Protein AF-0000000066797360 (afdb_homodimer)

Foldseek 3Di:
DEEEEEQCLDPVQVVVCVVCVVYHYYYYHALVPDDLVCQQVHAEYEEDYLPQEPVSNVSRLNHAEYLYAADFPVSYPLVSCQVSNHWYFYLFLLLLVLLLVVVVVVVCCVQQVVVVVVVCVVVVHDDPPRDGDQQAAAEEEEEDCGNNNQSNLQVSVVSNYAYEYEDCVQDDDPSHPGYYHVVCLLVCQCRHQEYEYADEDDPCQQQCDDLVSLLSHDLAHEYEYLHEQRNRDPVSVLVCQVVSSHQAYEYAYHPDPPDDPPHPQVVGPRYHYHPSCSSPDPCSSVSSVVLVVQQVVCCVPPVGGDPRIDNSVVSD/DEEEEEQCLDPVQVVVCVVCVVYHYYYYHALVPDDLVCQQVHAEYEEDYLPQEPVSVVSRLNHAEYLYAADFPVSYPLVSCQVSNHWYFYLFLLLLVLLLVVVVVVVCCVQQVVVVVVVCVVVVHDDPPRDGDQQAAAEEEEEDDGSNNQSNLQVSVVSNYAYEYEDCVQDDDPSHPGYYHPVCLLVCQCRHQEYEYADEDDPCQQQCDDLVSLLSHDLAHEYEYLHEQRNRDPVSVLVCQVVSSHQAYEYAYHPDPPDDPPHPQVVGPRYHYHPSCSSPDPCSSVSSVVLVVQQVVCCVPPVGGDPRIDNSVVSD

Solvent-accessible surface area (backbone atoms only — not comparable to full-atom values): 32704 Å² total; per-residue (Å²): 98,28,36,38,35,35,58,54,63,61,76,52,48,59,53,49,44,64,75,41,63,83,43,47,72,45,74,32,63,44,73,87,67,57,48,69,73,53,32,52,54,24,28,31,43,36,33,65,57,94,71,51,34,61,75,52,51,68,51,25,78,52,44,43,34,38,42,33,64,38,60,75,57,81,77,40,47,32,66,60,36,46,75,66,64,34,44,36,28,40,28,69,55,53,50,20,61,43,32,23,54,45,52,52,30,52,51,36,37,59,38,52,40,47,62,57,34,50,51,29,32,74,67,39,48,66,59,55,76,55,61,36,58,73,57,56,69,39,27,36,33,28,40,28,64,51,57,42,43,42,49,29,32,50,48,42,44,69,50,47,37,41,37,34,29,23,26,88,81,28,68,79,54,88,57,39,78,43,46,35,35,58,87,45,49,78,79,48,37,55,70,24,46,30,40,36,38,57,37,69,83,43,88,79,33,48,46,57,53,48,73,68,55,50,65,44,31,34,59,77,17,38,40,34,39,70,39,45,23,46,32,35,49,59,69,56,55,54,49,38,52,75,69,50,45,36,51,32,35,42,33,29,46,50,65,61,78,76,62,56,61,82,43,69,69,54,73,44,88,47,48,46,54,45,43,57,23,54,66,40,48,88,58,44,66,56,51,44,46,48,54,48,51,58,23,46,57,37,32,76,72,66,72,39,76,81,61,52,67,39,42,42,87,70,66,83,98,28,35,38,35,35,58,54,63,62,75,52,48,58,52,49,44,64,74,42,64,82,45,48,74,45,73,32,63,45,72,87,69,57,48,69,74,54,32,52,53,22,27,31,42,36,34,67,59,94,71,52,35,62,76,51,51,68,50,25,77,52,43,42,35,38,41,33,64,36,60,76,56,80,78,40,47,32,65,60,35,46,76,66,65,34,44,36,29,40,29,69,55,51,51,20,60,45,33,23,53,44,52,52,29,52,51,35,37,59,39,52,41,48,64,58,32,50,52,28,31,74,68,38,48,68,60,54,76,55,61,36,58,72,58,57,70,40,25,37,33,28,40,28,63,52,56,41,41,41,50,29,33,50,48,41,45,68,48,48,34,43,36,35,30,23,27,87,81,27,67,78,55,89,56,40,79,44,47,36,34,58,87,46,48,77,77,46,36,56,69,23,46,30,41,38,37,58,38,70,82,42,87,79,32,49,46,58,54,48,72,66,56,50,66,44,30,34,60,77,17,37,39,35,37,70,40,44,22,46,31,34,50,58,70,57,54,52,49,40,52,76,69,50,44,37,51,34,35,40,33,30,44,49,68,60,79,76,63,56,62,82,42,69,69,55,74,43,88,48,48,47,54,46,43,57,24,53,67,40,48,87,58,44,64,57,52,44,46,48,54,48,50,58,23,46,54,37,33,76,72,67,69,38,74,81,63,53,66,39,42,39,86,71,66,84

Organism: Staphylococcus aureus (strain NCTC 8325 / PS 47) (NCBI:txid93061)

Sequence (632 aa):
MKVVGLNRMREVETELQQRFSDLDFKFYKKASEIPESDLADLDILVGYDGGINEAFLRRCPNLKWIAWFATGVNTLPLDYIADHGILLTNGKGVQAKQLSEYILAFILDDYKKMKLSYDNQRQHIYDSKITGKRLSGQTVLFLGTGAIATRTAKLAKAFNMNLIGLSKSGQNKDEFDEIYTIESLESTLPNADIIINALPETQETIHLLKKKHFELMKDEALFINIGRGSIVKEALLIEVLKSKVIRHAYLDVFENEPLKPNHELYELDNVTITAHITGNDYEAKYDLLDIFKNNLVNFLNKNGLIENEVDAKKGYMKVVGLNRMREVETELQQRFSDLDFKFYKKASEIPESDLADLDILVGYDGGINEAFLRRCPNLKWIAWFATGVNTLPLDYIADHGILLTNGKGVQAKQLSEYILAFILDDYKKMKLSYDNQRQHIYDSKITGKRLSGQTVLFLGTGAIATRTAKLAKAFNMNLIGLSKSGQNKDEFDEIYTIESLESTLPNADIIINALPETQETIHLLKKKHFELMKDEALFINIGRGSIVKEALLIEVLKSKVIRHAYLDVFENEPLKPNHELYELDNVTITAHITGNDYEAKYDLLDIFKNNLVNFLNKNGLIENEVDAKKGY

Radius of gyration: 29.05 Å; Cα contacts (8 Å, |Δi|>4): 1238; chains: 2; bounding box: 58×93×65 Å

Secondary structure (DSSP, 8-state):
-EEEE-S--THHHHHHHHHTTTSEEEE-SSGGGS-HHHHHTEEEEEE--TT-SHHHHHT-TT--EEEESSS--TTS-HHHHHHTT-EEE--TTHHHHHHHHHHHHHHHHHHTTHHHHHHHHHTT---TT--PPP-TT-EEEEE--SHHHHHHHHHHHTTT-EEEEEESS----TT-SEEEEGGGHHHHGGG-SEEEE-----TTTTT---HHHHHHS-TTPEEEE-S-GGGS-HHHHHHHHHTTSSSEEEES--SSSSPPTT-GGGG-TTEEE--S-TT--TTHHHHHHHHHHHHHHHHHHHS---SSB--TTTT-/-EEEE-S--THHHHHHHHHTTTSEEEE-SSGGGS-HHHHHTEEEEEE--TT-SHHHHHT-TT--EEEESSS--TTS-HHHHHHTT-EEE--TTHHHHHHHHHHHHHHHHHHTTHHHHHHHHHTT---TT------TT-EEEEE--SHHHHHHHHHHHHTT-EEEEEESS----TT-SEEEEGGGHHHHGGG-SEEEE-----TTTTT---HHHHHHS-TTPEEEE-S-GGGS-HHHHHHHHHTTSSSEEEES--SSSSPPTT-GGGG-TTEEE--S-TT--TTHHHHHHHHHHHHHHHHHHHS---S-B--TTTT-

Structure (mmCIF, N/CA/C/O backbone):
data_AF-0000000066797360-model_v1
#
loop_
_entity.id
_entity.type
_entity.pdbx_description
1 polymer 'Hydroxyacid dehydrogenase'
#
loop_
_atom_site.group_PDB
_atom_site.id
_atom_site.type_symbol
_atom_site.label_atom_id
_atom_site.label_alt_id
_atom_site.label_comp_id
_atom_site.label_asym_id
_atom_site.label_entity_id
_atom_site.label_seq_id
_atom_site.pdbx_PDB_ins_code
_atom_site.Cartn_x
_atom_site.Cartn_y
_atom_site.Cartn_z
_atom_site.occupancy
_atom_site.B_iso_or_equiv
_atom_site.auth_seq_id
_atom_site.auth_comp_id
_atom_site.auth_asym_id
_atom_site.auth_atom_id
_atom_site.pdbx_PDB_model_num
ATOM 1 N N . MET A 1 1 ? -16.328 -33 -27.422 1 94.38 1 MET A N 1
ATOM 2 C CA . MET A 1 1 ? -14.945 -32.719 -27.047 1 94.38 1 MET A CA 1
ATOM 3 C C . MET A 1 1 ? -14.703 -33.031 -25.578 1 94.38 1 MET A C 1
ATOM 5 O O . MET A 1 1 ? -15.539 -32.75 -24.734 1 94.38 1 MET A O 1
ATOM 9 N N . LYS A 1 2 ? -13.625 -33.781 -25.391 1 97.31 2 LYS A N 1
ATOM 10 C CA . LYS A 1 2 ? -13.344 -34.188 -24.016 1 97.31 2 LYS A CA 1
ATOM 11 C C . LYS A 1 2 ? -12.305 -33.281 -23.375 1 97.31 2 LYS A C 1
ATOM 13 O O . LYS A 1 2 ? -11.219 -33.094 -23.922 1 97.31 2 LYS A O 1
ATOM 18 N N . VAL A 1 3 ? -12.711 -32.75 -22.234 1 97.44 3 VAL A N 1
ATOM 19 C CA . VAL A 1 3 ? -11.828 -31.891 -21.438 1 97.44 3 VAL A CA 1
ATOM 20 C C . VAL A 1 3 ? -11.5 -32.594 -20.125 1 97.44 3 VAL A C 1
ATOM 22 O O . VAL A 1 3 ? -12.398 -32.969 -19.375 1 97.44 3 VAL A O 1
ATOM 25 N N . VAL A 1 4 ? -10.227 -32.781 -19.875 1 96.88 4 VAL A N 1
ATOM 26 C CA . VAL A 1 4 ? -9.828 -33.406 -18.625 1 96.88 4 VAL A CA 1
ATOM 27 C C . VAL A 1 4 ? -9.125 -32.406 -17.734 1 96.88 4 VAL A C 1
ATOM 29 O O . VAL A 1 4 ? -8.18 -31.734 -18.156 1 96.88 4 VAL A O 1
ATOM 32 N N . GLY A 1 5 ? -9.641 -32.219 -16.531 1 95.38 5 GLY A N 1
ATOM 33 C CA . GLY A 1 5 ? -9.023 -31.391 -15.516 1 95.38 5 GLY A CA 1
ATOM 34 C C . GLY A 1 5 ? -8.25 -32.188 -14.477 1 95.38 5 GLY A C 1
ATOM 35 O O . GLY A 1 5 ? -8.703 -33.25 -14.047 1 95.38 5 GLY A O 1
ATOM 36 N N . LEU A 1 6 ? -7.137 -31.609 -14.086 1 92.5 6 LEU A N 1
ATOM 37 C CA . LEU A 1 6 ? -6.32 -32.25 -13.055 1 92.5 6 LEU A CA 1
ATOM 38 C C . LEU A 1 6 ? -6.441 -31.484 -11.734 1 92.5 6 LEU A C 1
ATOM 40 O O . LEU A 1 6 ? -7.008 -30.391 -11.688 1 92.5 6 LEU A O 1
ATOM 44 N N . ASN A 1 7 ? -5.961 -31.984 -10.523 1 82.5 7 ASN A N 1
ATOM 45 C CA . ASN A 1 7 ? -5.863 -31.438 -9.18 1 82.5 7 ASN A CA 1
ATOM 46 C C . ASN A 1 7 ? -7.238 -31.234 -8.555 1 82.5 7 ASN A C 1
ATOM 48 O O . ASN A 1 7 ? -7.41 -30.375 -7.676 1 82.5 7 ASN A O 1
ATOM 52 N N . ARG A 1 8 ? -8.266 -31.922 -8.914 1 68.19 8 ARG A N 1
ATOM 53 C CA . ARG A 1 8 ? -9.625 -31.891 -8.383 1 68.19 8 ARG A CA 1
ATOM 54 C C . ARG A 1 8 ? -10.078 -30.469 -8.117 1 68.19 8 ARG A C 1
ATOM 56 O O . ARG A 1 8 ? -9.984 -29.984 -6.984 1 68.19 8 ARG A O 1
ATOM 63 N N . MET A 1 9 ? -10.711 -29.781 -8.984 1 70.31 9 MET A N 1
ATOM 64 C CA . MET A 1 9 ? -11.047 -28.359 -8.938 1 70.31 9 MET A CA 1
ATOM 65 C C . MET A 1 9 ? -12.312 -28.125 -8.117 1 70.31 9 MET A C 1
ATOM 67 O O . MET A 1 9 ? -12.812 -27 -8.047 1 70.31 9 MET A O 1
ATOM 71 N N . ARG A 1 10 ? -12.883 -29.312 -7.508 1 74.88 10 ARG A N 1
ATOM 72 C CA . ARG A 1 10 ? -13.969 -29.266 -6.531 1 74.88 10 ARG A CA 1
ATOM 73 C C . ARG A 1 10 ? -15.148 -28.469 -7.078 1 74.88 10 ARG A C 1
ATOM 75 O O . ARG A 1 10 ? -15.688 -28.797 -8.141 1 74.88 10 ARG A O 1
ATOM 82 N N . GLU A 1 11 ? -15.344 -27.312 -6.484 1 76.12 11 GLU A N 1
ATOM 83 C CA . GLU A 1 11 ? -16.562 -26.547 -6.754 1 76.12 11 GLU A CA 1
ATOM 84 C C . GLU A 1 11 ? -16.547 -25.969 -8.172 1 76.12 11 GLU A C 1
ATOM 86 O O . GLU A 1 11 ? -17.609 -25.797 -8.773 1 76.12 11 GLU A O 1
ATOM 91 N N . VAL A 1 12 ? -15.445 -25.859 -8.672 1 85.5 12 VAL A N 1
ATOM 92 C CA . VAL A 1 12 ? -15.344 -25.234 -9.984 1 85.5 12 VAL A CA 1
ATOM 93 C C . VAL A 1 12 ? -15.734 -26.234 -11.07 1 85.5 12 VAL A C 1
ATOM 95 O O . VAL A 1 12 ? -16.109 -25.828 -12.18 1 85.5 12 VAL A O 1
ATOM 98 N N . GLU A 1 13 ? -15.688 -27.531 -10.727 1 89.88 13 GLU A N 1
ATOM 99 C CA . GLU A 1 13 ? -15.992 -28.578 -11.695 1 89.88 13 GLU A CA 1
ATOM 100 C C . GLU A 1 13 ? -17.453 -28.5 -12.156 1 89.88 13 GLU A C 1
ATOM 102 O O . GLU A 1 13 ? -17.719 -28.516 -13.359 1 89.88 13 GLU A O 1
ATOM 107 N N . THR A 1 14 ? -18.266 -28.312 -11.18 1 90.06 14 THR A N 1
ATOM 108 C CA . THR A 1 14 ? -19.688 -28.219 -11.484 1 90.06 14 THR A CA 1
ATOM 109 C C . THR A 1 14 ? -19.984 -26.984 -12.328 1 90.06 14 THR A C 1
ATOM 111 O O . THR A 1 14 ? -20.781 -27.047 -13.273 1 90.06 14 THR A O 1
ATOM 114 N N . GLU A 1 15 ? -19.359 -25.969 -11.992 1 89.44 15 GLU A N 1
ATOM 115 C CA . GLU A 1 15 ? -19.547 -24.734 -12.742 1 89.44 15 GLU A CA 1
ATOM 116 C C . GLU A 1 15 ? -19.125 -24.891 -14.195 1 89.44 15 GLU A C 1
ATOM 118 O O . GLU A 1 15 ? -19.812 -24.422 -15.102 1 89.44 15 GLU A O 1
ATOM 123 N N . LEU A 1 16 ? -18.047 -25.5 -14.43 1 92 16 LEU A N 1
ATOM 124 C CA . LEU A 1 16 ? -17.531 -25.719 -15.781 1 92 16 LEU A CA 1
ATOM 125 C C . LEU A 1 16 ? -18.484 -26.594 -16.594 1 92 16 LEU A C 1
ATOM 127 O O . LEU A 1 16 ? -18.797 -26.281 -17.734 1 92 16 LEU A O 1
ATOM 131 N N . GLN A 1 17 ? -18.953 -27.641 -15.945 1 92.94 17 GLN A N 1
ATOM 132 C CA . GLN A 1 17 ? -19.844 -28.578 -16.609 1 92.94 17 GLN A CA 1
ATOM 133 C C . GLN A 1 17 ? -21.172 -27.922 -16.969 1 92.94 17 GLN A C 1
ATOM 135 O O . GLN A 1 17 ? -21.75 -28.203 -18.016 1 92.94 17 GLN A O 1
ATOM 140 N N . GLN A 1 18 ? -21.594 -27.047 -16.109 1 92.88 18 GLN A N 1
ATOM 141 C CA . GLN A 1 18 ? -22.859 -26.359 -16.328 1 92.88 18 GLN A CA 1
ATOM 142 C C . GLN A 1 18 ? -22.719 -25.297 -17.422 1 92.88 18 GLN A C 1
ATOM 144 O O . GLN A 1 18 ? -23.594 -25.172 -18.297 1 92.88 18 GLN A O 1
ATOM 149 N N . ARG A 1 19 ? -21.688 -24.609 -17.391 1 92.06 19 ARG A N 1
ATOM 150 C CA . ARG A 1 19 ? -21.484 -23.516 -18.328 1 92.06 19 ARG A CA 1
ATOM 151 C C . ARG A 1 19 ? -21.219 -24.047 -19.734 1 92.06 19 ARG A C 1
ATOM 153 O O . ARG A 1 19 ? -21.609 -23.422 -20.719 1 92.06 19 ARG A O 1
ATOM 160 N N . PHE A 1 20 ? -20.469 -25.172 -19.734 1 94.44 20 PHE A N 1
ATOM 161 C CA . PHE A 1 20 ? -20.141 -25.781 -21.016 1 94.44 20 PHE A CA 1
ATOM 162 C C . PHE A 1 20 ? -20.75 -27.172 -21.125 1 94.44 20 PHE A C 1
ATOM 164 O O . PHE A 1 20 ? -20.016 -28.156 -21.25 1 94.44 20 PHE A O 1
ATOM 171 N N . SER A 1 21 ? -22 -27.266 -21.219 1 93 21 SER A N 1
ATOM 172 C CA . SER A 1 21 ? -22.75 -28.5 -21.109 1 93 21 SER A CA 1
ATOM 173 C C . SER A 1 21 ? -22.516 -29.406 -22.328 1 93 21 SER A C 1
ATOM 175 O O . SER A 1 21 ? -22.734 -30.609 -22.266 1 93 21 SER A O 1
ATOM 177 N N . ASP A 1 22 ? -22.031 -28.812 -23.328 1 94.44 22 ASP A N 1
ATOM 178 C CA . ASP A 1 22 ? -21.844 -29.578 -24.547 1 94.44 22 ASP A CA 1
ATOM 179 C C . ASP A 1 22 ? -20.516 -30.328 -24.531 1 94.44 22 ASP A C 1
ATOM 181 O O . ASP A 1 22 ? -20.266 -31.188 -25.375 1 94.44 22 ASP A O 1
ATOM 185 N N . LEU A 1 23 ? -19.75 -30.062 -23.578 1 96.31 23 LEU A N 1
ATOM 186 C CA . LEU A 1 23 ? -18.438 -30.688 -23.5 1 96.31 23 LEU A CA 1
ATOM 187 C C . LEU A 1 23 ? -18.453 -31.844 -22.5 1 96.31 23 LEU A C 1
ATOM 189 O O . LEU A 1 23 ? -19.25 -31.844 -21.562 1 96.31 23 LEU A O 1
ATOM 193 N N . ASP A 1 24 ? -17.594 -32.812 -22.703 1 96.81 24 ASP A N 1
ATOM 194 C CA . ASP A 1 24 ? -17.422 -33.938 -21.781 1 96.81 24 ASP A CA 1
ATOM 195 C C . ASP A 1 24 ? -16.266 -33.688 -20.828 1 96.81 24 ASP A C 1
ATOM 197 O O . ASP A 1 24 ? -15.117 -34 -21.141 1 96.81 24 ASP A O 1
ATOM 201 N N . PHE A 1 25 ? -16.609 -33.25 -19.672 1 96 25 PHE A N 1
ATOM 202 C CA . PHE A 1 25 ? -15.594 -32.938 -18.656 1 96 25 PHE A CA 1
ATOM 203 C C . PHE A 1 25 ? -15.328 -34.125 -17.766 1 96 25 PHE A C 1
ATOM 205 O O . PHE A 1 25 ? -16.266 -34.781 -17.297 1 96 25 PHE A O 1
ATOM 212 N N . LYS A 1 26 ? -14.086 -34.406 -17.547 1 95.44 26 LYS A N 1
ATOM 213 C CA . LYS A 1 26 ? -13.641 -35.375 -16.531 1 95.44 26 LYS A CA 1
ATOM 214 C C . LYS A 1 26 ? -12.578 -34.781 -15.625 1 95.44 26 LYS A C 1
ATOM 216 O O . LYS A 1 26 ? -11.766 -33.969 -16.078 1 95.44 26 LYS A O 1
ATOM 221 N N . PHE A 1 27 ? -12.633 -35.188 -14.398 1 95.12 27 PHE A N 1
ATOM 222 C CA . PHE A 1 27 ? -11.688 -34.625 -13.438 1 95.12 27 PHE A CA 1
ATOM 223 C C . PHE A 1 27 ? -10.961 -35.719 -12.68 1 95.12 27 PHE A C 1
ATOM 225 O O . PHE A 1 27 ? -11.578 -36.688 -12.234 1 95.12 27 PHE A O 1
ATOM 232 N N . TYR A 1 28 ? -9.664 -35.594 -12.648 1 94.56 28 TYR A N 1
ATOM 233 C CA . TYR A 1 28 ? -8.812 -36.531 -11.922 1 94.56 28 TYR A CA 1
ATOM 234 C C . TYR A 1 28 ? -7.82 -35.781 -11.031 1 94.56 28 TYR A C 1
ATOM 236 O O . TYR A 1 28 ? -7.516 -34.594 -11.273 1 94.56 28 TYR A O 1
ATOM 244 N N . LYS A 1 29 ? -7.309 -36.375 -10 1 91.69 29 LYS A N 1
ATOM 245 C CA . LYS A 1 29 ? -6.336 -35.75 -9.109 1 91.69 29 LYS A CA 1
ATOM 246 C C . LYS A 1 29 ? -4.977 -35.625 -9.789 1 91.69 29 LYS A C 1
ATOM 248 O O . LYS A 1 29 ? -4.328 -34.562 -9.695 1 91.69 29 LYS A O 1
ATOM 253 N N . LYS A 1 30 ? -4.566 -36.719 -10.438 1 94.44 30 LYS A N 1
ATOM 254 C CA . LYS A 1 30 ? -3.262 -36.781 -11.086 1 94.44 30 LYS A CA 1
ATOM 255 C C . LYS A 1 30 ? -3.371 -37.344 -12.492 1 94.44 30 LYS A C 1
ATOM 257 O O . LYS A 1 30 ? -4.344 -38.031 -12.812 1 94.44 30 LYS A O 1
ATOM 262 N N . ALA A 1 31 ? -2.332 -37.031 -13.234 1 95.12 31 ALA A N 1
ATOM 263 C CA . ALA A 1 31 ? -2.293 -37.5 -14.617 1 95.12 31 ALA A CA 1
ATOM 264 C C . ALA A 1 31 ? -2.285 -39 -14.695 1 95.12 31 ALA A C 1
ATOM 266 O O . ALA A 1 31 ? -2.898 -39.594 -15.586 1 95.12 31 ALA A O 1
ATOM 267 N N . SER A 1 32 ? -1.664 -39.656 -13.727 1 94.69 32 SER A N 1
ATOM 268 C CA . SER A 1 32 ? -1.495 -41.094 -13.734 1 94.69 32 SER A CA 1
ATOM 269 C C . SER A 1 32 ? -2.826 -41.812 -13.508 1 94.69 32 SER A C 1
ATOM 271 O O . SER A 1 32 ? -2.943 -43 -13.758 1 94.69 32 SER A O 1
ATOM 273 N N . GLU A 1 33 ? -3.783 -41.062 -13.078 1 95.5 33 GLU A N 1
ATOM 274 C CA . GLU A 1 33 ? -5.07 -41.656 -12.75 1 95.5 33 GLU A CA 1
ATOM 275 C C . GLU A 1 33 ? -6.008 -41.656 -13.953 1 95.5 33 GLU A C 1
ATOM 277 O O . GLU A 1 33 ? -7.078 -42.281 -13.914 1 95.5 33 GLU A O 1
ATOM 282 N N . ILE A 1 34 ? -5.676 -41 -14.945 1 96.44 34 ILE A N 1
ATOM 283 C CA . ILE A 1 34 ? -6.543 -40.875 -16.109 1 96.44 34 ILE A CA 1
ATOM 284 C C . ILE A 1 34 ? -6.609 -42.219 -16.828 1 96.44 34 ILE A C 1
ATOM 286 O O . ILE A 1 34 ? -5.582 -42.781 -17.25 1 96.44 34 ILE A O 1
ATOM 290 N N . PRO A 1 35 ? -7.746 -42.781 -17 1 97.06 35 PRO A N 1
ATOM 291 C CA . PRO A 1 35 ? -7.863 -44.062 -17.719 1 97.06 35 PRO A CA 1
ATOM 292 C C . PRO A 1 35 ? -7.492 -43.938 -19.188 1 97.06 35 PRO A C 1
ATOM 294 O O . PRO A 1 35 ? -7.645 -42.875 -19.781 1 97.06 35 PRO A O 1
ATOM 297 N N . GLU A 1 36 ? -7.117 -45.062 -19.703 1 96.75 36 GLU A N 1
ATOM 298 C CA . GLU A 1 36 ? -6.676 -45.125 -21.094 1 96.75 36 GLU A CA 1
ATOM 299 C C . GLU A 1 36 ? -7.785 -44.656 -22.031 1 96.75 36 GLU A C 1
ATOM 301 O O . GLU A 1 36 ? -7.512 -44.031 -23.047 1 96.75 36 GLU A O 1
ATOM 306 N N . SER A 1 37 ? -8.984 -45 -21.734 1 96.56 37 SER A N 1
ATOM 307 C CA . SER A 1 37 ? -10.125 -44.625 -22.562 1 96.56 37 SER A CA 1
ATOM 308 C C . SER A 1 37 ? -10.242 -43.094 -22.641 1 96.56 37 SER A C 1
ATOM 310 O O . SER A 1 37 ? -10.523 -42.562 -23.703 1 96.56 37 SER A O 1
ATOM 312 N N . ASP A 1 38 ? -9.984 -42.438 -21.547 1 97.38 38 ASP A N 1
ATOM 313 C CA . ASP A 1 38 ? -10.078 -41 -21.531 1 97.38 38 ASP A CA 1
ATOM 314 C C . ASP A 1 38 ? -8.859 -40.344 -22.203 1 97.38 38 ASP A C 1
ATOM 316 O O . ASP A 1 38 ? -8.977 -39.312 -22.828 1 97.38 38 ASP A O 1
ATOM 320 N N . LEU A 1 39 ? -7.734 -40.969 -22.031 1 97.75 39 LEU A N 1
ATOM 321 C CA . LEU A 1 39 ? -6.531 -40.469 -22.688 1 97.75 39 LEU A CA 1
ATOM 322 C C . LEU A 1 39 ? -6.688 -40.5 -24.203 1 97.75 39 LEU A C 1
ATOM 324 O O . LEU A 1 39 ? -6.285 -39.531 -24.891 1 97.75 39 LEU A O 1
ATOM 328 N N . ALA A 1 40 ? -7.277 -41.531 -24.672 1 96.38 40 ALA A N 1
ATOM 329 C CA . ALA A 1 40 ? -7.418 -41.75 -26.109 1 96.38 40 ALA A CA 1
ATOM 330 C C . ALA A 1 40 ? -8.312 -40.688 -26.734 1 96.38 40 ALA A C 1
ATOM 332 O O . ALA A 1 40 ? -8.125 -40.312 -27.891 1 96.38 40 ALA A O 1
ATOM 333 N N . ASP A 1 41 ? -9.242 -40.188 -25.953 1 96.75 41 ASP A N 1
ATOM 334 C CA . ASP A 1 41 ? -10.211 -39.219 -26.484 1 96.75 41 ASP A CA 1
ATOM 335 C C . ASP A 1 41 ? -9.953 -37.812 -25.938 1 96.75 41 ASP A C 1
ATOM 337 O O . ASP A 1 41 ? -10.781 -36.938 -26.109 1 96.75 41 ASP A O 1
ATOM 341 N N . LEU A 1 42 ? -8.883 -37.594 -25.344 1 97.94 42 LEU A N 1
ATOM 342 C CA . LEU A 1 42 ? -8.594 -36.344 -24.656 1 97.94 42 LEU A CA 1
ATOM 343 C C . LEU A 1 42 ? -8.289 -35.219 -25.656 1 97.94 42 LEU A C 1
ATOM 345 O O . LEU A 1 42 ? -7.348 -35.344 -26.453 1 97.94 42 LEU A O 1
ATOM 349 N N . ASP A 1 43 ? -9.062 -34.125 -25.625 1 97.81 43 ASP A N 1
ATOM 350 C CA . ASP A 1 43 ? -8.859 -33.031 -26.547 1 97.81 43 ASP A CA 1
ATOM 351 C C . ASP A 1 43 ? -8.141 -31.859 -25.844 1 97.81 43 ASP A C 1
ATOM 353 O O . ASP A 1 43 ? -7.309 -31.188 -26.453 1 97.81 43 ASP A O 1
ATOM 357 N N . ILE A 1 44 ? -8.547 -31.594 -24.609 1 98 44 ILE A N 1
ATOM 358 C CA . ILE A 1 44 ? -8 -30.484 -23.844 1 98 44 ILE A CA 1
ATOM 359 C C . ILE A 1 44 ? -7.602 -30.953 -22.453 1 98 44 ILE A C 1
ATOM 361 O O . ILE A 1 44 ? -8.383 -31.609 -21.766 1 98 44 ILE A O 1
ATOM 365 N N . LEU A 1 45 ? -6.422 -30.688 -22.078 1 97.69 45 LEU A N 1
ATOM 366 C CA . LEU A 1 45 ? -5.918 -30.984 -20.734 1 97.69 45 LEU A CA 1
ATOM 367 C C . LEU A 1 45 ? -5.73 -29.688 -19.953 1 97.69 45 LEU A C 1
ATOM 369 O O . LEU A 1 45 ? -5.066 -28.766 -20.406 1 97.69 45 LEU A O 1
ATOM 373 N N . VAL A 1 46 ? -6.363 -29.609 -18.766 1 96.12 46 VAL A N 1
ATOM 374 C CA . VAL A 1 46 ? -6.27 -28.406 -17.938 1 96.12 46 VAL A CA 1
ATOM 375 C C . VAL A 1 46 ? -5.727 -28.766 -16.562 1 96.12 46 VAL A C 1
ATOM 377 O O . VAL A 1 46 ? -6.164 -29.75 -15.953 1 96.12 46 VAL A O 1
ATOM 380 N N . GLY A 1 47 ? -4.691 -28 -16.125 1 92.75 47 GLY A N 1
ATOM 381 C CA . GLY A 1 47 ? -4.152 -28.219 -14.789 1 92.75 47 GLY A CA 1
ATOM 382 C C . GLY A 1 47 ? -2.637 -28.188 -14.75 1 92.75 47 GLY A C 1
ATOM 383 O O . GLY A 1 47 ? -2.004 -27.453 -15.508 1 92.75 47 GLY A O 1
ATOM 384 N N . TYR A 1 48 ? -2.164 -28.875 -13.75 1 91.12 48 TYR A N 1
ATOM 385 C CA . TYR A 1 48 ? -0.729 -29.016 -13.523 1 91.12 48 TYR A CA 1
ATOM 386 C C . TYR A 1 48 ? -0.393 -30.375 -12.938 1 91.12 48 TYR A C 1
ATOM 388 O O . TYR A 1 48 ? -1.065 -30.859 -12.023 1 91.12 48 TYR A O 1
ATOM 396 N N . ASP A 1 49 ? 0.624 -31 -13.539 1 92.06 49 ASP A N 1
ATOM 397 C CA . ASP A 1 49 ? 1.112 -32.281 -13.047 1 92.06 49 ASP A CA 1
ATOM 398 C C . ASP A 1 49 ? 2.514 -32.562 -13.578 1 92.06 49 ASP A C 1
ATOM 400 O O . ASP A 1 49 ? 2.746 -32.531 -14.789 1 92.06 49 ASP A O 1
ATOM 404 N N . GLY A 1 50 ? 3.432 -32.875 -12.688 1 88.25 50 GLY A N 1
ATOM 405 C CA . GLY A 1 50 ? 4.809 -33.156 -13.047 1 88.25 50 GLY A CA 1
ATOM 406 C C . GLY A 1 50 ? 4.961 -34.375 -13.906 1 88.25 50 GLY A C 1
ATOM 407 O O . GLY A 1 50 ? 6.004 -34.594 -14.531 1 88.25 50 GLY A O 1
ATOM 408 N N . GLY A 1 51 ? 3.932 -35.125 -14.047 1 89.88 51 GLY A N 1
ATOM 409 C CA . GLY A 1 51 ? 3.957 -36.375 -14.805 1 89.88 51 GLY A CA 1
ATOM 410 C C . GLY A 1 51 ? 3.617 -36.188 -16.266 1 89.88 51 GLY A C 1
ATOM 411 O O . GLY A 1 51 ? 3.66 -37.156 -17.047 1 89.88 51 GLY A O 1
ATOM 412 N N . ILE A 1 52 ? 3.311 -35.031 -16.641 1 94.62 52 ILE A N 1
ATOM 413 C CA . ILE A 1 52 ? 3.004 -34.75 -18.031 1 94.62 52 ILE A CA 1
ATOM 414 C C . ILE A 1 52 ? 4.301 -34.656 -18.844 1 94.62 52 ILE A C 1
ATOM 416 O O . ILE A 1 52 ? 4.871 -33.562 -18.984 1 94.62 52 ILE A O 1
ATOM 420 N N . ASN A 1 53 ? 4.75 -35.719 -19.281 1 95.25 53 ASN A N 1
ATOM 421 C CA . ASN A 1 53 ? 5.945 -35.844 -20.109 1 95.25 53 ASN A CA 1
ATOM 422 C C . ASN A 1 53 ? 5.605 -36.406 -21.5 1 95.25 53 ASN A C 1
ATOM 424 O O . ASN A 1 53 ? 4.43 -36.531 -21.844 1 95.25 53 ASN A O 1
ATOM 428 N N . GLU A 1 54 ? 6.652 -36.625 -22.266 1 95.88 54 GLU A N 1
ATOM 429 C CA . GLU A 1 54 ? 6.426 -37.062 -23.641 1 95.88 54 GLU A CA 1
ATOM 430 C C . GLU A 1 54 ? 5.672 -38.406 -23.688 1 95.88 54 GLU A C 1
ATOM 432 O O . GLU A 1 54 ? 4.777 -38.594 -24.516 1 95.88 54 GLU A O 1
ATOM 437 N N . ALA A 1 55 ? 6.07 -39.281 -22.812 1 96.56 55 ALA A N 1
ATOM 438 C CA . ALA A 1 55 ? 5.41 -40.594 -22.75 1 96.56 55 ALA A CA 1
ATOM 439 C C . ALA A 1 55 ? 3.912 -40.438 -22.516 1 96.56 55 ALA A C 1
ATOM 441 O O . ALA A 1 55 ? 3.102 -41.156 -23.094 1 96.56 55 ALA A O 1
ATOM 442 N N . PHE A 1 56 ? 3.566 -39.594 -21.656 1 97.31 56 PHE A N 1
ATOM 443 C CA . PHE A 1 56 ? 2.166 -39.312 -21.375 1 97.31 56 PHE A CA 1
ATOM 444 C C . PHE A 1 56 ? 1.454 -38.75 -22.609 1 97.31 56 PHE A C 1
ATOM 446 O O . PHE A 1 56 ? 0.363 -39.219 -22.953 1 97.31 56 PHE A O 1
ATOM 453 N N . LEU A 1 57 ? 2.039 -37.781 -23.266 1 97.56 57 LEU A N 1
ATOM 454 C CA . LEU A 1 57 ? 1.41 -37.094 -24.391 1 97.56 57 LEU A CA 1
ATOM 455 C C . LEU A 1 57 ? 1.202 -38.031 -25.562 1 97.56 57 LEU A C 1
ATOM 457 O O . LEU A 1 57 ? 0.247 -37.906 -26.328 1 97.56 57 LEU A O 1
ATOM 461 N N . ARG A 1 58 ? 2.104 -39.031 -25.688 1 96.94 58 ARG A N 1
ATOM 462 C CA . ARG A 1 58 ? 1.98 -40.031 -26.75 1 96.94 58 ARG A CA 1
ATOM 463 C C . ARG A 1 58 ? 0.703 -40.844 -26.594 1 96.94 58 ARG A C 1
ATOM 465 O O . ARG A 1 58 ? 0.168 -41.344 -27.578 1 96.94 58 ARG A O 1
ATOM 472 N N . ARG A 1 59 ? 0.258 -40.875 -25.406 1 97.06 59 ARG A N 1
ATOM 473 C CA . ARG A 1 59 ? -0.96 -41.625 -25.125 1 97.06 59 ARG A CA 1
ATOM 474 C C . ARG A 1 59 ? -2.201 -40.75 -25.359 1 97.06 59 ARG A C 1
ATOM 476 O O . ARG A 1 59 ? -3.326 -41.219 -25.188 1 97.06 59 ARG A O 1
ATOM 483 N N . CYS A 1 60 ? -2.049 -39.562 -25.75 1 97.75 60 CYS A N 1
ATOM 484 C CA . CYS A 1 60 ? -3.139 -38.625 -26.016 1 97.75 60 CYS A CA 1
ATOM 485 C C . CYS A 1 60 ? -3.131 -38.188 -27.469 1 97.75 60 CYS A C 1
ATOM 487 O O . CYS A 1 60 ? -2.92 -37 -27.766 1 97.75 60 CYS A O 1
ATOM 489 N N . PRO A 1 61 ? -3.51 -39.031 -28.359 1 96.56 61 PRO A N 1
ATOM 490 C CA . PRO A 1 61 ? -3.346 -38.719 -29.781 1 96.56 61 PRO A CA 1
ATOM 491 C C . PRO A 1 61 ? -4.254 -37.594 -30.266 1 96.56 61 PRO A C 1
ATOM 493 O O . PRO A 1 61 ? -3.971 -36.969 -31.281 1 96.56 61 PRO A O 1
ATOM 496 N N . ASN A 1 62 ? -5.281 -37.25 -29.609 1 97.25 62 ASN A N 1
ATOM 497 C CA . ASN A 1 62 ? -6.23 -36.219 -30.062 1 97.25 62 ASN A CA 1
ATOM 498 C C . ASN A 1 62 ? -6.016 -34.906 -29.344 1 97.25 62 ASN A C 1
ATOM 500 O O . ASN A 1 62 ? -6.762 -33.938 -29.562 1 97.25 62 ASN A O 1
ATOM 504 N N . LEU A 1 63 ? -5.082 -34.812 -28.469 1 98.06 63 LEU A N 1
ATOM 505 C CA . LEU A 1 63 ? -4.871 -33.625 -27.641 1 98.06 63 LEU A CA 1
ATOM 506 C C . LEU A 1 63 ? -4.59 -32.375 -28.5 1 98.06 63 LEU A C 1
ATOM 508 O O . LEU A 1 63 ? -3.701 -32.406 -29.344 1 98.06 63 LEU A O 1
ATOM 512 N N . LYS A 1 64 ? -5.332 -31.359 -28.25 1 97.25 64 LYS A N 1
ATOM 513 C CA . LYS A 1 64 ? -5.23 -30.156 -29.062 1 97.25 64 LYS A CA 1
ATOM 514 C C . LYS A 1 64 ? -4.688 -28.984 -28.234 1 97.25 64 LYS A C 1
ATOM 516 O O . LYS A 1 64 ? -4.082 -28.062 -28.781 1 97.25 64 LYS A O 1
ATOM 521 N N . TRP A 1 65 ? -4.957 -28.984 -26.953 1 97.69 65 TRP A N 1
ATOM 522 C CA . TRP A 1 65 ? -4.652 -27.812 -26.125 1 97.69 65 TRP A CA 1
ATOM 523 C C . TRP A 1 65 ? -4.336 -28.234 -24.688 1 97.69 65 TRP A C 1
ATOM 525 O O . TRP A 1 65 ? -5.051 -29.047 -24.094 1 97.69 65 TRP A O 1
ATOM 535 N N . ILE A 1 66 ? -3.246 -27.781 -24.219 1 97.19 66 ILE A N 1
ATOM 536 C CA . ILE A 1 66 ? -2.883 -27.891 -22.812 1 97.19 66 ILE A CA 1
ATOM 537 C C . ILE A 1 66 ? -3.004 -26.531 -22.141 1 97.19 66 ILE A C 1
ATOM 539 O O . ILE A 1 66 ? -2.258 -25.594 -22.453 1 97.19 66 ILE A O 1
ATOM 543 N N . ALA A 1 67 ? -3.928 -26.375 -21.234 1 96.38 67 ALA A N 1
ATOM 544 C CA . ALA A 1 67 ? -4.039 -25.219 -20.375 1 96.38 67 ALA A CA 1
ATOM 545 C C . ALA A 1 67 ? -3.27 -25.438 -19.062 1 96.38 67 ALA A C 1
ATOM 547 O O . ALA A 1 67 ? -3.812 -25.969 -18.094 1 96.38 67 ALA A O 1
ATOM 548 N N . TRP A 1 68 ? -2.08 -24.906 -19.031 1 93.44 68 TRP A N 1
ATOM 549 C CA . TRP A 1 68 ? -1.108 -25.203 -17.984 1 93.44 68 TRP A CA 1
ATOM 550 C C . TRP A 1 68 ? -1.258 -24.25 -16.812 1 93.44 68 TRP A C 1
ATOM 552 O O . TRP A 1 68 ? -1.14 -23.031 -16.984 1 93.44 68 TRP A O 1
ATOM 562 N N . PHE A 1 69 ? -1.523 -24.781 -15.609 1 90.62 69 PHE A N 1
ATOM 563 C CA . PHE A 1 69 ? -1.786 -23.969 -14.438 1 90.62 69 PHE A CA 1
ATOM 564 C C . PHE A 1 69 ? -0.491 -23.641 -13.695 1 90.62 69 PHE A C 1
ATOM 566 O O . PHE A 1 69 ? -0.398 -23.828 -12.484 1 90.62 69 PHE A O 1
ATOM 573 N N . ALA A 1 70 ? 0.495 -23.172 -14.414 1 84.19 70 ALA A N 1
ATOM 574 C CA . ALA A 1 70 ? 1.759 -22.641 -13.914 1 84.19 70 ALA A CA 1
ATOM 575 C C . ALA A 1 70 ? 2.344 -21.609 -14.891 1 84.19 70 ALA A C 1
ATOM 577 O O . ALA A 1 70 ? 1.968 -21.578 -16.062 1 84.19 70 ALA A O 1
ATOM 578 N N . THR A 1 71 ? 3.186 -20.875 -14.359 1 79.81 71 THR A N 1
ATOM 579 C CA . THR A 1 71 ? 3.83 -19.891 -15.227 1 79.81 71 THR A CA 1
ATOM 580 C C . THR A 1 71 ? 4.922 -20.547 -16.078 1 79.81 71 THR A C 1
ATOM 582 O O . THR A 1 71 ? 4.961 -20.375 -17.297 1 79.81 71 THR A O 1
ATOM 585 N N . GLY A 1 72 ? 5.777 -21.25 -15.414 1 76.56 72 GLY A N 1
ATOM 586 C CA . GLY A 1 72 ? 6.867 -21.938 -16.094 1 76.56 72 GLY A CA 1
ATOM 587 C C . GLY A 1 72 ? 6.422 -23.172 -16.844 1 76.56 72 GLY A C 1
ATOM 588 O O . GLY A 1 72 ? 5.617 -23.953 -16.328 1 76.56 72 GLY A O 1
ATOM 589 N N . VAL A 1 73 ? 6.934 -23.375 -18.078 1 86 73 VAL A N 1
ATOM 590 C CA . VAL A 1 73 ? 6.531 -24.531 -18.891 1 86 73 VAL A CA 1
ATOM 591 C C . VAL A 1 73 ? 7.738 -25.422 -19.141 1 86 73 VAL A C 1
ATOM 593 O O . VAL A 1 73 ? 7.691 -26.312 -20 1 86 73 VAL A O 1
ATOM 596 N N . ASN A 1 74 ? 8.742 -25.203 -18.344 1 76.5 74 ASN A N 1
ATOM 597 C CA . ASN A 1 74 ? 10.023 -25.859 -18.594 1 76.5 74 ASN A CA 1
ATOM 598 C C . ASN A 1 74 ? 9.945 -27.359 -18.359 1 76.5 74 ASN A C 1
ATOM 600 O O . ASN A 1 74 ? 10.758 -28.125 -18.891 1 76.5 74 ASN A O 1
ATOM 604 N N . THR A 1 75 ? 9.055 -27.812 -17.641 1 83.06 75 THR A N 1
ATOM 605 C CA . THR A 1 75 ? 8.953 -29.234 -17.312 1 83.06 75 THR A CA 1
ATOM 606 C C . THR A 1 75 ? 8.188 -29.984 -18.406 1 83.06 75 THR A C 1
ATOM 608 O O . THR A 1 75 ? 8.148 -31.203 -18.391 1 83.06 75 THR A O 1
ATOM 611 N N . LEU A 1 76 ? 7.605 -29.266 -19.25 1 91.94 76 LEU A N 1
ATOM 612 C CA . LEU A 1 76 ? 6.82 -29.891 -20.328 1 91.94 76 LEU A CA 1
ATOM 613 C C . LEU A 1 76 ? 7.703 -30.234 -21.516 1 91.94 76 LEU A C 1
ATOM 615 O O . LEU A 1 76 ? 8.719 -29.578 -21.75 1 91.94 76 LEU A O 1
ATOM 619 N N . PRO A 1 77 ? 7.371 -31.25 -22.156 1 93.81 77 PRO A N 1
ATOM 620 C CA . PRO A 1 77 ? 8.086 -31.578 -23.391 1 93.81 77 PRO A CA 1
ATOM 621 C C . PRO A 1 77 ? 7.723 -30.641 -24.547 1 93.81 77 PRO A C 1
ATOM 623 O O . PRO A 1 77 ? 6.992 -31.031 -25.469 1 93.81 77 PRO A O 1
ATOM 626 N N . LEU A 1 78 ? 8.273 -29.531 -24.609 1 93.88 78 LEU A N 1
ATOM 627 C CA . LEU A 1 78 ? 7.883 -28.438 -25.469 1 93.88 78 LEU A CA 1
ATOM 628 C C . LEU A 1 78 ? 8.109 -28.797 -26.938 1 93.88 78 LEU A C 1
ATOM 630 O O . LEU A 1 78 ? 7.309 -28.422 -27.797 1 93.88 78 LEU A O 1
ATOM 634 N N . ASP A 1 79 ? 9.203 -29.469 -27.234 1 93.12 79 ASP A N 1
ATOM 635 C CA . ASP A 1 79 ? 9.453 -29.891 -28.609 1 93.12 79 ASP A CA 1
ATOM 636 C C . ASP A 1 79 ? 8.328 -30.781 -29.141 1 93.12 79 ASP A C 1
ATOM 638 O O . ASP A 1 79 ? 7.855 -30.578 -30.266 1 93.12 79 ASP A O 1
ATOM 642 N N . TYR A 1 80 ? 7.973 -31.703 -28.344 1 95.69 80 TYR A N 1
ATOM 643 C CA . TYR A 1 80 ? 6.883 -32.594 -28.734 1 95.69 80 TYR A CA 1
ATOM 644 C C . TYR A 1 80 ? 5.594 -31.797 -28.953 1 95.69 80 TYR A C 1
ATOM 646 O O . TYR A 1 80 ? 4.879 -32.031 -29.922 1 95.69 80 TYR A O 1
ATOM 654 N N . ILE A 1 81 ? 5.254 -30.922 -28.031 1 96.62 81 ILE A N 1
ATOM 655 C CA . ILE A 1 81 ? 4.055 -30.094 -28.094 1 96.62 81 ILE A CA 1
ATOM 656 C C . ILE A 1 81 ? 4.047 -29.297 -29.391 1 96.62 81 ILE A C 1
ATOM 658 O O . ILE A 1 81 ? 3.041 -29.281 -30.109 1 96.62 81 ILE A O 1
ATOM 662 N N . ALA A 1 82 ? 5.148 -28.719 -29.734 1 94.81 82 ALA A N 1
ATOM 663 C CA . ALA A 1 82 ? 5.285 -27.938 -30.953 1 94.81 82 ALA A CA 1
ATOM 664 C C . ALA A 1 82 ? 5.141 -28.812 -32.188 1 94.81 82 ALA A C 1
ATOM 666 O O . ALA A 1 82 ? 4.41 -28.469 -33.125 1 94.81 82 ALA A O 1
ATOM 667 N N . ASP A 1 83 ? 5.84 -29.922 -32.156 1 95.38 83 ASP A N 1
ATOM 668 C CA . ASP A 1 83 ? 5.895 -30.812 -33.312 1 95.38 83 ASP A CA 1
ATOM 669 C C . ASP A 1 83 ? 4.516 -31.406 -33.625 1 95.38 83 ASP A C 1
ATOM 671 O O . ASP A 1 83 ? 4.238 -31.797 -34.75 1 95.38 83 ASP A O 1
ATOM 675 N N . HIS A 1 84 ? 3.701 -31.469 -32.719 1 96.19 84 HIS A N 1
ATOM 676 C CA . HIS A 1 84 ? 2.402 -32.094 -32.906 1 96.19 84 HIS A CA 1
ATOM 677 C C . HIS A 1 84 ? 1.284 -31.078 -32.969 1 96.19 84 HIS A C 1
ATOM 679 O O . HIS A 1 84 ? 0.104 -31.422 -32.906 1 96.19 84 HIS A O 1
ATOM 685 N N . GLY A 1 85 ? 1.654 -29.781 -32.875 1 94.69 85 GLY A N 1
ATOM 686 C CA . GLY A 1 85 ? 0.691 -28.703 -33.062 1 94.69 85 GLY A CA 1
ATOM 687 C C . GLY A 1 85 ? -0.236 -28.531 -31.859 1 94.69 85 GLY A C 1
ATOM 688 O O . GLY A 1 85 ? -1.377 -28.094 -32 1 94.69 85 GLY A O 1
ATOM 689 N N . ILE A 1 86 ? 0.122 -28.984 -30.719 1 96.44 86 ILE A N 1
ATOM 690 C CA . ILE A 1 86 ? -0.666 -28.812 -29.5 1 96.44 86 ILE A CA 1
ATOM 691 C C . ILE A 1 86 ? -0.537 -27.375 -29 1 96.44 86 ILE A C 1
ATOM 693 O O . ILE A 1 86 ? 0.574 -26.875 -28.812 1 96.44 86 ILE A O 1
ATOM 697 N N . LEU A 1 87 ? -1.656 -26.719 -28.797 1 96.44 87 LEU A N 1
ATOM 698 C CA . LEU A 1 87 ? -1.647 -25.359 -28.25 1 96.44 87 LEU A CA 1
ATOM 699 C C . LEU A 1 87 ? -1.326 -25.391 -26.75 1 96.44 87 LEU A C 1
ATOM 701 O O . LEU A 1 87 ? -1.631 -26.375 -26.062 1 96.44 87 LEU A O 1
ATOM 705 N N . LEU A 1 88 ? -0.701 -24.359 -26.312 1 96.06 88 LEU A N 1
ATOM 706 C CA . LEU A 1 88 ? -0.266 -24.297 -24.922 1 96.06 88 LEU A CA 1
ATOM 707 C C . LEU A 1 88 ? -0.526 -22.922 -24.328 1 96.06 88 LEU A C 1
ATOM 709 O O . LEU A 1 88 ? -0.175 -21.906 -24.938 1 96.06 88 LEU A O 1
ATOM 713 N N . THR A 1 89 ? -1.253 -22.859 -23.234 1 95.69 89 THR A N 1
ATOM 714 C CA . THR A 1 89 ? -1.389 -21.641 -22.438 1 95.69 89 THR A CA 1
ATOM 715 C C . THR A 1 89 ? -0.848 -21.859 -21.031 1 95.69 89 THR A C 1
ATOM 717 O O . THR A 1 89 ? -0.752 -22.984 -20.562 1 95.69 89 THR A O 1
ATOM 720 N N . ASN A 1 90 ? -0.385 -20.781 -20.422 1 92.62 90 ASN A N 1
ATOM 721 C CA . ASN A 1 90 ? 0.113 -20.891 -19.062 1 92.62 90 ASN A CA 1
ATOM 722 C C . ASN A 1 90 ? -0.509 -19.828 -18.141 1 92.62 90 ASN A C 1
ATOM 724 O O . ASN A 1 90 ? -1.515 -19.219 -18.5 1 92.62 90 ASN A O 1
ATOM 728 N N . GLY A 1 91 ? -0.056 -19.812 -16.922 1 91.38 91 GLY A N 1
ATOM 729 C CA . GLY A 1 91 ? -0.651 -18.938 -15.914 1 91.38 91 GLY A CA 1
ATOM 730 C C . GLY A 1 91 ? 0.126 -17.656 -15.711 1 91.38 91 GLY A C 1
ATOM 731 O O . GLY A 1 91 ? 0.119 -17.094 -14.617 1 91.38 91 GLY A O 1
ATOM 732 N N . LYS A 1 92 ? 0.763 -17.188 -16.75 1 85.94 92 LYS A N 1
ATOM 733 C CA . LYS A 1 92 ? 1.544 -15.953 -16.656 1 85.94 92 LYS A CA 1
ATOM 734 C C . LYS A 1 92 ? 0.696 -14.805 -16.109 1 85.94 92 LYS A C 1
ATOM 736 O O . LYS A 1 92 ? -0.44 -14.609 -16.547 1 85.94 92 LYS A O 1
ATOM 741 N N . GLY A 1 93 ? 1.217 -14.125 -15.125 1 89.62 93 GLY A N 1
ATOM 742 C CA . GLY A 1 93 ? 0.556 -12.938 -14.609 1 89.62 93 GLY A CA 1
ATOM 743 C C . GLY A 1 93 ? -0.291 -13.203 -13.383 1 89.62 93 GLY A C 1
ATOM 744 O O . GLY A 1 93 ? -0.651 -12.273 -12.648 1 89.62 93 GLY A O 1
ATOM 745 N N . VAL A 1 94 ? -0.648 -14.445 -13.18 1 91.38 94 VAL A N 1
ATOM 746 C CA . VAL A 1 94 ? -1.564 -14.781 -12.094 1 91.38 94 VAL A CA 1
ATOM 747 C C . VAL A 1 94 ? -0.892 -14.516 -10.75 1 91.38 94 VAL A C 1
ATOM 749 O O . VAL A 1 94 ? -1.462 -13.844 -9.883 1 91.38 94 VAL A O 1
ATOM 752 N N . GLN A 1 95 ? 0.326 -14.898 -10.625 1 90.69 95 GLN A N 1
ATOM 753 C CA . GLN A 1 95 ? 1.041 -14.734 -9.359 1 90.69 95 GLN A CA 1
ATOM 754 C C . GLN A 1 95 ? 1.382 -13.266 -9.109 1 90.69 95 GLN A C 1
ATOM 756 O O . GLN A 1 95 ? 1.503 -12.844 -7.957 1 90.69 95 GLN A O 1
ATOM 761 N N . ALA A 1 96 ? 1.525 -12.516 -10.195 1 94.38 96 ALA A N 1
ATOM 762 C CA . ALA A 1 96 ? 1.907 -11.109 -10.102 1 94.38 96 ALA A CA 1
ATOM 763 C C . ALA A 1 96 ? 0.872 -10.312 -9.32 1 94.38 96 ALA A C 1
ATOM 765 O O . ALA A 1 96 ? 1.199 -9.297 -8.711 1 94.38 96 ALA A O 1
ATOM 766 N N . LYS A 1 97 ? -0.37 -10.836 -9.352 1 95.38 97 LYS A N 1
ATOM 767 C CA . LYS A 1 97 ? -1.446 -10.109 -8.688 1 95.38 97 LYS A CA 1
ATOM 768 C C . LYS A 1 97 ? -1.2 -10.023 -7.18 1 95.38 97 LYS A C 1
ATOM 770 O O . LYS A 1 97 ? -1.191 -8.93 -6.609 1 95.38 97 LYS A O 1
ATOM 775 N N . GLN A 1 98 ? -0.882 -11.125 -6.578 1 96.12 98 GLN A N 1
ATOM 776 C CA . GLN A 1 98 ? -0.615 -11.141 -5.145 1 96.12 98 GLN A CA 1
ATOM 777 C C . GLN A 1 98 ? 0.775 -10.586 -4.84 1 96.12 98 GLN A C 1
ATOM 779 O O . GLN A 1 98 ? 0.951 -9.828 -3.885 1 96.12 98 GLN A O 1
ATOM 784 N N . LEU A 1 99 ? 1.723 -10.906 -5.594 1 97.25 99 LEU A N 1
ATOM 785 C CA . LEU A 1 99 ? 3.113 -10.547 -5.34 1 97.25 99 LEU A CA 1
ATOM 786 C C . LEU A 1 99 ? 3.293 -9.031 -5.348 1 97.25 99 LEU A C 1
ATOM 788 O O . LEU A 1 99 ? 4.035 -8.484 -4.527 1 97.25 99 LEU A O 1
ATOM 792 N N . SER A 1 100 ? 2.641 -8.383 -6.25 1 98.19 100 SER A N 1
ATOM 793 C CA . SER A 1 100 ? 2.773 -6.934 -6.34 1 98.19 100 SER A CA 1
ATOM 794 C C . SER A 1 100 ? 2.227 -6.25 -5.094 1 98.19 100 SER A C 1
ATOM 796 O O . SER A 1 100 ? 2.789 -5.258 -4.629 1 98.19 100 SER A O 1
ATOM 798 N N . GLU A 1 101 ? 1.148 -6.773 -4.547 1 98.44 101 GLU A N 1
ATOM 799 C CA . GLU A 1 101 ? 0.607 -6.219 -3.311 1 98.44 101 GLU A CA 1
ATOM 800 C C . GLU A 1 101 ? 1.566 -6.43 -2.143 1 98.44 101 GLU A C 1
ATOM 802 O O . GLU A 1 101 ? 1.728 -5.547 -1.297 1 98.44 101 GLU A O 1
ATOM 807 N N . TYR A 1 102 ? 2.209 -7.617 -2.133 1 98.69 102 TYR A N 1
ATOM 808 C CA . TYR A 1 102 ? 3.188 -7.887 -1.084 1 98.69 102 TYR A CA 1
ATOM 809 C C . TYR A 1 102 ? 4.355 -6.91 -1.165 1 98.69 102 TYR A C 1
ATOM 811 O O . TYR A 1 102 ? 4.844 -6.43 -0.139 1 98.69 102 TYR A O 1
ATOM 819 N N . ILE A 1 103 ? 4.797 -6.621 -2.346 1 98.81 103 ILE A N 1
ATOM 820 C CA . ILE A 1 103 ? 5.922 -5.711 -2.506 1 98.81 103 ILE A CA 1
ATOM 821 C C . ILE A 1 103 ? 5.566 -4.344 -1.928 1 98.81 103 ILE A C 1
ATOM 823 O O . ILE A 1 103 ? 6.352 -3.758 -1.178 1 98.81 103 ILE A O 1
ATOM 827 N N . LEU A 1 104 ? 4.375 -3.844 -2.215 1 98.88 104 LEU A N 1
ATOM 828 C CA . LEU A 1 104 ? 3.947 -2.572 -1.646 1 98.88 104 LEU A CA 1
ATOM 829 C C . LEU A 1 104 ? 3.779 -2.682 -0.134 1 98.88 104 LEU A C 1
ATOM 831 O O . LEU A 1 104 ? 4.051 -1.725 0.596 1 98.88 104 LEU A O 1
ATOM 835 N N . ALA A 1 105 ? 3.307 -3.852 0.324 1 98.81 105 ALA A N 1
ATOM 836 C CA . ALA A 1 105 ? 3.211 -4.074 1.765 1 98.81 105 ALA A CA 1
ATOM 837 C C . ALA A 1 105 ? 4.578 -3.945 2.434 1 98.81 105 ALA A C 1
ATOM 839 O O . ALA A 1 105 ? 4.707 -3.305 3.479 1 98.81 105 ALA A O 1
ATOM 840 N N . PHE A 1 106 ? 5.586 -4.516 1.772 1 98.94 106 PHE A N 1
ATOM 841 C CA . PHE A 1 106 ? 6.941 -4.449 2.307 1 98.94 106 PHE A CA 1
ATOM 842 C C . PHE A 1 106 ? 7.426 -3.008 2.371 1 98.94 106 PHE A C 1
ATOM 844 O O . PHE A 1 106 ? 7.93 -2.562 3.406 1 98.94 106 PHE A O 1
ATOM 851 N N . ILE A 1 107 ? 7.23 -2.285 1.311 1 98.94 107 ILE A N 1
ATOM 852 C CA . ILE A 1 107 ? 7.699 -0.906 1.222 1 98.94 107 ILE A CA 1
ATOM 853 C C . ILE A 1 107 ? 7.016 -0.057 2.289 1 98.94 107 ILE A C 1
ATOM 855 O O . ILE A 1 107 ? 7.68 0.651 3.049 1 98.94 107 ILE A O 1
ATOM 859 N N . LEU A 1 108 ? 5.73 -0.164 2.395 1 98.88 108 LEU A N 1
ATOM 860 C CA . LEU A 1 108 ? 4.965 0.652 3.332 1 98.88 108 LEU A CA 1
ATOM 861 C C . LEU A 1 108 ? 5.246 0.233 4.773 1 98.88 108 LEU A C 1
ATOM 863 O O . LEU A 1 108 ? 5.285 1.075 5.672 1 98.88 108 LEU A O 1
ATOM 867 N N . ASP A 1 109 ? 5.398 -1.093 4.98 1 98.81 109 ASP A N 1
ATOM 868 C CA . ASP A 1 109 ? 5.754 -1.59 6.305 1 98.81 109 ASP A CA 1
ATOM 869 C C . ASP A 1 109 ? 7.043 -0.947 6.805 1 98.81 109 ASP A C 1
ATOM 871 O O . ASP A 1 109 ? 7.129 -0.531 7.965 1 98.81 109 ASP A O 1
ATOM 875 N N . ASP A 1 110 ? 7.969 -0.821 5.93 1 98.69 110 ASP A N 1
ATOM 876 C CA . ASP A 1 110 ? 9.266 -0.243 6.25 1 98.69 110 ASP A CA 1
ATOM 877 C C . ASP A 1 110 ? 9.172 1.271 6.418 1 98.69 110 ASP A C 1
ATOM 879 O O . ASP A 1 110 ? 9.547 1.812 7.457 1 98.69 110 ASP A O 1
ATOM 883 N N . TYR A 1 111 ? 8.625 1.95 5.457 1 98.56 111 TYR A N 1
ATOM 884 C CA . TYR A 1 111 ? 8.625 3.406 5.383 1 98.56 111 TYR A CA 1
ATOM 885 C C . TYR A 1 111 ? 7.73 4.008 6.461 1 98.56 111 TYR A C 1
ATOM 887 O O . TYR A 1 111 ? 7.93 5.152 6.875 1 98.56 111 TYR A O 1
ATOM 895 N N . LYS A 1 112 ? 6.742 3.258 6.93 1 98.62 112 LYS A N 1
ATOM 896 C CA . LYS A 1 112 ? 5.84 3.76 7.961 1 98.62 112 LYS A CA 1
ATOM 897 C C . LYS A 1 112 ? 6.227 3.23 9.336 1 98.62 112 LYS A C 1
ATOM 899 O O . LYS A 1 112 ? 5.543 3.496 10.328 1 98.62 112 LYS A O 1
ATOM 904 N N . LYS A 1 113 ? 7.277 2.406 9.414 1 98.31 113 LYS A N 1
ATOM 905 C CA . LYS A 1 113 ? 7.848 1.912 10.664 1 98.31 113 LYS A CA 1
ATOM 906 C C . LYS A 1 113 ? 6.824 1.092 11.445 1 98.31 113 LYS A C 1
ATOM 908 O O . LYS A 1 113 ? 6.66 1.28 12.656 1 98.31 113 LYS A O 1
ATOM 913 N N . MET A 1 114 ? 6.105 0.223 10.734 1 98.44 114 MET A N 1
ATOM 914 C CA . MET A 1 114 ? 5.043 -0.582 11.328 1 98.44 114 MET A CA 1
ATOM 915 C C . MET A 1 114 ? 5.602 -1.517 12.398 1 98.44 114 MET A C 1
ATOM 917 O O . MET A 1 114 ? 4.984 -1.707 13.445 1 98.44 114 MET A O 1
ATOM 921 N N . LYS A 1 115 ? 6.773 -2.066 12.203 1 97.62 115 LYS A N 1
ATOM 922 C CA . LYS A 1 115 ? 7.402 -2.951 13.18 1 97.62 115 LYS A CA 1
ATOM 923 C C . LYS A 1 115 ? 7.703 -2.213 14.477 1 97.62 115 LYS A C 1
ATOM 925 O O . LYS A 1 115 ? 7.492 -2.748 15.57 1 97.62 115 LYS A O 1
ATOM 930 N N . LEU A 1 116 ? 8.219 -0.996 14.297 1 98.06 116 LEU A N 1
ATOM 931 C CA . LEU A 1 116 ? 8.516 -0.189 15.477 1 98.06 116 LEU A CA 1
ATOM 932 C C . LEU A 1 116 ? 7.254 0.081 16.281 1 98.06 116 LEU A C 1
ATOM 934 O O . LEU A 1 116 ? 7.262 -0.047 17.516 1 98.06 116 LEU A O 1
ATOM 938 N N . SER A 1 117 ? 6.195 0.438 15.633 1 98.38 117 SER A N 1
ATOM 939 C CA . SER A 1 117 ? 4.926 0.664 16.312 1 98.38 117 SER A CA 1
ATOM 940 C C . SER A 1 117 ? 4.445 -0.602 17.016 1 98.38 117 SER A C 1
ATOM 942 O O . SER A 1 117 ? 3.934 -0.541 18.141 1 98.38 117 SER A O 1
ATOM 944 N N . TYR A 1 118 ? 4.594 -1.751 16.328 1 97.88 118 TYR A N 1
ATOM 945 C CA . TYR A 1 118 ? 4.188 -3.031 16.906 1 97.88 118 TYR A CA 1
ATOM 946 C C . TYR A 1 118 ? 5.004 -3.354 18.156 1 97.88 118 TYR A C 1
ATOM 948 O O . TYR A 1 118 ? 4.445 -3.764 19.172 1 97.88 118 TYR A O 1
ATOM 956 N N . ASP A 1 119 ? 6.277 -3.162 18.078 1 97.94 119 ASP A N 1
ATOM 957 C CA . ASP A 1 119 ? 7.145 -3.373 19.234 1 97.94 119 ASP A CA 1
ATOM 958 C C . ASP A 1 119 ? 6.758 -2.447 20.391 1 97.94 119 ASP A C 1
ATOM 960 O O . ASP A 1 119 ? 6.691 -2.875 21.547 1 97.94 119 ASP A O 1
ATOM 964 N N . ASN A 1 120 ? 6.562 -1.187 20.078 1 98.44 120 ASN A N 1
ATOM 965 C CA . ASN A 1 120 ? 6.137 -0.223 21.094 1 98.44 120 ASN A CA 1
ATOM 966 C C . ASN A 1 120 ? 4.828 -0.643 21.75 1 98.44 120 ASN A C 1
ATOM 968 O O . ASN A 1 120 ? 4.691 -0.553 22.969 1 98.44 120 ASN A O 1
ATOM 972 N N . GLN A 1 121 ? 3.842 -1.095 20.922 1 98.06 121 GLN A N 1
ATOM 973 C CA . GLN A 1 121 ? 2.576 -1.58 21.469 1 98.06 121 GLN A CA 1
ATOM 974 C C . GLN A 1 121 ? 2.801 -2.709 22.469 1 98.06 121 GLN A C 1
ATOM 976 O O . GLN A 1 121 ? 2.232 -2.699 23.562 1 98.06 121 GLN A O 1
ATOM 981 N N . ARG A 1 122 ? 3.627 -3.66 22.172 1 97.38 122 ARG A N 1
ATOM 982 C CA . ARG A 1 122 ? 3.904 -4.812 23.016 1 97.38 122 ARG A CA 1
ATOM 983 C C . ARG A 1 122 ? 4.586 -4.383 24.312 1 97.38 122 ARG A C 1
ATOM 985 O O . ARG A 1 122 ? 4.449 -5.047 25.344 1 97.38 122 ARG A O 1
ATOM 992 N N . GLN A 1 123 ? 5.266 -3.297 24.234 1 98 123 GLN A N 1
ATOM 993 C CA . GLN A 1 123 ? 5.984 -2.783 25.391 1 98 123 GLN A CA 1
ATOM 994 C C . GLN A 1 123 ? 5.176 -1.696 26.094 1 98 123 GLN A C 1
ATOM 996 O O . GLN A 1 123 ? 5.656 -1.085 27.062 1 98 123 GLN A O 1
ATOM 1001 N N . HIS A 1 124 ? 3.979 -1.396 25.641 1 98.19 124 HIS A N 1
ATOM 1002 C CA . HIS A 1 124 ? 3.064 -0.406 26.203 1 98.19 124 HIS A CA 1
ATOM 1003 C C . HIS A 1 124 ? 3.676 0.991 26.172 1 98.19 124 HIS A C 1
ATOM 1005 O O . HIS A 1 124 ? 3.602 1.73 27.156 1 98.19 124 HIS A O 1
ATOM 1011 N N . ILE A 1 125 ? 4.332 1.305 25.047 1 98.12 125 ILE A N 1
ATOM 1012 C CA . ILE A 1 125 ? 4.969 2.602 24.844 1 98.12 125 ILE A CA 1
ATOM 1013 C C . ILE A 1 125 ? 4.168 3.42 23.844 1 98.12 125 ILE A C 1
ATOM 1015 O O . ILE A 1 125 ? 3.896 2.955 22.734 1 98.12 125 ILE A O 1
ATOM 1019 N N . TYR A 1 126 ? 3.756 4.555 24.234 1 98 126 TYR A N 1
ATOM 1020 C CA . TYR A 1 126 ? 3.084 5.508 23.359 1 98 126 TYR A CA 1
ATOM 1021 C C . TYR A 1 126 ? 4.07 6.535 22.812 1 98 126 TYR A C 1
ATOM 1023 O O . TYR A 1 126 ? 4.277 7.586 23.422 1 98 126 TYR A O 1
ATOM 1031 N N . ASP A 1 127 ? 4.676 6.336 21.656 1 97.38 127 ASP A N 1
ATOM 1032 C CA . ASP A 1 127 ? 5.695 7.195 21.062 1 97.38 127 ASP A CA 1
ATOM 1033 C C . ASP A 1 127 ? 5.125 8.016 19.906 1 97.38 127 ASP A C 1
ATOM 1035 O O . ASP A 1 127 ? 5.133 7.57 18.766 1 97.38 127 ASP A O 1
ATOM 1039 N N . SER A 1 128 ? 4.754 9.18 20.172 1 96.31 128 SER A N 1
ATOM 1040 C CA . SER A 1 128 ? 4.094 10.039 19.188 1 96.31 128 SER A CA 1
ATOM 1041 C C . SER A 1 128 ? 5.109 10.742 18.297 1 96.31 128 SER A C 1
ATOM 1043 O O . SER A 1 128 ? 4.738 11.555 17.453 1 96.31 128 SER A O 1
ATOM 1045 N N . LYS A 1 129 ? 6.375 10.438 18.406 1 95.25 129 LYS A N 1
ATOM 1046 C CA . LYS A 1 129 ? 7.414 11.125 17.641 1 95.25 129 LYS A CA 1
ATOM 1047 C C . LYS A 1 129 ? 7.77 10.359 16.375 1 95.25 129 LYS A C 1
ATOM 1049 O O . LYS A 1 129 ? 8.445 10.891 15.484 1 95.25 129 LYS A O 1
ATOM 1054 N N . ILE A 1 130 ? 7.348 9.109 16.344 1 97.19 130 ILE A N 1
ATOM 1055 C CA . ILE A 1 130 ? 7.637 8.305 15.156 1 97.19 130 ILE A CA 1
ATOM 1056 C C . ILE A 1 130 ? 7.121 9.016 13.906 1 97.19 130 ILE A C 1
ATOM 1058 O O . ILE A 1 130 ? 6 9.523 13.891 1 97.19 130 ILE A O 1
ATOM 1062 N N . THR A 1 131 ? 7.957 9.117 12.891 1 97 131 THR A N 1
ATOM 1063 C CA . THR A 1 131 ? 7.582 9.789 11.648 1 97 131 THR A CA 1
ATOM 1064 C C . THR A 1 131 ? 7.902 8.906 10.445 1 97 131 THR A C 1
ATOM 1066 O O . THR A 1 131 ? 9.07 8.602 10.188 1 97 131 THR A O 1
ATOM 1069 N N . GLY A 1 132 ? 6.91 8.523 9.742 1 96.69 132 GLY A N 1
ATOM 1070 C CA . GLY A 1 132 ? 7.098 7.773 8.516 1 96.69 132 GLY A CA 1
ATOM 1071 C C . GLY A 1 132 ? 7.566 8.633 7.355 1 96.69 132 GLY A C 1
ATOM 1072 O O . GLY A 1 132 ? 7.457 9.859 7.402 1 96.69 132 GLY A O 1
ATOM 1073 N N . LYS A 1 133 ? 8.062 8.031 6.375 1 96.75 133 LYS A N 1
ATOM 1074 C CA . LYS A 1 133 ? 8.5 8.695 5.152 1 96.75 133 LYS A CA 1
ATOM 1075 C C . LYS A 1 133 ? 7.5 8.484 4.02 1 96.75 133 LYS A C 1
ATOM 1077 O O . LYS A 1 133 ? 6.965 7.387 3.85 1 96.75 133 LYS A O 1
ATOM 1082 N N . ARG A 1 134 ? 7.285 9.453 3.217 1 96.88 134 ARG A N 1
ATOM 1083 C CA . ARG A 1 134 ? 6.375 9.344 2.082 1 96.88 134 ARG A CA 1
ATOM 1084 C C . ARG A 1 134 ? 7.027 8.594 0.927 1 96.88 134 ARG A C 1
ATOM 1086 O O . ARG A 1 134 ? 8.234 8.703 0.713 1 96.88 134 ARG A O 1
ATOM 1093 N N . LEU A 1 135 ? 6.227 7.934 0.128 1 98.06 135 LEU A N 1
ATOM 1094 C CA . LEU A 1 135 ? 6.707 7.191 -1.032 1 98.06 135 LEU A CA 1
ATOM 1095 C C . LEU A 1 135 ? 6.879 8.117 -2.234 1 98.06 135 LEU A C 1
ATOM 1097 O O . LEU A 1 135 ? 7.684 7.84 -3.125 1 98.06 135 LEU A O 1
ATOM 1101 N N . SER A 1 136 ? 6.094 9.156 -2.229 1 96.19 136 SER A N 1
ATOM 1102 C CA . SER A 1 136 ? 6.121 10.07 -3.365 1 96.19 136 SER A CA 1
ATOM 1103 C C . SER A 1 136 ? 7.539 10.57 -3.639 1 96.19 136 SER A C 1
ATOM 1105 O O . SER A 1 136 ? 8.242 10.992 -2.721 1 96.19 136 SER A O 1
ATOM 1107 N N . GLY A 1 137 ? 7.949 10.406 -4.871 1 96.5 137 GLY A N 1
ATOM 1108 C CA . GLY A 1 137 ? 9.242 10.914 -5.293 1 96.5 137 GLY A CA 1
ATOM 1109 C C . GLY A 1 137 ? 10.367 9.914 -5.098 1 96.5 137 GLY A C 1
ATOM 1110 O O . GLY A 1 137 ? 11.477 10.109 -5.605 1 96.5 137 GLY A O 1
ATOM 1111 N N . GLN A 1 138 ? 10.141 8.852 -4.312 1 98.25 138 GLN A N 1
ATOM 1112 C CA . GLN A 1 138 ? 11.148 7.812 -4.145 1 98.25 138 GLN A CA 1
ATOM 1113 C C . GLN A 1 138 ? 11.383 7.055 -5.449 1 98.25 138 GLN A C 1
ATOM 1115 O O . GLN A 1 138 ? 10.445 6.844 -6.223 1 98.25 138 GLN A O 1
ATOM 1120 N N . THR A 1 139 ? 12.578 6.613 -5.676 1 98.81 139 THR A N 1
ATOM 1121 C CA . THR A 1 139 ? 12.945 5.887 -6.887 1 98.81 139 THR A CA 1
ATOM 1122 C C . THR A 1 139 ? 13.062 4.391 -6.605 1 98.81 139 THR A C 1
ATOM 1124 O O . THR A 1 139 ? 13.789 3.98 -5.695 1 98.81 139 THR A O 1
ATOM 1127 N N . VAL A 1 140 ? 12.359 3.639 -7.398 1 98.88 140 VAL A N 1
ATOM 1128 C CA . VAL A 1 140 ? 12.414 2.182 -7.316 1 98.88 140 VAL A CA 1
ATOM 1129 C C . VAL A 1 140 ? 13.164 1.629 -8.531 1 98.88 140 VAL A C 1
ATOM 1131 O O . VAL A 1 140 ? 12.891 2.012 -9.664 1 98.88 140 VAL A O 1
ATOM 1134 N N . LEU A 1 141 ? 14.141 0.794 -8.25 1 98.88 141 LEU A N 1
ATOM 1135 C CA . LEU A 1 141 ? 14.836 0.051 -9.297 1 98.88 141 LEU A CA 1
ATOM 1136 C C . LEU A 1 141 ? 14.414 -1.416 -9.281 1 98.88 141 LEU A C 1
ATOM 1138 O O . LEU A 1 141 ? 14.648 -2.127 -8.305 1 98.88 141 LEU A O 1
ATOM 1142 N N . PHE A 1 142 ? 13.828 -1.846 -10.383 1 98.75 142 PHE A N 1
ATOM 1143 C CA . PHE A 1 142 ? 13.445 -3.242 -10.555 1 98.75 142 PHE A CA 1
ATOM 1144 C C . PHE A 1 142 ? 14.516 -4.012 -11.312 1 98.75 142 PHE A C 1
ATOM 1146 O O . PHE A 1 142 ? 14.875 -3.639 -12.438 1 98.75 142 PHE A O 1
ATOM 1153 N N . LEU A 1 143 ? 15.047 -5.043 -10.68 1 98.25 143 LEU A N 1
ATOM 1154 C CA . LEU A 1 143 ? 15.805 -6.031 -11.438 1 98.25 143 LEU A CA 1
ATOM 1155 C C . LEU A 1 143 ? 14.883 -7.055 -12.078 1 98.25 143 LEU A C 1
ATOM 1157 O O . LEU A 1 143 ? 14.398 -7.973 -11.414 1 98.25 143 LEU A O 1
ATOM 1161 N N . GLY A 1 144 ? 14.648 -6.918 -13.32 1 96.38 144 GLY A N 1
ATOM 1162 C CA . GLY A 1 144 ? 13.625 -7.645 -14.055 1 96.38 144 GLY A CA 1
ATOM 1163 C C . GLY A 1 144 ? 12.375 -6.816 -14.305 1 96.38 144 GLY A C 1
ATOM 1164 O O . GLY A 1 144 ? 11.938 -6.062 -13.438 1 96.38 144 GLY A O 1
ATOM 1165 N N . THR A 1 145 ? 11.859 -6.906 -15.531 1 96.38 145 THR A N 1
ATOM 1166 C CA . THR A 1 145 ? 10.672 -6.129 -15.875 1 96.38 145 THR A CA 1
ATOM 1167 C C . THR A 1 145 ? 9.539 -7.047 -16.328 1 96.38 145 THR A C 1
ATOM 1169 O O . THR A 1 145 ? 8.766 -6.688 -17.219 1 96.38 145 THR A O 1
ATOM 1172 N N . GLY A 1 146 ? 9.5 -8.25 -15.766 1 92.94 146 GLY A N 1
ATOM 1173 C CA . GLY A 1 146 ? 8.43 -9.195 -16.078 1 92.94 146 GLY A CA 1
ATOM 1174 C C . GLY A 1 146 ? 7.102 -8.805 -15.453 1 92.94 146 GLY A C 1
ATOM 1175 O O . GLY A 1 146 ? 6.895 -7.645 -15.094 1 92.94 146 GLY A O 1
ATOM 1176 N N . ALA A 1 147 ? 6.191 -9.75 -15.359 1 92.31 147 ALA A N 1
ATOM 1177 C CA . ALA A 1 147 ? 4.812 -9.516 -14.938 1 92.31 147 ALA A CA 1
ATOM 1178 C C . ALA A 1 147 ? 4.758 -8.961 -13.523 1 92.31 147 ALA A C 1
ATOM 1180 O O . ALA A 1 147 ? 3.988 -8.039 -13.242 1 92.31 147 ALA A O 1
ATOM 1181 N N . ILE A 1 148 ? 5.59 -9.484 -12.664 1 95 148 ILE A N 1
ATOM 1182 C CA . ILE A 1 148 ? 5.59 -9.07 -11.266 1 95 148 ILE A CA 1
ATOM 1183 C C . ILE A 1 148 ? 6.02 -7.609 -11.164 1 95 148 ILE A C 1
ATOM 1185 O O . ILE A 1 148 ? 5.336 -6.797 -10.531 1 95 148 ILE A O 1
ATOM 1189 N N . ALA A 1 149 ? 7.121 -7.273 -11.812 1 97.44 149 ALA A N 1
ATOM 1190 C CA . ALA A 1 149 ? 7.648 -5.914 -11.789 1 97.44 149 ALA A CA 1
ATOM 1191 C C . ALA A 1 149 ? 6.68 -4.934 -12.445 1 97.44 149 ALA A C 1
ATOM 1193 O O . ALA A 1 149 ? 6.43 -3.852 -11.906 1 97.44 149 ALA A O 1
ATOM 1194 N N . THR A 1 150 ? 6.156 -5.324 -13.539 1 97.19 150 THR A N 1
ATOM 1195 C CA . THR A 1 150 ? 5.254 -4.453 -14.289 1 97.19 150 THR A CA 1
ATOM 1196 C C . THR A 1 150 ? 4.004 -4.141 -13.469 1 97.19 150 THR A C 1
ATOM 1198 O O . THR A 1 150 ? 3.588 -2.984 -13.383 1 97.19 150 THR A O 1
ATOM 1201 N N . ARG A 1 151 ? 3.43 -5.141 -12.898 1 97.19 151 ARG A N 1
ATOM 1202 C CA . ARG A 1 151 ? 2.242 -4.914 -12.086 1 97.19 151 ARG A CA 1
ATOM 1203 C C . ARG A 1 151 ? 2.574 -4.07 -10.859 1 97.19 151 ARG A C 1
ATOM 1205 O O . ARG A 1 151 ? 1.797 -3.193 -10.469 1 97.19 151 ARG A O 1
ATOM 1212 N N . THR A 1 152 ? 3.705 -4.312 -10.234 1 98.56 152 THR A N 1
ATOM 1213 C CA . THR A 1 152 ? 4.125 -3.521 -9.086 1 98.56 152 THR A CA 1
ATOM 1214 C C . THR A 1 152 ? 4.332 -2.062 -9.484 1 98.56 152 THR A C 1
ATOM 1216 O O . THR A 1 152 ? 3.941 -1.151 -8.75 1 98.56 152 THR A O 1
ATOM 1219 N N . ALA A 1 153 ? 4.953 -1.911 -10.633 1 98.5 153 ALA A N 1
ATOM 1220 C CA . ALA A 1 153 ? 5.18 -0.56 -11.141 1 98.5 153 ALA A CA 1
ATOM 1221 C C . ALA A 1 153 ? 3.863 0.192 -11.305 1 98.5 153 ALA A C 1
ATOM 1223 O O . ALA A 1 153 ? 3.77 1.374 -10.969 1 98.5 153 ALA A O 1
ATOM 1224 N N . LYS A 1 154 ? 2.885 -0.465 -11.781 1 97.44 154 LYS A N 1
ATOM 1225 C CA . LYS A 1 154 ? 1.568 0.143 -11.945 1 97.44 154 LYS A CA 1
ATOM 1226 C C . LYS A 1 154 ? 1.015 0.619 -10.602 1 97.44 154 LYS A C 1
ATOM 1228 O O . LYS A 1 154 ? 0.529 1.746 -10.492 1 97.44 154 LYS A O 1
ATOM 1233 N N . LEU A 1 155 ? 1.081 -0.192 -9.633 1 98.25 155 LEU A N 1
ATOM 1234 C CA . LEU A 1 155 ? 0.621 0.184 -8.297 1 98.25 155 LEU A CA 1
ATOM 1235 C C . LEU A 1 155 ? 1.445 1.341 -7.742 1 98.25 155 LEU A C 1
ATOM 1237 O O . LEU A 1 155 ? 0.893 2.295 -7.191 1 98.25 155 LEU A O 1
ATOM 1241 N N . ALA A 1 156 ? 2.756 1.24 -7.906 1 98.56 156 ALA A N 1
ATOM 1242 C CA . ALA A 1 156 ? 3.682 2.229 -7.359 1 98.56 156 ALA A CA 1
ATOM 1243 C C . ALA A 1 156 ? 3.48 3.592 -8.016 1 98.56 156 ALA A C 1
ATOM 1245 O O . ALA A 1 156 ? 3.711 4.629 -7.391 1 98.56 156 ALA A O 1
ATOM 1246 N N . LYS A 1 157 ? 3.062 3.572 -9.227 1 97.62 157 LYS A N 1
ATOM 1247 C CA . LYS A 1 157 ? 2.797 4.812 -9.945 1 97.62 157 LYS A CA 1
ATOM 1248 C C . LYS A 1 157 ? 1.719 5.637 -9.25 1 97.62 157 LYS A C 1
ATOM 1250 O O . LYS A 1 157 ? 1.799 6.867 -9.211 1 97.62 157 LYS A O 1
ATOM 1255 N N . ALA A 1 158 ? 0.746 5.02 -8.711 1 96.88 158 ALA A N 1
ATOM 1256 C CA . ALA A 1 158 ? -0.323 5.695 -7.984 1 96.88 158 ALA A CA 1
ATOM 1257 C C . ALA A 1 158 ? 0.225 6.441 -6.773 1 96.88 158 ALA A C 1
ATOM 1259 O O . ALA A 1 158 ? -0.372 7.418 -6.312 1 96.88 158 ALA A O 1
ATOM 1260 N N . PHE A 1 159 ? 1.361 6.031 -6.27 1 98.06 159 PHE A N 1
ATOM 1261 C CA . PHE A 1 159 ? 1.997 6.68 -5.129 1 98.06 159 PHE A CA 1
ATOM 1262 C C . PHE A 1 159 ? 2.984 7.742 -5.59 1 98.06 159 PHE A C 1
ATOM 1264 O O . PHE A 1 159 ? 3.732 8.297 -4.781 1 98.06 159 PHE A O 1
ATOM 1271 N N . ASN A 1 160 ? 3.08 7.953 -6.875 1 97.38 160 ASN A N 1
ATOM 1272 C CA . ASN A 1 160 ? 3.939 8.961 -7.484 1 97.38 160 ASN A CA 1
ATOM 1273 C C . ASN A 1 160 ? 5.418 8.633 -7.285 1 97.38 160 ASN A C 1
ATOM 1275 O O . ASN A 1 160 ? 6.215 9.516 -6.961 1 97.38 160 ASN A O 1
ATOM 1279 N N . MET A 1 161 ? 5.793 7.375 -7.387 1 98.38 161 MET A N 1
ATOM 1280 C CA . MET A 1 161 ? 7.188 6.945 -7.32 1 98.38 161 MET A CA 1
ATOM 1281 C C . MET A 1 161 ? 7.832 6.973 -8.703 1 98.38 161 MET A C 1
ATOM 1283 O O . MET A 1 161 ? 7.137 6.922 -9.719 1 98.38 161 MET A O 1
ATOM 1287 N N . ASN A 1 162 ? 9.148 7.148 -8.734 1 98.69 162 ASN A N 1
ATOM 1288 C CA . ASN A 1 162 ? 9.922 7.02 -9.961 1 98.69 162 ASN A CA 1
ATOM 1289 C C . ASN A 1 162 ? 10.336 5.574 -10.219 1 98.69 162 ASN A C 1
ATOM 1291 O O . ASN A 1 162 ? 10.93 4.934 -9.352 1 98.69 162 ASN A O 1
ATOM 1295 N N . LEU A 1 163 ? 10.016 5.074 -11.414 1 98.81 163 LEU A N 1
ATOM 1296 C CA . LEU A 1 163 ? 10.133 3.641 -11.664 1 98.81 163 LEU A CA 1
ATOM 1297 C C . LEU A 1 163 ? 11.164 3.359 -12.75 1 98.81 163 LEU A C 1
ATOM 1299 O O . LEU A 1 163 ? 10.969 3.738 -13.906 1 98.81 163 LEU A O 1
ATOM 1303 N N . ILE A 1 164 ? 12.219 2.68 -12.383 1 98.69 164 ILE A N 1
ATOM 1304 C CA . ILE A 1 164 ? 13.281 2.285 -13.297 1 98.69 164 ILE A CA 1
ATOM 1305 C C . ILE A 1 164 ? 13.375 0.762 -13.367 1 98.69 164 ILE A C 1
ATOM 1307 O O . ILE A 1 164 ? 13.281 0.084 -12.336 1 98.69 164 ILE A O 1
ATOM 1311 N N . GLY A 1 165 ? 13.492 0.202 -14.547 1 98.44 165 GLY A N 1
ATOM 1312 C CA . GLY A 1 165 ? 13.641 -1.234 -14.719 1 98.44 165 GLY A CA 1
ATOM 1313 C C . GLY A 1 165 ? 14.914 -1.621 -15.445 1 98.44 165 GLY A C 1
ATOM 1314 O O . GLY A 1 165 ? 15.43 -0.849 -16.25 1 98.44 165 GLY A O 1
ATOM 1315 N N . LEU A 1 166 ? 15.43 -2.797 -15.102 1 97.94 166 LEU A N 1
ATOM 1316 C CA . LEU A 1 166 ? 16.5 -3.449 -15.844 1 97.94 166 LEU A CA 1
ATOM 1317 C C . LEU A 1 166 ? 16.016 -4.758 -16.453 1 97.94 166 LEU A C 1
ATOM 1319 O O . LEU A 1 166 ? 15.367 -5.562 -15.781 1 97.94 166 LEU A O 1
ATOM 1323 N N . SER A 1 167 ? 16.281 -4.945 -17.688 1 95.31 167 SER A N 1
ATOM 1324 C CA . SER A 1 167 ? 15.938 -6.191 -18.359 1 95.31 167 SER A CA 1
ATOM 1325 C C . SER A 1 167 ? 17.016 -6.578 -19.375 1 95.31 167 SER A C 1
ATOM 1327 O O . SER A 1 167 ? 17.938 -5.812 -19.625 1 95.31 167 SER A O 1
ATOM 1329 N N . LYS A 1 168 ? 16.906 -7.793 -19.906 1 90.88 168 LYS A N 1
ATOM 1330 C CA . LYS A 1 168 ? 17.859 -8.258 -20.906 1 90.88 168 LYS A CA 1
ATOM 1331 C C . LYS A 1 168 ? 17.766 -7.41 -22.172 1 90.88 168 LYS A C 1
ATOM 1333 O O . LYS A 1 168 ? 18.781 -7.02 -22.75 1 90.88 168 LYS A O 1
ATOM 1338 N N . SER A 1 169 ? 16.578 -7.059 -22.578 1 90.38 169 SER A N 1
ATOM 1339 C CA . SER A 1 169 ? 16.359 -6.375 -23.844 1 90.38 169 SER A CA 1
ATOM 1340 C C . SER A 1 169 ? 16.453 -4.859 -23.688 1 90.38 169 SER A C 1
ATOM 1342 O O . SER A 1 169 ? 16.797 -4.148 -24.641 1 90.38 169 SER A O 1
ATOM 1344 N N . GLY A 1 170 ? 16.031 -4.34 -22.531 1 91.62 170 GLY A N 1
ATOM 1345 C CA . GLY A 1 170 ? 15.945 -2.906 -22.312 1 91.62 170 GLY A CA 1
ATOM 1346 C C . GLY A 1 170 ? 14.734 -2.271 -22.969 1 91.62 170 GLY A C 1
ATOM 1347 O O . GLY A 1 170 ? 14.672 -1.05 -23.125 1 91.62 170 GLY A O 1
ATOM 1348 N N . GLN A 1 171 ? 13.867 -3.146 -23.359 1 92.75 171 GLN A N 1
ATOM 1349 C CA . GLN A 1 171 ? 12.703 -2.646 -24.078 1 92.75 171 GLN A CA 1
ATOM 1350 C C . GLN A 1 171 ? 11.789 -1.854 -23.141 1 92.75 171 GLN A C 1
ATOM 1352 O O . GLN A 1 171 ? 11.484 -2.297 -22.031 1 92.75 171 GLN A O 1
ATOM 1357 N N . ASN A 1 172 ? 11.281 -0.774 -23.672 1 94.06 172 ASN A N 1
ATOM 1358 C CA . ASN A 1 172 ? 10.422 0.107 -22.891 1 94.06 172 ASN A CA 1
ATOM 1359 C C . ASN A 1 172 ? 9.055 -0.525 -22.625 1 94.06 172 ASN A C 1
ATOM 1361 O O . ASN A 1 172 ? 8.562 -1.306 -23.438 1 94.06 172 ASN A O 1
ATOM 1365 N N . LYS A 1 173 ? 8.562 -0.229 -21.531 1 95.12 173 LYS A N 1
ATOM 1366 C CA . LYS A 1 173 ? 7.203 -0.547 -21.125 1 95.12 173 LYS A CA 1
ATOM 1367 C C . LYS A 1 173 ? 6.523 0.667 -20.5 1 95.12 173 LYS A C 1
ATOM 1369 O O . LYS A 1 173 ? 7.164 1.45 -19.797 1 95.12 173 LYS A O 1
ATOM 1374 N N . ASP A 1 174 ? 5.223 0.816 -20.625 1 95.56 174 ASP A N 1
ATOM 1375 C CA . ASP A 1 174 ? 4.473 2.012 -20.25 1 95.56 174 ASP A CA 1
ATOM 1376 C C . ASP A 1 174 ? 4.52 2.236 -18.734 1 95.56 174 ASP A C 1
ATOM 1378 O O . ASP A 1 174 ? 4.449 3.377 -18.266 1 95.56 174 ASP A O 1
ATOM 1382 N N . GLU A 1 175 ? 4.648 1.228 -18 1 96.81 175 GLU A N 1
ATOM 1383 C CA . GLU A 1 175 ? 4.523 1.321 -16.547 1 96.81 175 GLU A CA 1
ATOM 1384 C C . GLU A 1 175 ? 5.801 1.874 -15.922 1 96.81 175 GLU A C 1
ATOM 1386 O O . GLU A 1 175 ? 5.793 2.295 -14.766 1 96.81 175 GLU A O 1
ATOM 1391 N N . PHE A 1 176 ? 6.848 1.879 -16.703 1 98.25 176 PHE A N 1
ATOM 1392 C CA . PHE A 1 176 ? 8.125 2.352 -16.188 1 98.25 176 PHE A CA 1
ATOM 1393 C C . PHE A 1 176 ? 8.469 3.719 -16.75 1 98.25 176 PHE A C 1
ATOM 1395 O O . PHE A 1 176 ? 8.07 4.047 -17.875 1 98.25 176 PHE A O 1
ATOM 1402 N N . ASP A 1 177 ? 9.203 4.492 -15.977 1 98.25 177 ASP A N 1
ATOM 1403 C CA . ASP A 1 177 ? 9.703 5.773 -16.469 1 98.25 177 ASP A CA 1
ATOM 1404 C C . ASP A 1 177 ? 10.914 5.578 -17.391 1 98.25 177 ASP A C 1
ATOM 1406 O O . ASP A 1 177 ? 11.07 6.297 -18.375 1 98.25 177 ASP A O 1
ATOM 1410 N N . GLU A 1 178 ? 11.773 4.609 -17.031 1 97.81 178 GLU A N 1
ATOM 1411 C CA . GLU A 1 178 ? 12.961 4.238 -17.797 1 97.81 178 GLU A CA 1
ATOM 1412 C C . GLU A 1 178 ? 13.242 2.744 -17.688 1 97.81 178 GLU A C 1
ATOM 1414 O O . GLU A 1 178 ? 12.992 2.135 -16.641 1 97.81 178 GLU A O 1
ATOM 1419 N N . ILE A 1 179 ? 13.766 2.188 -18.75 1 97.88 179 ILE A N 1
ATOM 1420 C CA . ILE A 1 179 ? 14.258 0.814 -18.719 1 97.88 179 ILE A CA 1
ATOM 1421 C C . ILE A 1 179 ? 15.633 0.748 -19.391 1 97.88 179 ILE A C 1
ATOM 1423 O O . ILE A 1 179 ? 15.836 1.334 -20.453 1 97.88 179 ILE A O 1
ATOM 1427 N N . TYR A 1 180 ? 16.547 0.066 -18.75 1 97.5 180 TYR A N 1
ATOM 1428 C CA . TYR A 1 180 ? 17.891 -0.168 -19.281 1 97.5 180 TYR A CA 1
ATOM 1429 C C . TYR A 1 180 ? 18.188 -1.659 -19.359 1 97.5 180 TYR A C 1
ATOM 1431 O O . TYR A 1 180 ? 17.422 -2.482 -18.859 1 97.5 180 TYR A O 1
ATOM 1439 N N . THR A 1 181 ? 19.266 -1.948 -20.016 1 96.44 181 THR A N 1
ATOM 1440 C CA . THR A 1 181 ? 19.734 -3.332 -20.016 1 96.44 181 THR A CA 1
ATOM 1441 C C . THR A 1 181 ? 20.438 -3.664 -18.703 1 96.44 181 THR A C 1
ATOM 1443 O O . THR A 1 181 ? 20.828 -2.766 -17.953 1 96.44 181 THR A O 1
ATOM 1446 N N . ILE A 1 182 ? 20.609 -4.898 -18.453 1 92.94 182 ILE A N 1
ATOM 1447 C CA . ILE A 1 182 ? 21.172 -5.387 -17.188 1 92.94 182 ILE A CA 1
ATOM 1448 C C . ILE A 1 182 ? 22.609 -4.902 -17.047 1 92.94 182 ILE A C 1
ATOM 1450 O O . ILE A 1 182 ? 23.141 -4.793 -15.938 1 92.94 182 ILE A O 1
ATOM 1454 N N . GLU A 1 183 ? 23.266 -4.531 -18.109 1 94.31 183 GLU A N 1
ATOM 1455 C CA . GLU A 1 183 ? 24.641 -4.02 -18.094 1 94.31 183 GLU A CA 1
ATOM 1456 C C . GLU A 1 183 ? 24.719 -2.684 -17.359 1 94.31 183 GLU A C 1
ATOM 1458 O O . GLU A 1 183 ? 25.797 -2.271 -16.922 1 94.31 183 GLU A O 1
ATOM 1463 N N . SER A 1 184 ? 23.594 -2.049 -17.188 1 97.38 184 SER A N 1
ATOM 1464 C CA . SER A 1 184 ? 23.547 -0.74 -16.547 1 97.38 184 SER A CA 1
ATOM 1465 C C . SER A 1 184 ? 23.344 -0.874 -15.039 1 97.38 184 SER A C 1
ATOM 1467 O O . SER A 1 184 ? 23.062 0.112 -14.359 1 97.38 184 SER A O 1
ATOM 1469 N N . LEU A 1 185 ? 23.438 -2.029 -14.516 1 97.62 185 LEU A N 1
ATOM 1470 C CA . LEU A 1 185 ? 23.188 -2.316 -13.109 1 97.62 185 LEU A CA 1
ATOM 1471 C C . LEU A 1 185 ? 24 -1.401 -12.211 1 97.62 185 LEU A C 1
ATOM 1473 O O . LEU A 1 185 ? 23.453 -0.694 -11.367 1 97.62 185 LEU A O 1
ATOM 1477 N N . GLU A 1 186 ? 25.297 -1.241 -12.422 1 98.06 186 GLU A N 1
ATOM 1478 C CA . GLU A 1 186 ? 26.188 -0.477 -11.562 1 98.06 186 GLU A CA 1
ATOM 1479 C C . GLU A 1 186 ? 25.875 1.016 -11.625 1 98.06 186 GLU A C 1
ATOM 1481 O O . GLU A 1 186 ? 25.969 1.722 -10.617 1 98.06 186 GLU A O 1
ATOM 1486 N N . SER A 1 187 ? 25.453 1.466 -12.766 1 98 187 SER A N 1
ATOM 1487 C CA . SER A 1 187 ? 25.219 2.895 -12.938 1 98 187 SER A CA 1
ATOM 1488 C C . SER A 1 187 ? 23.844 3.293 -12.414 1 98 187 SER A C 1
ATOM 1490 O O . SER A 1 187 ? 23.578 4.473 -12.18 1 98 187 SER A O 1
ATOM 1492 N N . THR A 1 188 ? 22.953 2.357 -12.211 1 98.19 188 THR A N 1
ATOM 1493 C CA . THR A 1 188 ? 21.578 2.672 -11.812 1 98.19 188 THR A CA 1
ATOM 1494 C C . THR A 1 188 ? 21.406 2.521 -10.305 1 98.19 188 THR A C 1
ATOM 1496 O O . THR A 1 188 ? 20.594 3.213 -9.695 1 98.19 188 THR A O 1
ATOM 1499 N N . LEU A 1 189 ? 22.188 1.724 -9.648 1 98.56 189 LEU A N 1
ATOM 1500 C CA . LEU A 1 189 ? 22.031 1.369 -8.242 1 98.56 189 LEU A CA 1
ATOM 1501 C C . LEU A 1 189 ? 22.125 2.609 -7.355 1 98.56 189 LEU A C 1
ATOM 1503 O O . LEU A 1 189 ? 21.297 2.801 -6.469 1 98.56 189 LEU A O 1
ATOM 1507 N N . PRO A 1 190 ? 23.047 3.576 -7.656 1 98.12 190 PRO A N 1
ATOM 1508 C CA . PRO A 1 190 ? 23.203 4.73 -6.77 1 98.12 190 PRO A CA 1
ATOM 1509 C C . PRO A 1 190 ? 21.984 5.66 -6.797 1 98.12 190 PRO A C 1
ATOM 1511 O O . PRO A 1 190 ? 21.844 6.523 -5.926 1 98.12 190 PRO A O 1
ATOM 1514 N N . ASN A 1 191 ? 21.141 5.504 -7.742 1 96.88 191 ASN A N 1
ATOM 1515 C CA . ASN A 1 191 ? 20.016 6.418 -7.93 1 96.88 191 ASN A CA 1
ATOM 1516 C C . ASN A 1 191 ? 18.75 5.898 -7.262 1 96.88 191 ASN A C 1
ATOM 1518 O O . ASN A 1 191 ? 17.75 6.613 -7.172 1 96.88 191 ASN A O 1
ATOM 1522 N N . ALA A 1 192 ? 18.781 4.723 -6.785 1 98.62 192 ALA A N 1
ATOM 1523 C CA . ALA A 1 192 ? 17.578 4.07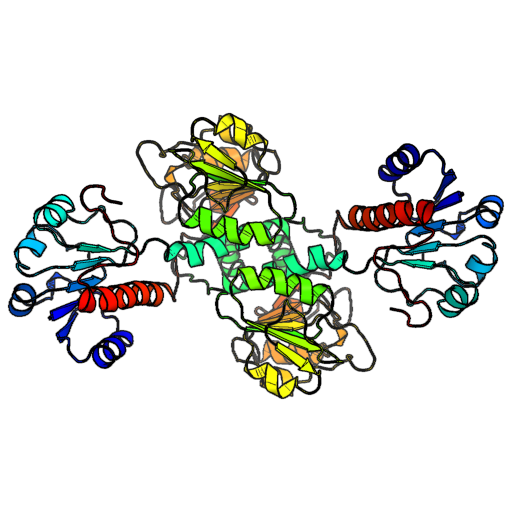4 -6.301 1 98.62 192 ALA A CA 1
ATOM 1524 C C . ALA A 1 192 ? 17.469 4.172 -4.781 1 98.62 192 ALA A C 1
ATOM 1526 O O . ALA A 1 192 ? 18.469 4.062 -4.074 1 98.62 192 ALA A O 1
ATOM 1527 N N . ASP A 1 193 ? 16.281 4.441 -4.293 1 98.75 193 ASP A N 1
ATOM 1528 C CA . ASP A 1 193 ? 15.984 4.387 -2.865 1 98.75 193 ASP A CA 1
ATOM 1529 C C . ASP A 1 193 ? 15.57 2.98 -2.443 1 98.75 193 ASP A C 1
ATOM 1531 O O . ASP A 1 193 ? 15.797 2.578 -1.3 1 98.75 193 ASP A O 1
ATOM 1535 N N . ILE A 1 194 ? 14.938 2.246 -3.371 1 98.94 194 ILE A N 1
ATOM 1536 C CA . ILE A 1 194 ? 14.453 0.884 -3.182 1 98.94 194 ILE A CA 1
ATOM 1537 C C . ILE A 1 194 ? 14.883 0.011 -4.355 1 98.94 194 ILE A C 1
ATOM 1539 O O . ILE A 1 194 ? 14.719 0.394 -5.516 1 98.94 194 ILE A O 1
ATOM 1543 N N . ILE A 1 195 ? 15.492 -1.145 -4.094 1 98.88 195 ILE A N 1
ATOM 1544 C CA . ILE A 1 195 ? 15.875 -2.115 -5.113 1 98.88 195 ILE A CA 1
ATOM 1545 C C . ILE A 1 195 ? 15.062 -3.396 -4.941 1 98.88 195 ILE A C 1
ATOM 1547 O O . ILE A 1 195 ? 15.047 -3.986 -3.857 1 98.88 195 ILE A O 1
ATOM 1551 N N . ILE A 1 196 ? 14.391 -3.795 -5.992 1 98.88 196 ILE A N 1
ATOM 1552 C CA . ILE A 1 196 ? 13.539 -4.977 -5.949 1 98.88 196 ILE A CA 1
ATOM 1553 C C . ILE A 1 196 ? 14.031 -6.012 -6.953 1 98.88 196 ILE A C 1
ATOM 1555 O O . ILE A 1 196 ? 14.039 -5.766 -8.164 1 98.88 196 ILE A O 1
ATOM 1559 N N . ASN A 1 197 ? 14.406 -7.148 -6.449 1 98.31 197 ASN A N 1
ATOM 1560 C CA . ASN A 1 197 ? 14.773 -8.25 -7.332 1 98.31 197 ASN A CA 1
ATOM 1561 C C . ASN A 1 197 ? 13.57 -9.125 -7.668 1 98.31 197 ASN A C 1
ATOM 1563 O O . ASN A 1 197 ? 12.945 -9.695 -6.773 1 98.31 197 ASN A O 1
ATOM 1567 N N . ALA A 1 198 ? 13.289 -9.25 -8.898 1 95.94 198 ALA A N 1
ATOM 1568 C CA . ALA A 1 198 ? 12.219 -10.109 -9.398 1 95.94 198 ALA A CA 1
ATOM 1569 C C . ALA A 1 198 ? 12.727 -11.023 -10.516 1 95.94 198 ALA A C 1
ATOM 1571 O O . ALA A 1 198 ? 11.938 -11.5 -11.336 1 95.94 198 ALA A O 1
ATOM 1572 N N . LEU A 1 199 ? 14.039 -11.242 -10.57 1 93.38 199 LEU A N 1
ATOM 1573 C CA . LEU A 1 199 ? 14.648 -12.031 -11.625 1 93.38 199 LEU A CA 1
ATOM 1574 C C . LEU A 1 199 ? 14.469 -13.523 -11.359 1 93.38 199 LEU A C 1
ATOM 1576 O O . LEU A 1 199 ? 14.516 -13.969 -10.211 1 93.38 199 LEU A O 1
ATOM 1580 N N . PRO A 1 200 ? 14.375 -14.242 -12.414 1 86.25 200 PRO A N 1
ATOM 1581 C CA . PRO A 1 200 ? 14.406 -15.703 -12.258 1 86.25 200 PRO A CA 1
ATOM 1582 C C . PRO A 1 200 ? 15.82 -16.25 -12.047 1 86.25 200 PRO A C 1
ATOM 1584 O O . PRO A 1 200 ? 16.797 -15.5 -12.18 1 86.25 200 PRO A O 1
ATOM 1587 N N . GLU A 1 201 ? 15.852 -17.469 -11.664 1 86.5 201 GLU A N 1
ATOM 1588 C CA . GLU A 1 201 ? 17.141 -18.125 -11.531 1 86.5 201 GLU A CA 1
ATOM 1589 C C . GLU A 1 201 ? 17.625 -18.672 -12.875 1 86.5 201 GLU A C 1
ATOM 1591 O O . GLU A 1 201 ? 16.953 -19.484 -13.5 1 86.5 201 GLU A O 1
ATOM 1596 N N . THR A 1 202 ? 18.641 -18.156 -13.367 1 85.19 202 THR A N 1
ATOM 1597 C CA . THR A 1 202 ? 19.359 -18.625 -14.555 1 85.19 202 THR A CA 1
ATOM 1598 C C . THR A 1 202 ? 20.859 -18.656 -14.305 1 85.19 202 THR A C 1
ATOM 1600 O O . THR A 1 202 ? 21.328 -18.188 -13.258 1 85.19 202 THR A O 1
ATOM 1603 N N . GLN A 1 203 ? 21.562 -19.219 -15.242 1 89.31 203 GLN A N 1
ATOM 1604 C CA . GLN A 1 203 ? 23.016 -19.219 -15.102 1 89.31 203 GLN A CA 1
ATOM 1605 C C . GLN A 1 203 ? 23.562 -17.797 -15.008 1 89.31 203 GLN A C 1
ATOM 1607 O O . GLN A 1 203 ? 24.516 -17.531 -14.281 1 89.31 203 GLN A O 1
ATOM 1612 N N . GLU A 1 204 ? 22.875 -16.906 -15.617 1 90.5 204 GLU A N 1
ATOM 1613 C CA . GLU A 1 204 ? 23.312 -15.523 -15.68 1 90.5 204 GLU A CA 1
ATOM 1614 C C . GLU A 1 204 ? 22.922 -14.758 -14.422 1 90.5 204 GLU A C 1
ATOM 1616 O O . GLU A 1 204 ? 23.5 -13.727 -14.102 1 90.5 204 GLU A O 1
ATOM 1621 N N . THR A 1 205 ? 21.938 -15.234 -13.672 1 93.44 205 THR A N 1
ATOM 1622 C CA . THR A 1 205 ? 21.406 -14.445 -12.562 1 93.44 205 THR A CA 1
ATOM 1623 C C . THR A 1 205 ? 21.922 -14.984 -11.227 1 93.44 205 THR A C 1
ATOM 1625 O O . THR A 1 205 ? 21.828 -14.305 -10.203 1 93.44 205 THR A O 1
ATOM 1628 N N . ILE A 1 206 ? 22.453 -16.172 -11.25 1 95.06 206 ILE A N 1
ATOM 1629 C CA . ILE A 1 206 ? 22.984 -16.75 -10.023 1 95.06 206 ILE A CA 1
ATOM 1630 C C . ILE A 1 206 ? 24.156 -15.914 -9.523 1 95.06 206 ILE A C 1
ATOM 1632 O O . ILE A 1 206 ? 25.141 -15.719 -10.242 1 95.06 206 ILE A O 1
ATOM 1636 N N . HIS A 1 207 ? 24.016 -15.414 -8.305 1 97.44 207 HIS A N 1
ATOM 1637 C CA . HIS A 1 207 ? 25.031 -14.586 -7.648 1 97.44 207 HIS A CA 1
ATOM 1638 C C . HIS A 1 207 ? 25.375 -13.367 -8.5 1 97.44 207 HIS A C 1
ATOM 1640 O O . HIS A 1 207 ? 26.547 -12.992 -8.594 1 97.44 207 HIS A O 1
ATOM 1646 N N . LEU A 1 208 ? 24.375 -12.898 -9.164 1 96.5 208 LEU A N 1
ATOM 1647 C CA . LEU A 1 208 ? 24.516 -11.688 -9.961 1 96.5 208 LEU A CA 1
ATOM 1648 C C . LEU A 1 208 ? 24.984 -10.516 -9.094 1 96.5 208 LEU A C 1
ATOM 1650 O O . LEU A 1 208 ? 25.844 -9.742 -9.508 1 96.5 208 LEU A O 1
ATOM 1654 N N . LEU A 1 209 ? 24.406 -10.352 -7.918 1 98 209 LEU A N 1
ATOM 1655 C CA . LEU A 1 209 ? 24.781 -9.273 -7.016 1 98 209 LEU A CA 1
ATOM 1656 C C . LEU A 1 209 ? 26.016 -9.648 -6.195 1 98 209 LEU A C 1
ATOM 1658 O O . LEU A 1 209 ? 26.016 -10.672 -5.512 1 98 209 LEU A O 1
ATOM 1662 N N . LYS A 1 210 ? 26.938 -8.836 -6.316 1 98 210 LYS A N 1
ATOM 1663 C CA . LYS A 1 210 ? 28.188 -8.961 -5.582 1 98 210 LYS A CA 1
ATOM 1664 C C . LYS A 1 210 ? 28.328 -7.855 -4.535 1 98 210 LYS A C 1
ATOM 1666 O O . LYS A 1 210 ? 27.484 -6.961 -4.453 1 98 210 LYS A O 1
ATOM 1671 N N . LYS A 1 211 ? 29.359 -7.961 -3.744 1 97.81 211 LYS A N 1
ATOM 1672 C CA . LYS A 1 211 ? 29.562 -7.008 -2.662 1 97.81 211 LYS A CA 1
ATOM 1673 C C . LYS A 1 211 ? 29.578 -5.574 -3.188 1 97.81 211 LYS A C 1
ATOM 1675 O O . LYS A 1 211 ? 28.969 -4.684 -2.596 1 97.81 211 LYS A O 1
ATOM 1680 N N . LYS A 1 212 ? 30.219 -5.324 -4.285 1 98 212 LYS A N 1
ATOM 1681 C CA . LYS A 1 212 ? 30.359 -3.99 -4.863 1 98 212 LYS A CA 1
ATOM 1682 C C . LYS A 1 212 ? 28.984 -3.395 -5.188 1 98 212 LYS A C 1
ATOM 1684 O O . LYS A 1 212 ? 28.797 -2.182 -5.09 1 98 212 LYS A O 1
ATOM 1689 N N . HIS A 1 213 ? 28.094 -4.215 -5.621 1 98.62 213 HIS A N 1
ATOM 1690 C CA . HIS A 1 213 ? 26.766 -3.73 -5.965 1 98.62 213 HIS A CA 1
ATOM 1691 C C . HIS A 1 213 ? 26.047 -3.158 -4.746 1 98.62 213 HIS A C 1
ATOM 1693 O O . HIS A 1 213 ? 25.391 -2.121 -4.836 1 98.62 213 HIS A O 1
ATOM 1699 N N . PHE A 1 214 ? 26.172 -3.795 -3.605 1 98.5 214 PHE A N 1
ATOM 1700 C CA . PHE A 1 214 ? 25.578 -3.285 -2.375 1 98.5 214 PHE A CA 1
ATOM 1701 C C . PHE A 1 214 ? 26.281 -2.004 -1.93 1 98.5 214 PHE A C 1
ATOM 1703 O O . PHE A 1 214 ? 25.625 -1.089 -1.414 1 98.5 214 PHE A O 1
ATOM 1710 N N . GLU A 1 215 ? 27.531 -1.916 -2.16 1 98.25 215 GLU A N 1
ATOM 1711 C CA . GLU A 1 215 ? 28.297 -0.731 -1.792 1 98.25 215 GLU A CA 1
ATOM 1712 C C . GLU A 1 215 ? 27.891 0.473 -2.639 1 98.25 215 GLU A C 1
ATOM 1714 O O . GLU A 1 215 ? 28.062 1.618 -2.215 1 98.25 215 GLU A O 1
ATOM 1719 N N . LEU A 1 216 ? 27.422 0.203 -3.797 1 98.44 216 LEU A N 1
ATOM 1720 C CA . LEU A 1 216 ? 27 1.269 -4.699 1 98.44 216 LEU A CA 1
ATOM 1721 C C . LEU A 1 216 ? 25.609 1.794 -4.305 1 98.44 216 LEU A C 1
ATOM 1723 O O . LEU A 1 216 ? 25.219 2.885 -4.723 1 98.44 216 LEU A O 1
ATOM 1727 N N . MET A 1 217 ? 24.828 1.02 -3.551 1 98.31 217 MET A N 1
ATOM 1728 C CA . MET A 1 217 ? 23.516 1.458 -3.121 1 98.31 217 MET A CA 1
ATOM 1729 C C . MET A 1 217 ? 23.609 2.613 -2.131 1 98.31 217 MET A C 1
ATOM 1731 O O . MET A 1 217 ? 24.641 2.787 -1.48 1 98.31 217 MET A O 1
ATOM 1735 N N . LYS A 1 218 ? 22.547 3.438 -2.062 1 97.31 218 LYS A N 1
ATOM 1736 C CA . LYS A 1 218 ? 22.469 4.457 -1.019 1 97.31 218 LYS A CA 1
ATOM 1737 C C . LYS A 1 218 ? 22.547 3.824 0.369 1 97.31 218 LYS A C 1
ATOM 1739 O O . LYS A 1 218 ? 22.047 2.723 0.588 1 97.31 218 LYS A O 1
ATOM 1744 N N . ASP A 1 219 ? 23.031 4.492 1.312 1 95.5 219 ASP A N 1
ATOM 1745 C CA . ASP A 1 219 ? 23.125 4.016 2.689 1 95.5 219 ASP A CA 1
ATOM 1746 C C . ASP A 1 219 ? 21.734 3.691 3.252 1 95.5 219 ASP A C 1
ATOM 1748 O O . ASP A 1 219 ? 21.578 2.73 4.008 1 95.5 219 ASP A O 1
ATOM 1752 N N . GLU A 1 220 ? 20.766 4.426 2.756 1 96.56 220 GLU A N 1
ATOM 1753 C CA . GLU A 1 220 ? 19.422 4.277 3.299 1 96.56 220 GLU A CA 1
ATOM 1754 C C . GLU A 1 220 ? 18.562 3.355 2.43 1 96.56 220 GLU A C 1
ATOM 1756 O O . GLU A 1 220 ? 17.344 3.273 2.607 1 96.56 220 GLU A O 1
ATOM 1761 N N . ALA A 1 221 ? 19.172 2.621 1.539 1 97.25 221 ALA A N 1
ATOM 1762 C CA . ALA A 1 221 ? 18.438 1.84 0.545 1 97.25 221 ALA A CA 1
ATOM 1763 C C . ALA A 1 221 ? 17.703 0.67 1.197 1 97.25 221 ALA A C 1
ATOM 1765 O O . ALA A 1 221 ? 18.188 0.101 2.182 1 97.25 221 ALA A O 1
ATOM 1766 N N . LEU A 1 222 ? 16.594 0.368 0.672 1 98.81 222 LEU A N 1
ATOM 1767 C CA . LEU A 1 222 ? 15.828 -0.832 0.982 1 98.81 222 LEU A CA 1
ATOM 1768 C C . LEU A 1 222 ? 15.977 -1.875 -0.119 1 98.81 222 LEU A C 1
ATOM 1770 O O . LEU A 1 222 ? 15.719 -1.589 -1.291 1 98.81 222 LEU A O 1
ATOM 1774 N N . PHE A 1 223 ? 16.453 -3.049 0.262 1 98.88 223 PHE A N 1
ATOM 1775 C CA . PHE A 1 223 ? 16.578 -4.148 -0.69 1 98.88 223 PHE A CA 1
ATOM 1776 C C . PHE A 1 223 ? 15.469 -5.168 -0.485 1 98.88 223 PHE A C 1
ATOM 1778 O O . PHE A 1 223 ? 15.242 -5.637 0.634 1 98.88 223 PHE A O 1
ATOM 1785 N N . ILE A 1 224 ? 14.75 -5.5 -1.556 1 98.94 224 ILE A N 1
ATOM 1786 C CA . ILE A 1 224 ? 13.664 -6.473 -1.498 1 98.94 224 ILE A CA 1
ATOM 1787 C C . ILE A 1 224 ? 13.945 -7.621 -2.461 1 98.94 224 ILE A C 1
ATOM 1789 O O . ILE A 1 224 ? 14.18 -7.398 -3.652 1 98.94 224 ILE A O 1
ATOM 1793 N N . ASN A 1 225 ? 13.922 -8.828 -1.937 1 98.38 225 ASN A N 1
ATOM 1794 C CA . ASN A 1 225 ? 14.078 -9.992 -2.797 1 98.38 225 ASN A CA 1
ATOM 1795 C C . ASN A 1 225 ? 12.828 -10.867 -2.803 1 98.38 225 ASN A C 1
ATOM 1797 O O . ASN A 1 225 ? 12.531 -11.539 -1.815 1 98.38 225 ASN A O 1
ATOM 1801 N N . ILE A 1 226 ? 12.109 -10.922 -3.887 1 96.56 226 ILE A N 1
ATOM 1802 C CA . ILE A 1 226 ? 10.93 -11.758 -4.047 1 96.56 226 ILE A CA 1
ATOM 1803 C C . ILE A 1 226 ? 11.109 -12.688 -5.246 1 96.56 226 ILE A C 1
ATOM 1805 O O . ILE A 1 226 ? 10.18 -13.398 -5.633 1 96.56 226 ILE A O 1
ATOM 1809 N N . GLY A 1 227 ? 12.211 -12.594 -5.906 1 93.19 227 GLY A N 1
ATOM 1810 C CA . GLY A 1 227 ? 12.531 -13.484 -7.012 1 93.19 227 GLY A CA 1
ATOM 1811 C C . GLY A 1 227 ? 13.07 -14.828 -6.559 1 93.19 227 GLY A C 1
ATOM 1812 O O . GLY A 1 227 ? 12.32 -15.656 -6.043 1 93.19 227 GLY A O 1
ATOM 1813 N N . ARG A 1 228 ? 14.398 -14.93 -6.777 1 92.12 228 ARG A N 1
ATOM 1814 C CA . ARG A 1 228 ? 15.062 -16.156 -6.336 1 92.12 228 ARG A CA 1
ATOM 1815 C C . ARG A 1 228 ? 16.203 -15.828 -5.363 1 92.12 228 ARG A C 1
ATOM 1817 O O . ARG A 1 228 ? 16.922 -14.859 -5.555 1 92.12 228 ARG A O 1
ATOM 1824 N N . GLY A 1 229 ? 16.328 -16.656 -4.332 1 94.12 229 GLY A N 1
ATOM 1825 C CA . GLY A 1 229 ? 17.328 -16.406 -3.309 1 94.12 229 GLY A CA 1
ATOM 1826 C C . GLY A 1 229 ? 18.75 -16.516 -3.832 1 94.12 229 GLY A C 1
ATOM 1827 O O . GLY A 1 229 ? 19.672 -15.922 -3.27 1 94.12 229 GLY A O 1
ATOM 1828 N N . SER A 1 230 ? 18.906 -17.203 -4.984 1 93.5 230 SER A N 1
ATOM 1829 C CA . SER A 1 230 ? 20.219 -17.5 -5.527 1 93.5 230 SER A CA 1
ATOM 1830 C C . SER A 1 230 ? 20.844 -16.266 -6.188 1 93.5 230 SER A C 1
ATOM 1832 O O . SER A 1 230 ? 22 -16.281 -6.602 1 93.5 230 SER A O 1
ATOM 1834 N N . ILE A 1 231 ? 20.141 -15.156 -6.223 1 95.81 231 ILE A N 1
ATOM 1835 C CA . ILE A 1 231 ? 20.641 -13.953 -6.875 1 95.81 231 ILE A CA 1
ATOM 1836 C C . ILE A 1 231 ? 21.844 -13.414 -6.109 1 95.81 231 ILE A C 1
ATOM 1838 O O . ILE A 1 231 ? 22.688 -12.719 -6.68 1 95.81 231 ILE A O 1
ATOM 1842 N N . VAL A 1 232 ? 21.859 -13.688 -4.793 1 97.19 232 VAL A N 1
ATOM 1843 C CA . VAL A 1 232 ? 22.938 -13.273 -3.902 1 97.19 232 VAL A CA 1
ATOM 1844 C C . VAL A 1 232 ? 23.391 -14.453 -3.051 1 97.19 232 VAL A C 1
ATOM 1846 O O . VAL A 1 232 ? 22.562 -15.211 -2.531 1 97.19 232 VAL A O 1
ATOM 1849 N N . LYS A 1 233 ? 24.688 -14.664 -2.975 1 96.75 233 LYS A N 1
ATOM 1850 C CA . LYS A 1 233 ? 25.203 -15.648 -2.029 1 96.75 233 LYS A CA 1
ATOM 1851 C C . LYS A 1 233 ? 24.766 -15.32 -0.604 1 96.75 233 LYS A C 1
ATOM 1853 O O . LYS A 1 233 ? 24.875 -14.18 -0.159 1 96.75 233 LYS A O 1
ATOM 1858 N N . GLU A 1 234 ? 24.281 -16.312 0.007 1 96.25 234 GLU A N 1
ATOM 1859 C CA . GLU A 1 234 ? 23.719 -16.109 1.34 1 96.25 234 GLU A CA 1
ATOM 1860 C C . GLU A 1 234 ? 24.734 -15.5 2.287 1 96.25 234 GLU A C 1
ATOM 1862 O O . GLU A 1 234 ? 24.422 -14.586 3.049 1 96.25 234 GLU A O 1
ATOM 1867 N N . ALA A 1 235 ? 25.938 -15.992 2.27 1 96.88 235 ALA A N 1
ATOM 1868 C CA . ALA A 1 235 ? 27 -15.477 3.127 1 96.88 235 ALA A CA 1
ATOM 1869 C C . ALA A 1 235 ? 27.25 -13.992 2.869 1 96.88 235 ALA A C 1
ATOM 1871 O O . ALA A 1 235 ? 27.484 -13.227 3.805 1 96.88 235 ALA A O 1
ATOM 1872 N N . LEU A 1 236 ? 27.234 -13.617 1.7 1 97.75 236 LEU A N 1
ATOM 1873 C CA . LEU A 1 236 ? 27.422 -12.219 1.342 1 97.75 236 LEU A CA 1
ATOM 1874 C C . LEU A 1 236 ? 26.266 -11.367 1.869 1 97.75 236 LEU A C 1
ATOM 1876 O O . LEU A 1 236 ? 26.484 -10.273 2.402 1 97.75 236 LEU A O 1
ATOM 1880 N N . LEU A 1 237 ? 25.078 -11.859 1.7 1 97.44 237 LEU A N 1
ATOM 1881 C CA . LEU A 1 237 ? 23.891 -11.141 2.178 1 97.44 237 LEU A CA 1
ATOM 1882 C C . LEU A 1 237 ? 23.984 -10.883 3.68 1 97.44 237 LEU A C 1
ATOM 1884 O O . LEU A 1 237 ? 23.719 -9.773 4.141 1 97.44 237 LEU A O 1
ATOM 1888 N N . ILE A 1 238 ? 24.391 -11.867 4.379 1 97.62 238 ILE A N 1
ATOM 1889 C CA . ILE A 1 238 ? 24.562 -11.758 5.824 1 97.62 238 ILE A CA 1
ATOM 1890 C C . ILE A 1 238 ? 25.625 -10.719 6.137 1 97.62 238 ILE A C 1
ATOM 1892 O O . ILE A 1 238 ? 25.453 -9.867 7.008 1 97.62 238 ILE A O 1
ATOM 1896 N N . GLU A 1 239 ? 26.672 -10.773 5.414 1 97.44 239 GLU A N 1
ATOM 1897 C CA . GLU A 1 239 ? 27.797 -9.852 5.621 1 97.44 239 GLU A CA 1
ATOM 1898 C C . GLU A 1 239 ? 27.359 -8.406 5.41 1 97.44 239 GLU A C 1
ATOM 1900 O O . GLU A 1 239 ? 27.625 -7.543 6.25 1 97.44 239 GLU A O 1
ATOM 1905 N N . VAL A 1 240 ? 26.672 -8.094 4.379 1 97.19 240 VAL A N 1
ATOM 1906 C CA . VAL A 1 240 ? 26.312 -6.723 4.031 1 97.19 240 VAL A CA 1
ATOM 1907 C C . VAL A 1 240 ? 25.281 -6.195 5.023 1 97.19 240 VAL A C 1
ATOM 1909 O O . VAL A 1 240 ? 25.25 -5 5.324 1 97.19 240 VAL A O 1
ATOM 1912 N N . LEU A 1 241 ? 24.453 -7.031 5.574 1 97.69 241 LEU A N 1
ATOM 1913 C CA . LEU A 1 241 ? 23.453 -6.633 6.562 1 97.69 241 LEU A CA 1
ATOM 1914 C C . LEU A 1 241 ? 24.109 -6.41 7.926 1 97.69 241 LEU A C 1
ATOM 1916 O O . LEU A 1 241 ? 23.828 -5.402 8.586 1 97.69 241 LEU A O 1
ATOM 1920 N N . LYS A 1 242 ? 24.984 -7.266 8.289 1 97 242 LYS A N 1
ATOM 1921 C CA . LYS A 1 242 ? 25.672 -7.141 9.57 1 97 242 LYS A CA 1
ATOM 1922 C C . LYS A 1 242 ? 26.531 -5.879 9.617 1 97 242 LYS A C 1
ATOM 1924 O O . LYS A 1 242 ? 26.578 -5.199 10.648 1 97 242 LYS A O 1
ATOM 1929 N N . SER A 1 243 ? 27.156 -5.57 8.508 1 96.56 243 SER A N 1
ATOM 1930 C CA . SER A 1 243 ? 28.031 -4.402 8.43 1 96.56 243 SER A CA 1
ATOM 1931 C C . SER A 1 243 ? 27.234 -3.139 8.117 1 96.56 243 SER A C 1
ATOM 1933 O O . SER A 1 243 ? 27.797 -2.053 8.008 1 96.56 243 SER A O 1
ATOM 1935 N N . LYS A 1 244 ? 25.938 -3.262 7.828 1 96.94 244 LYS A N 1
ATOM 1936 C CA . LYS A 1 244 ? 25.016 -2.158 7.574 1 96.94 244 LYS A CA 1
ATOM 1937 C C . LYS A 1 244 ? 25.422 -1.379 6.328 1 96.94 244 LYS A C 1
ATOM 1939 O O . LYS A 1 244 ? 25.375 -0.147 6.316 1 96.94 244 LYS A O 1
ATOM 1944 N N . VAL A 1 245 ? 25.938 -2.156 5.418 1 96.31 245 VAL A N 1
ATOM 1945 C CA . VAL A 1 245 ? 26.203 -1.561 4.113 1 96.31 245 VAL A CA 1
ATOM 1946 C C . VAL A 1 245 ? 24.891 -1.046 3.506 1 96.31 245 VAL A C 1
ATOM 1948 O O . VAL A 1 245 ? 24.891 -0.02 2.82 1 96.31 245 VAL A O 1
ATOM 1951 N N . ILE A 1 246 ? 23.766 -1.744 3.742 1 95.81 246 ILE A N 1
ATOM 1952 C CA . ILE A 1 246 ? 22.422 -1.275 3.41 1 95.81 246 ILE A CA 1
ATOM 1953 C C . ILE A 1 246 ? 21.594 -1.149 4.684 1 95.81 246 ILE A C 1
ATOM 1955 O O . ILE A 1 246 ? 21.906 -1.776 5.699 1 95.81 246 ILE A O 1
ATOM 1959 N N . ARG A 1 247 ? 20.547 -0.387 4.594 1 97.69 247 ARG A N 1
ATOM 1960 C CA . ARG A 1 247 ? 19.781 -0.055 5.793 1 97.69 247 ARG A CA 1
ATOM 1961 C C . ARG A 1 247 ? 18.891 -1.225 6.219 1 97.69 247 ARG A C 1
ATOM 1963 O O . ARG A 1 247 ? 18.828 -1.551 7.406 1 97.69 247 ARG A O 1
ATOM 1970 N N . HIS A 1 248 ? 18.25 -1.828 5.242 1 98.62 248 HIS A N 1
ATOM 1971 C CA . HIS A 1 248 ? 17.281 -2.871 5.562 1 98.62 248 HIS A CA 1
ATOM 1972 C C . HIS A 1 248 ? 17 -3.756 4.352 1 98.62 248 HIS A C 1
ATOM 1974 O O . HIS A 1 248 ? 17.156 -3.32 3.209 1 98.62 248 HIS A O 1
ATOM 1980 N N . ALA A 1 249 ? 16.594 -5.027 4.59 1 98.69 249 ALA A N 1
ATOM 1981 C CA . ALA A 1 249 ? 16.172 -5.93 3.52 1 98.69 249 ALA A CA 1
ATOM 1982 C C . ALA A 1 249 ? 14.875 -6.648 3.879 1 98.69 249 ALA A C 1
ATOM 1984 O O . ALA A 1 249 ? 14.656 -7 5.039 1 98.69 249 ALA A O 1
ATOM 1985 N N . TYR A 1 250 ? 14 -6.789 2.939 1 98.88 250 TYR A N 1
ATOM 1986 C CA . TYR A 1 250 ? 12.883 -7.727 2.99 1 98.88 250 TYR A CA 1
ATOM 1987 C C . TYR A 1 250 ? 13.156 -8.938 2.105 1 98.88 250 TYR A C 1
ATOM 1989 O O . TYR A 1 250 ? 13.367 -8.797 0.898 1 98.88 250 TYR A O 1
ATOM 1997 N N . LEU A 1 251 ? 13.125 -10.117 2.695 1 98.56 251 LEU A N 1
ATOM 1998 C CA . LEU A 1 251 ? 13.477 -11.344 1.987 1 98.56 251 LEU A CA 1
ATOM 1999 C C . LEU A 1 251 ? 12.344 -12.367 2.072 1 98.56 251 LEU A C 1
ATOM 2001 O O . LEU A 1 251 ? 11.961 -12.789 3.168 1 98.56 251 LEU A O 1
ATOM 2005 N N . ASP A 1 252 ? 11.859 -12.766 0.918 1 98.25 252 ASP A N 1
ATOM 2006 C CA . ASP A 1 252 ? 10.852 -13.82 0.872 1 98.25 252 ASP A CA 1
ATOM 2007 C C . ASP A 1 252 ? 11.453 -15.133 0.37 1 98.25 252 ASP A C 1
ATOM 2009 O O . ASP A 1 252 ? 10.852 -16.203 0.525 1 98.25 252 ASP A O 1
ATOM 2013 N N . VAL A 1 253 ? 12.641 -15.055 -0.22 1 96 253 VAL A N 1
ATOM 2014 C CA . VAL A 1 253 ? 13.305 -16.219 -0.801 1 96 253 VAL A CA 1
ATOM 2015 C C . VAL A 1 253 ? 14.75 -16.281 -0.329 1 96 253 VAL A C 1
ATOM 2017 O O . VAL A 1 253 ? 15.344 -15.266 0.025 1 96 253 VAL A O 1
ATOM 2020 N N . PHE A 1 254 ? 15.266 -17.438 -0.334 1 96.06 254 PHE A N 1
ATOM 2021 C CA . PHE A 1 254 ? 16.609 -17.703 0.193 1 96.06 254 PHE A CA 1
ATOM 2022 C C . PHE A 1 254 ? 17.328 -18.734 -0.668 1 96.06 254 PHE A C 1
ATOM 2024 O O . PHE A 1 254 ? 16.703 -19.469 -1.434 1 96.06 254 PHE A O 1
ATOM 2031 N N . GLU A 1 255 ? 18.594 -18.766 -0.571 1 93.12 255 GLU A N 1
ATOM 2032 C CA . GLU A 1 255 ? 19.391 -19.719 -1.352 1 93.12 255 GLU A CA 1
ATOM 2033 C C . GLU A 1 255 ? 19.031 -21.156 -0.989 1 93.12 255 GLU A C 1
ATOM 2035 O O . GLU A 1 255 ? 18.953 -22.031 -1.861 1 93.12 255 GLU A O 1
ATOM 2040 N N . ASN A 1 256 ? 18.828 -21.344 0.318 1 91.44 256 ASN A N 1
ATOM 2041 C CA . ASN A 1 256 ? 18.406 -22.641 0.835 1 91.44 256 ASN A CA 1
ATOM 2042 C C . ASN A 1 256 ? 17.125 -22.531 1.64 1 91.44 256 ASN A C 1
ATOM 2044 O O . ASN A 1 256 ? 17.047 -21.766 2.607 1 91.44 256 ASN A O 1
ATOM 2048 N N . GLU A 1 257 ? 16.141 -23.266 1.242 1 93.69 257 GLU A N 1
ATOM 2049 C CA . GLU A 1 257 ? 14.852 -23.25 1.917 1 93.69 257 GLU A CA 1
ATOM 2050 C C . GLU A 1 257 ? 14.422 -24.641 2.34 1 93.69 257 GLU A C 1
ATOM 2052 O O . GLU A 1 257 ? 14.727 -25.625 1.661 1 93.69 257 GLU A O 1
ATOM 2057 N N . PRO A 1 258 ? 13.812 -24.781 3.443 1 96.06 258 PRO A N 1
ATOM 2058 C CA . PRO A 1 258 ? 13.414 -23.734 4.391 1 96.06 258 PRO A CA 1
ATOM 2059 C C . PRO A 1 258 ? 14.578 -23.234 5.234 1 96.06 258 PRO A C 1
ATOM 2061 O O . PRO A 1 258 ? 15.57 -23.953 5.426 1 96.06 258 PRO A O 1
ATOM 2064 N N . LEU A 1 259 ? 14.422 -21.984 5.707 1 96.25 259 LEU A N 1
ATOM 2065 C CA . LEU A 1 259 ? 15.438 -21.469 6.625 1 96.25 259 LEU A CA 1
ATOM 2066 C C . LEU A 1 259 ? 15.438 -22.25 7.93 1 96.25 259 LEU A C 1
ATOM 2068 O O . LEU A 1 259 ? 14.391 -22.453 8.547 1 96.25 259 LEU A O 1
ATOM 2072 N N . LYS A 1 260 ? 16.578 -22.688 8.312 1 96.38 260 LYS A N 1
ATOM 2073 C CA . LYS A 1 260 ? 16.703 -23.422 9.562 1 96.38 260 LYS A CA 1
ATOM 2074 C C . LYS A 1 260 ? 16.562 -22.484 10.766 1 96.38 260 LYS A C 1
ATOM 2076 O O . LYS A 1 260 ? 16.938 -21.312 10.695 1 96.38 260 LYS A O 1
ATOM 2081 N N . PRO A 1 261 ? 16.109 -23 11.852 1 97.06 261 PRO A N 1
ATOM 2082 C CA . PRO A 1 261 ? 15.883 -22.172 13.039 1 97.06 261 PRO A CA 1
ATOM 2083 C C . PRO A 1 261 ? 17.156 -21.484 13.531 1 97.06 261 PRO A C 1
ATOM 2085 O O . PRO A 1 261 ? 17.078 -20.422 14.141 1 97.06 261 PRO A O 1
ATOM 2088 N N . ASN A 1 262 ? 18.281 -22.031 13.273 1 97.19 262 ASN A N 1
ATOM 2089 C CA . ASN A 1 262 ? 19.516 -21.453 13.766 1 97.19 262 ASN A CA 1
ATOM 2090 C C . ASN A 1 262 ? 20.141 -20.516 12.727 1 97.19 262 ASN A C 1
ATOM 2092 O O . ASN A 1 262 ? 21.281 -20.047 12.906 1 97.19 262 ASN A O 1
ATOM 2096 N N . HIS A 1 263 ? 19.453 -20.297 11.773 1 97.31 263 HIS A N 1
ATOM 2097 C CA . HIS A 1 263 ? 20 -19.453 10.719 1 97.31 263 HIS A CA 1
ATOM 2098 C C . HIS A 1 263 ? 20.234 -18.031 11.227 1 97.31 263 HIS A C 1
ATOM 2100 O O . HIS A 1 263 ? 19.375 -17.438 11.875 1 97.31 263 HIS A O 1
ATOM 2106 N N . GLU A 1 264 ? 21.297 -17.375 10.82 1 96.62 264 GLU A N 1
ATOM 2107 C CA . GLU A 1 264 ? 21.766 -16.094 11.336 1 96.62 264 GLU A CA 1
ATOM 2108 C C . GLU A 1 264 ? 20.828 -14.953 10.938 1 96.62 264 GLU A C 1
ATOM 2110 O O . GLU A 1 264 ? 20.703 -13.961 11.656 1 96.62 264 GLU A O 1
ATOM 2115 N N . LEU A 1 265 ? 20.141 -15.07 9.883 1 97.56 265 LEU A N 1
ATOM 2116 C CA . LEU A 1 265 ? 19.281 -14.016 9.383 1 97.56 265 LEU A CA 1
ATOM 2117 C C . LEU A 1 265 ? 18.156 -13.711 10.375 1 97.56 265 LEU A C 1
ATOM 2119 O O . LEU A 1 265 ? 17.688 -12.57 10.461 1 97.56 265 LEU A O 1
ATOM 2123 N N . TYR A 1 266 ? 17.781 -14.703 11.141 1 97.5 266 TYR A N 1
ATOM 2124 C CA . TYR A 1 266 ? 16.703 -14.523 12.102 1 97.5 266 TYR A CA 1
ATOM 2125 C C . TYR A 1 266 ? 17.109 -13.547 13.203 1 97.5 266 TYR A C 1
ATOM 2127 O O . TYR A 1 266 ? 16.266 -12.961 13.875 1 97.5 266 TYR A O 1
ATOM 2135 N N . GLU A 1 267 ? 18.391 -13.352 13.367 1 95.88 267 GLU A N 1
ATOM 2136 C CA . GLU A 1 267 ? 18.875 -12.594 14.516 1 95.88 267 GLU A CA 1
ATOM 2137 C C . GLU A 1 267 ? 19.172 -11.148 14.141 1 95.88 267 GLU A C 1
ATOM 2139 O O . GLU A 1 267 ? 19.453 -10.32 15.008 1 95.88 267 GLU A O 1
ATOM 2144 N N . LEU A 1 268 ? 19.172 -10.883 12.898 1 97.06 268 LEU A N 1
ATOM 2145 C CA . LEU A 1 268 ? 19.5 -9.539 12.453 1 97.06 268 LEU A CA 1
ATOM 2146 C C . LEU A 1 268 ? 18.297 -8.609 12.609 1 97.06 268 LEU A C 1
ATOM 2148 O O . LEU A 1 268 ? 17.156 -9.008 12.336 1 97.06 268 LEU A O 1
ATOM 2152 N N . ASP A 1 269 ? 18.484 -7.387 12.984 1 95.75 269 ASP A N 1
ATOM 2153 C CA . ASP A 1 269 ? 17.391 -6.449 13.25 1 95.75 269 ASP A CA 1
ATOM 2154 C C . ASP A 1 269 ? 17.031 -5.66 11.992 1 95.75 269 ASP A C 1
ATOM 2156 O O . ASP A 1 269 ? 15.992 -4.988 11.953 1 95.75 269 ASP A O 1
ATOM 2160 N N . ASN A 1 270 ? 17.891 -5.73 10.984 1 98 270 ASN A N 1
ATOM 2161 C CA . ASN A 1 270 ? 17.672 -4.949 9.773 1 98 270 ASN A CA 1
ATOM 2162 C C . ASN A 1 270 ? 17.297 -5.84 8.594 1 98 270 ASN A C 1
ATOM 2164 O O . ASN A 1 270 ? 17.656 -5.551 7.449 1 98 270 ASN A O 1
ATOM 2168 N N . VAL A 1 271 ? 16.609 -6.934 8.867 1 98.19 271 VAL A N 1
ATOM 2169 C CA . VAL A 1 271 ? 16.031 -7.793 7.836 1 98.19 271 VAL A CA 1
ATOM 2170 C C . VAL A 1 271 ? 14.641 -8.234 8.258 1 98.19 271 VAL A C 1
ATOM 2172 O O . VAL A 1 271 ? 14.398 -8.539 9.43 1 98.19 271 VAL A O 1
ATOM 2175 N N . THR A 1 272 ? 13.727 -8.18 7.414 1 98.69 272 THR A N 1
ATOM 2176 C CA . THR A 1 272 ? 12.391 -8.742 7.586 1 98.69 272 THR A CA 1
ATOM 2177 C C . THR A 1 272 ? 12.195 -9.961 6.695 1 98.69 272 THR A C 1
ATOM 2179 O O . THR A 1 272 ? 12.453 -9.906 5.492 1 98.69 272 THR A O 1
ATOM 2182 N N . ILE A 1 273 ? 11.75 -11.031 7.305 1 98.38 273 ILE A N 1
ATOM 2183 C CA . ILE A 1 273 ? 11.703 -12.32 6.617 1 98.38 273 ILE A CA 1
ATOM 2184 C C . ILE A 1 273 ? 10.25 -12.766 6.477 1 98.38 273 ILE A C 1
ATOM 2186 O O . ILE A 1 273 ? 9.484 -12.734 7.441 1 98.38 273 ILE A O 1
ATOM 2190 N N . THR A 1 274 ? 9.867 -13.086 5.301 1 98.31 274 THR A N 1
ATOM 2191 C CA . THR A 1 274 ? 8.695 -13.914 5.035 1 98.31 274 THR A CA 1
ATOM 2192 C C . THR A 1 274 ? 9.102 -15.258 4.438 1 98.31 274 THR A C 1
ATOM 2194 O O . THR A 1 274 ? 10.188 -15.391 3.875 1 98.31 274 THR A O 1
ATOM 2197 N N . ALA A 1 275 ? 8.391 -16.234 4.578 1 97.81 275 ALA A N 1
ATOM 2198 C CA . ALA A 1 275 ? 8.758 -17.641 4.344 1 97.81 275 ALA A CA 1
ATOM 2199 C C . ALA A 1 275 ? 8.273 -18.109 2.98 1 97.81 275 ALA A C 1
ATOM 2201 O O . ALA A 1 275 ? 7.613 -19.141 2.877 1 97.81 275 ALA A O 1
ATOM 2202 N N . HIS A 1 276 ? 8.719 -17.344 1.953 1 96.94 276 HIS A N 1
ATOM 2203 C CA . HIS A 1 276 ? 8.336 -17.688 0.588 1 96.94 276 HIS A CA 1
ATOM 2204 C C . HIS A 1 276 ? 6.824 -17.812 0.446 1 96.94 276 HIS A C 1
ATOM 2206 O O . HIS A 1 276 ? 6.324 -18.797 -0.097 1 96.94 276 HIS A O 1
ATOM 2212 N N . ILE A 1 277 ? 6.125 -16.812 0.878 1 97.31 277 ILE A N 1
ATOM 2213 C CA . ILE A 1 277 ? 4.672 -16.875 0.978 1 97.31 277 ILE A CA 1
ATOM 2214 C C . ILE A 1 277 ? 4.039 -15.883 0.012 1 97.31 277 ILE A C 1
ATOM 2216 O O . ILE A 1 277 ? 2.816 -15.836 -0.134 1 97.31 277 ILE A O 1
ATOM 2220 N N . THR A 1 278 ? 4.816 -15.031 -0.62 1 96.69 278 THR A N 1
ATOM 2221 C CA . THR A 1 278 ? 4.277 -13.906 -1.38 1 96.69 278 THR A CA 1
ATOM 2222 C C . THR A 1 278 ? 3.504 -14.398 -2.598 1 96.69 278 THR A C 1
ATOM 2224 O O . THR A 1 278 ? 2.695 -13.664 -3.168 1 96.69 278 THR A O 1
ATOM 2227 N N . GLY A 1 279 ? 3.73 -15.625 -3.016 1 91.44 279 GLY A N 1
ATOM 2228 C CA . GLY A 1 279 ? 3.016 -16.203 -4.141 1 91.44 279 GLY A CA 1
ATOM 2229 C C . GLY A 1 279 ? 1.769 -16.969 -3.725 1 91.44 279 GLY A C 1
ATOM 2230 O O . GLY A 1 279 ? 0.959 -17.344 -4.57 1 91.44 279 GLY A O 1
ATOM 2231 N N . ASN A 1 280 ? 1.631 -17.219 -2.371 1 92.94 280 ASN A N 1
ATOM 2232 C CA . ASN A 1 280 ? 0.425 -17.875 -1.89 1 92.94 280 ASN A CA 1
ATOM 2233 C C . ASN A 1 280 ? -0.818 -17.031 -2.121 1 92.94 280 ASN A C 1
ATOM 2235 O O . ASN A 1 280 ? -0.883 -15.875 -1.673 1 92.94 280 ASN A O 1
ATOM 2239 N N . ASP A 1 281 ? -1.755 -17.609 -2.824 1 93.06 281 ASP A N 1
ATOM 2240 C CA . ASP A 1 281 ? -2.951 -16.859 -3.201 1 93.06 281 ASP A CA 1
ATOM 2241 C C . ASP A 1 281 ? -4.16 -17.781 -3.328 1 93.06 281 ASP A C 1
ATOM 2243 O O . ASP A 1 281 ? -4.207 -18.625 -4.223 1 93.06 281 ASP A O 1
ATOM 2247 N N . TYR A 1 282 ? -5.141 -17.5 -2.49 1 89.12 282 TYR A N 1
ATOM 2248 C CA . TYR A 1 282 ? -6.332 -18.344 -2.514 1 89.12 282 TYR A CA 1
ATOM 2249 C C . TYR A 1 282 ? -7.109 -18.156 -3.811 1 89.12 282 TYR A C 1
ATOM 2251 O O . TYR A 1 282 ? -7.871 -19.031 -4.219 1 89.12 282 TYR A O 1
ATOM 2259 N N . GLU A 1 283 ? -6.875 -17.078 -4.418 1 90.75 283 GLU A N 1
ATOM 2260 C CA . GLU A 1 283 ? -7.66 -16.719 -5.598 1 90.75 283 GLU A CA 1
ATOM 2261 C C . GLU A 1 283 ? -6.965 -17.172 -6.879 1 90.75 283 GLU A C 1
ATOM 2263 O O . GLU A 1 283 ? -7.531 -17.078 -7.969 1 90.75 283 GLU A O 1
ATOM 2268 N N . ALA A 1 284 ? -5.758 -17.688 -6.801 1 87.94 284 ALA A N 1
ATOM 2269 C CA . ALA A 1 284 ? -4.957 -18.031 -7.977 1 87.94 284 ALA A CA 1
ATOM 2270 C C . ALA A 1 284 ? -5.68 -19.047 -8.859 1 87.94 284 ALA A C 1
ATOM 2272 O O . ALA A 1 284 ? -5.691 -18.906 -10.086 1 87.94 284 ALA A O 1
ATOM 2273 N N . LYS A 1 285 ? -6.27 -20.031 -8.25 1 85.19 285 LYS A N 1
ATOM 2274 C CA . LYS A 1 285 ? -6.965 -21.078 -9 1 85.19 285 LYS A CA 1
ATOM 2275 C C . LYS A 1 285 ? -8.102 -20.484 -9.836 1 85.19 285 LYS A C 1
ATOM 2277 O O . LYS A 1 285 ? -8.305 -20.906 -10.984 1 85.19 285 LYS A O 1
ATOM 2282 N N . TYR A 1 286 ? -8.758 -19.547 -9.297 1 89.19 286 TYR A N 1
ATOM 2283 C CA . TYR A 1 286 ? -9.867 -18.922 -10.008 1 89.19 286 TYR A CA 1
ATOM 2284 C C . TYR A 1 286 ? -9.367 -18.062 -11.156 1 89.19 286 TYR A C 1
ATOM 2286 O O . TYR A 1 286 ? -9.984 -18.016 -12.227 1 89.19 286 TYR A O 1
ATOM 2294 N N . ASP A 1 287 ? -8.266 -17.453 -10.922 1 92.38 287 ASP A N 1
ATOM 2295 C CA . ASP A 1 287 ? -7.652 -16.672 -11.992 1 92.38 287 ASP A CA 1
ATOM 2296 C C . ASP A 1 287 ? -7.238 -17.562 -13.156 1 92.38 287 ASP A C 1
ATOM 2298 O O . ASP A 1 287 ? -7.461 -17.234 -14.32 1 92.38 287 ASP A O 1
ATOM 2302 N N . LEU A 1 288 ? -6.66 -18.609 -12.812 1 91.5 288 LEU A N 1
ATOM 2303 C CA . LEU A 1 288 ? -6.242 -19.578 -13.828 1 91.5 288 LEU A CA 1
ATOM 2304 C C . LEU A 1 288 ? -7.445 -20.125 -14.586 1 91.5 288 LEU A C 1
ATOM 2306 O O . LEU A 1 288 ? -7.398 -20.266 -15.812 1 91.5 288 LEU A O 1
ATOM 2310 N N . LEU A 1 289 ? -8.477 -20.391 -13.875 1 91.06 289 LEU A N 1
ATOM 2311 C CA . LEU A 1 289 ? -9.703 -20.891 -14.484 1 91.06 289 LEU A CA 1
ATOM 2312 C C . LEU A 1 289 ? -10.312 -19.859 -15.422 1 91.06 289 LEU A C 1
ATOM 2314 O O . LEU A 1 289 ? -10.859 -20.203 -16.469 1 91.06 289 LEU A O 1
ATOM 2318 N N . ASP A 1 290 ? -10.234 -18.672 -15.016 1 92.62 290 ASP A N 1
ATOM 2319 C CA . ASP A 1 290 ? -10.75 -17.609 -15.875 1 92.62 290 ASP A CA 1
ATOM 2320 C C . ASP A 1 290 ? -9.984 -17.547 -17.188 1 92.62 290 ASP A C 1
ATOM 2322 O O . ASP A 1 290 ? -10.586 -17.406 -18.25 1 92.62 290 ASP A O 1
ATOM 2326 N N . ILE A 1 291 ? -8.727 -17.625 -17.094 1 93.25 291 ILE A N 1
ATOM 2327 C CA . ILE A 1 291 ? -7.906 -17.656 -18.297 1 93.25 291 ILE A CA 1
ATOM 2328 C C . ILE A 1 291 ? -8.336 -18.828 -19.172 1 93.25 291 ILE A C 1
ATOM 2330 O O . ILE A 1 291 ? -8.516 -18.688 -20.391 1 93.25 291 ILE A O 1
ATOM 2334 N N . PHE A 1 292 ? -8.57 -20 -18.547 1 94.69 292 PHE A N 1
ATOM 2335 C CA . PHE A 1 292 ? -8.992 -21.203 -19.266 1 94.69 292 PHE A CA 1
ATOM 2336 C C . PHE A 1 292 ? -10.344 -20.984 -19.922 1 94.69 292 PHE A C 1
ATOM 2338 O O . PHE A 1 292 ? -10.508 -21.234 -21.125 1 94.69 292 PHE A O 1
ATOM 2345 N N . LYS A 1 293 ? -11.227 -20.422 -19.172 1 94.62 293 LYS A N 1
ATOM 2346 C CA . LYS A 1 293 ? -12.586 -20.219 -19.672 1 94.62 293 LYS A CA 1
ATOM 2347 C C . LYS A 1 293 ? -12.602 -19.234 -20.844 1 94.62 293 LYS A C 1
ATOM 2349 O O . LYS A 1 293 ? -13.281 -19.484 -21.844 1 94.62 293 LYS A O 1
ATOM 2354 N N . ASN A 1 294 ? -11.922 -18.188 -20.703 1 94.19 294 ASN A N 1
ATOM 2355 C CA . ASN A 1 294 ? -11.852 -17.203 -21.766 1 94.19 294 ASN A CA 1
ATOM 2356 C C . ASN A 1 294 ? -11.281 -17.812 -23.047 1 94.19 294 ASN A C 1
ATOM 2358 O O . ASN A 1 294 ? -11.828 -17.609 -24.141 1 94.19 294 ASN A O 1
ATOM 2362 N N . ASN A 1 295 ? -10.242 -18.516 -22.891 1 96.19 295 ASN A N 1
ATOM 2363 C CA . ASN A 1 295 ? -9.633 -19.188 -24.047 1 96.19 295 ASN A CA 1
ATOM 2364 C C . ASN A 1 295 ? -10.555 -20.266 -24.609 1 96.19 295 ASN A C 1
ATOM 2366 O O . ASN A 1 295 ? -10.617 -20.453 -25.828 1 96.19 295 ASN A O 1
ATOM 2370 N N . LEU A 1 296 ? -11.266 -20.984 -23.703 1 95.62 296 LEU A N 1
ATOM 2371 C CA . LEU A 1 296 ? -12.141 -22.078 -24.125 1 95.62 296 LEU A CA 1
ATOM 2372 C C . LEU A 1 296 ? -13.25 -21.562 -25.031 1 95.62 296 LEU A C 1
ATOM 2374 O O . LEU A 1 296 ? -13.547 -22.172 -26.062 1 95.62 296 LEU A O 1
ATOM 2378 N N . VAL A 1 297 ? -13.766 -20.469 -24.672 1 95.06 297 VAL A N 1
ATOM 2379 C CA . VAL A 1 297 ? -14.82 -19.859 -25.469 1 95.06 297 VAL A CA 1
ATOM 2380 C C . VAL A 1 297 ? -14.281 -19.562 -26.875 1 95.06 297 VAL A C 1
ATOM 2382 O O . VAL A 1 297 ? -14.93 -19.891 -27.875 1 95.06 297 VAL A O 1
ATOM 2385 N N . ASN A 1 298 ? -13.141 -18.984 -26.906 1 94.81 298 ASN A N 1
ATOM 2386 C CA . ASN A 1 298 ? -12.547 -18.656 -28.203 1 94.81 298 ASN A CA 1
ATOM 2387 C C . ASN A 1 298 ? -12.117 -19.906 -28.969 1 94.81 298 ASN A C 1
ATOM 2389 O O . ASN A 1 298 ? -12.242 -19.969 -30.188 1 94.81 298 ASN A O 1
ATOM 2393 N N . PHE A 1 299 ? -11.617 -20.828 -28.281 1 95.06 299 PHE A N 1
ATOM 2394 C CA . PHE A 1 299 ? -11.18 -22.094 -28.875 1 95.06 299 PHE A CA 1
ATOM 2395 C C . PHE A 1 299 ? -12.344 -22.797 -29.547 1 95.06 299 PHE A C 1
ATOM 2397 O O . PHE A 1 299 ? -12.211 -23.312 -30.656 1 95.06 299 PHE A O 1
ATOM 2404 N N . LEU A 1 300 ? -13.445 -22.844 -28.938 1 94.12 300 LEU A N 1
ATOM 2405 C CA . LEU A 1 300 ? -14.625 -23.531 -29.438 1 94.12 300 LEU A CA 1
ATOM 2406 C C . LEU A 1 300 ? -15.227 -22.797 -30.625 1 94.12 300 LEU A C 1
ATOM 2408 O O . LEU A 1 300 ? -15.789 -23.422 -31.531 1 94.12 300 LEU A O 1
ATOM 2412 N N . ASN A 1 301 ? -15.023 -21.5 -30.625 1 91.94 301 ASN A N 1
ATOM 2413 C CA . ASN A 1 301 ? -15.664 -20.688 -31.672 1 91.94 301 ASN A CA 1
ATOM 2414 C C . ASN A 1 301 ? -14.727 -20.438 -32.844 1 91.94 301 ASN A C 1
ATOM 2416 O O . ASN A 1 301 ? -15.148 -20.469 -34 1 91.94 301 ASN A O 1
ATOM 2420 N N . LYS A 1 302 ? -13.461 -20.188 -32.562 1 91.06 302 LYS A N 1
ATOM 2421 C CA . LYS A 1 302 ? -12.539 -19.75 -33.625 1 91.06 302 LYS A CA 1
ATOM 2422 C C . LYS A 1 302 ? -11.305 -20.641 -33.688 1 91.06 302 LYS A C 1
ATOM 2424 O O . LYS A 1 302 ? -10.359 -20.359 -34.406 1 91.06 302 LYS A O 1
ATOM 2429 N N . ASN A 1 303 ? -11.258 -21.562 -32.938 1 86.75 303 ASN A N 1
ATOM 2430 C CA . ASN A 1 303 ? -10.125 -22.469 -32.844 1 86.75 303 ASN A CA 1
ATOM 2431 C C . ASN A 1 303 ? -8.828 -21.734 -32.531 1 86.75 303 ASN A C 1
ATOM 2433 O O . ASN A 1 303 ? -7.793 -22 -33.156 1 86.75 303 ASN A O 1
ATOM 2437 N N . GLY A 1 304 ? -8.984 -20.719 -31.672 1 88.31 304 GLY A N 1
ATOM 2438 C CA . GLY A 1 304 ? -7.844 -19.906 -31.297 1 88.31 304 GLY A CA 1
ATOM 2439 C C . GLY A 1 304 ? -7.848 -19.531 -29.828 1 88.31 304 GLY A C 1
ATOM 2440 O O . GLY A 1 304 ? -8.844 -19.734 -29.125 1 88.31 304 GLY A O 1
ATOM 2441 N N . LEU A 1 305 ? -6.641 -19.188 -29.391 1 92.12 305 LEU A N 1
ATOM 2442 C CA . LEU A 1 305 ? -6.461 -18.75 -28.016 1 92.12 305 LEU A CA 1
ATOM 2443 C C . LEU A 1 305 ? -6.316 -17.234 -27.938 1 92.12 305 LEU A C 1
ATOM 2445 O O . LEU A 1 305 ? -5.879 -16.594 -28.906 1 92.12 305 LEU A O 1
ATOM 2449 N N . ILE A 1 306 ? -6.672 -16.656 -26.828 1 88 306 ILE A N 1
ATOM 2450 C CA . ILE A 1 306 ? -6.691 -15.203 -26.797 1 88 306 ILE A CA 1
ATOM 2451 C C . ILE A 1 306 ? -5.863 -14.711 -25.609 1 88 306 ILE A C 1
ATOM 2453 O O . ILE A 1 306 ? -5.598 -13.508 -25.484 1 88 306 ILE A O 1
ATOM 2457 N N . GLU A 1 307 ? -5.477 -15.578 -24.75 1 90.19 307 GLU A N 1
ATOM 2458 C CA . GLU A 1 307 ? -4.762 -15.148 -23.547 1 90.19 307 GLU A CA 1
ATOM 2459 C C . GLU A 1 307 ? -3.67 -16.141 -23.172 1 90.19 307 GLU A C 1
ATOM 2461 O O . GLU A 1 307 ? -3.91 -17.344 -23.141 1 90.19 307 GLU A O 1
ATOM 2466 N N . ASN A 1 308 ? -2.42 -15.672 -22.984 1 91.88 308 ASN A N 1
ATOM 2467 C CA . ASN A 1 308 ? -1.3 -16.391 -22.391 1 91.88 308 ASN A CA 1
ATOM 2468 C C . ASN A 1 308 ? -0.875 -17.578 -23.25 1 91.88 308 ASN A C 1
ATOM 2470 O O . ASN A 1 308 ? -0.526 -18.641 -22.734 1 91.88 308 ASN A O 1
ATOM 2474 N N . GLU A 1 309 ? -1.084 -17.469 -24.5 1 93.06 309 GLU A N 1
ATOM 2475 C CA . GLU A 1 309 ? -0.568 -18.516 -25.391 1 93.06 309 GLU A CA 1
ATOM 2476 C C . GLU A 1 309 ? 0.956 -18.578 -25.344 1 93.06 309 GLU A C 1
ATOM 2478 O O . GLU A 1 309 ? 1.624 -17.531 -25.344 1 93.06 309 GLU A O 1
ATOM 2483 N N . VAL A 1 310 ? 1.474 -19.766 -25.219 1 91.06 310 VAL A N 1
ATOM 2484 C CA . VAL A 1 310 ? 2.914 -19.984 -25.141 1 91.06 310 VAL A CA 1
ATOM 2485 C C . VAL A 1 310 ? 3.434 -20.547 -26.453 1 91.06 310 VAL A C 1
ATOM 2487 O O . VAL A 1 310 ? 2.85 -21.484 -27.016 1 91.06 310 VAL A O 1
ATOM 2490 N N . ASP A 1 311 ? 4.438 -19.906 -27.016 1 86.31 311 ASP A N 1
ATOM 2491 C CA . ASP A 1 311 ? 5.141 -20.5 -28.141 1 86.31 311 ASP A CA 1
ATOM 2492 C C . ASP A 1 311 ? 6.035 -21.656 -27.688 1 86.31 311 ASP A C 1
ATOM 2494 O O . ASP A 1 311 ? 7.117 -21.422 -27.141 1 86.31 311 ASP A O 1
ATOM 2498 N N . ALA A 1 312 ? 5.629 -22.797 -27.938 1 81.56 312 ALA A N 1
ATOM 2499 C CA . ALA A 1 312 ? 6.305 -24 -27.422 1 81.56 312 ALA A CA 1
ATOM 2500 C C . ALA A 1 312 ? 7.734 -24.078 -27.953 1 81.56 312 ALA A C 1
ATOM 2502 O O . ALA A 1 312 ? 8.609 -24.672 -27.328 1 81.56 312 ALA A O 1
ATOM 2503 N N . LYS A 1 313 ? 7.953 -23.531 -29.094 1 74.75 313 LYS A N 1
ATOM 2504 C CA . LYS A 1 313 ? 9.305 -23.531 -29.641 1 74.75 313 LYS A CA 1
ATOM 2505 C C . LYS A 1 313 ? 10.211 -22.562 -28.875 1 74.75 313 LYS A C 1
ATOM 2507 O O . LYS A 1 313 ? 11.406 -22.812 -28.734 1 74.75 313 LYS A O 1
ATOM 2512 N N . LYS A 1 314 ? 9.555 -21.594 -28.266 1 65.75 314 LYS A N 1
ATOM 2513 C CA . LYS A 1 314 ? 10.328 -20.562 -27.578 1 65.75 314 LYS A CA 1
ATOM 2514 C C . LYS A 1 314 ? 10.289 -20.766 -26.062 1 65.75 314 LYS A C 1
ATOM 2516 O O . LYS A 1 314 ? 11.164 -20.266 -25.344 1 65.75 314 LYS A O 1
ATOM 2521 N N . GLY A 1 315 ? 9.461 -21.578 -25.703 1 59.88 315 GLY A N 1
ATOM 2522 C CA . GLY A 1 315 ? 9.32 -21.891 -24.281 1 59.88 315 GLY A CA 1
ATOM 2523 C C . GLY A 1 315 ? 8.703 -20.75 -23.484 1 59.88 315 GLY A C 1
ATOM 2524 O O . GLY A 1 315 ? 8.797 -20.719 -22.266 1 59.88 315 GLY A O 1
ATOM 2525 N N . TYR A 1 316 ? 8.367 -19.625 -24.141 1 60.44 316 TYR A N 1
ATOM 2526 C CA . TYR A 1 316 ? 7.715 -18.516 -23.438 1 60.44 316 TYR A CA 1
ATOM 2527 C C . TYR A 1 316 ? 6.645 -17.875 -24.328 1 60.44 316 TYR A C 1
ATOM 2529 O O . TYR A 1 316 ? 6.672 -18.031 -25.547 1 60.44 316 TYR A O 1
ATOM 2537 N N . MET B 1 1 ? 6.527 45.219 0.058 1 94.38 1 MET B N 1
ATOM 2538 C CA . MET B 1 1 ? 5.578 44.438 0.836 1 94.38 1 MET B CA 1
ATOM 2539 C C . MET B 1 1 ? 6.297 43.594 1.887 1 94.38 1 MET B C 1
ATOM 2541 O O . MET B 1 1 ? 7.355 43 1.612 1 94.38 1 MET B O 1
ATOM 2545 N N . LYS B 1 2 ? 5.742 43.656 3.074 1 97.38 2 LYS B N 1
ATOM 2546 C CA . LYS B 1 2 ? 6.395 42.938 4.164 1 97.38 2 LYS B CA 1
ATOM 2547 C C . LYS B 1 2 ? 5.699 41.625 4.438 1 97.38 2 LYS B C 1
ATOM 2549 O O . LYS B 1 2 ? 4.484 41.562 4.641 1 97.38 2 LYS B O 1
ATOM 2554 N N . VAL B 1 3 ? 6.516 40.594 4.371 1 97.5 3 VAL B N 1
ATOM 2555 C CA . VAL B 1 3 ? 6.047 39.25 4.656 1 97.5 3 VAL B CA 1
ATOM 2556 C C . VAL B 1 3 ? 6.703 38.719 5.941 1 97.5 3 VAL B C 1
ATOM 2558 O O . VAL B 1 3 ? 7.93 38.688 6.051 1 97.5 3 VAL B O 1
ATOM 2561 N N . VAL B 1 4 ? 5.883 38.375 6.895 1 96.94 4 VAL B N 1
ATOM 2562 C CA . VAL B 1 4 ? 6.43 37.844 8.141 1 96.94 4 VAL B CA 1
ATOM 2563 C C . VAL B 1 4 ? 6.117 36.344 8.25 1 96.94 4 VAL B C 1
ATOM 2565 O O . VAL B 1 4 ? 4.961 35.938 8.133 1 96.94 4 VAL B O 1
ATOM 2568 N N . GLY B 1 5 ? 7.145 35.562 8.414 1 95.44 5 GLY B N 1
ATOM 2569 C CA . GLY B 1 5 ? 7.016 34.125 8.664 1 95.44 5 GLY B CA 1
ATOM 2570 C C . GLY B 1 5 ? 7.199 33.75 10.125 1 95.44 5 GLY B C 1
ATOM 2571 O O . GLY B 1 5 ? 8.07 34.312 10.805 1 95.44 5 GLY B O 1
ATOM 2572 N N . LEU B 1 6 ? 6.398 32.812 10.547 1 92.75 6 LEU B N 1
ATOM 2573 C CA . LEU B 1 6 ? 6.5 32.312 11.914 1 92.75 6 LEU B CA 1
ATOM 2574 C C . LEU B 1 6 ? 7.145 30.922 11.945 1 92.75 6 LEU B C 1
ATOM 2576 O O . LEU B 1 6 ? 7.344 30.312 10.898 1 92.75 6 LEU B O 1
ATOM 2580 N N . ASN B 1 7 ? 7.586 30.344 13.133 1 82.81 7 ASN B N 1
ATOM 2581 C CA . ASN B 1 7 ? 8.125 29.016 13.43 1 82.81 7 ASN B CA 1
ATOM 2582 C C . ASN B 1 7 ? 9.508 28.828 12.82 1 82.81 7 ASN B C 1
ATOM 2584 O O . ASN B 1 7 ? 9.906 27.688 12.523 1 82.81 7 ASN B O 1
ATOM 2588 N N . ARG B 1 8 ? 10.281 29.797 12.562 1 68.81 8 ARG B N 1
ATOM 2589 C CA . ARG B 1 8 ? 11.648 29.797 12.047 1 68.81 8 ARG B CA 1
ATOM 2590 C C . ARG B 1 8 ? 11.82 28.766 10.953 1 68.81 8 ARG B C 1
ATOM 2592 O O . ARG B 1 8 ? 12.414 27.703 11.18 1 68.81 8 ARG B O 1
ATOM 2599 N N . MET B 1 9 ? 11.555 29 9.727 1 70.62 9 MET B N 1
ATOM 2600 C CA . MET B 1 9 ? 11.477 28.078 8.594 1 70.62 9 MET B CA 1
ATOM 2601 C C . MET B 1 9 ? 12.867 27.703 8.109 1 70.62 9 MET B C 1
ATOM 2603 O O . MET B 1 9 ? 13.008 27 7.102 1 70.62 9 MET B O 1
ATOM 2607 N N . ARG B 1 10 ? 13.992 28.234 8.875 1 75.44 10 ARG B N 1
ATOM 2608 C CA . ARG B 1 10 ? 15.375 27.812 8.688 1 75.44 10 ARG B CA 1
ATOM 2609 C C . ARG B 1 10 ? 15.805 27.938 7.23 1 75.44 10 ARG B C 1
ATOM 2611 O O . ARG B 1 10 ? 15.719 29.031 6.652 1 75.44 10 ARG B O 1
ATOM 2618 N N . GLU B 1 11 ? 15.969 26.797 6.602 1 76.69 11 GLU B N 1
ATOM 2619 C CA . GLU B 1 11 ? 16.578 26.766 5.273 1 76.69 11 GLU B CA 1
ATOM 2620 C C . GLU B 1 11 ? 15.633 27.344 4.223 1 76.69 11 GLU B C 1
ATOM 2622 O O . GLU B 1 11 ? 16.078 27.891 3.215 1 76.69 11 GLU B O 1
ATOM 2627 N N . VAL B 1 12 ? 14.445 27.328 4.527 1 85.88 12 VAL B N 1
ATOM 2628 C CA . VAL B 1 12 ? 13.477 27.766 3.535 1 85.88 12 VAL B CA 1
ATOM 2629 C C . VAL B 1 12 ? 13.438 29.297 3.484 1 85.88 12 VAL B C 1
ATOM 2631 O O . VAL B 1 12 ? 13.016 29.875 2.482 1 85.88 12 VAL B O 1
ATOM 2634 N N . GLU B 1 13 ? 13.945 29.938 4.562 1 90.19 13 GLU B N 1
ATOM 2635 C CA . GLU B 1 13 ? 13.914 31.391 4.645 1 90.19 13 GLU B CA 1
ATOM 2636 C C . GLU B 1 13 ? 14.781 32.031 3.553 1 90.19 13 GLU B C 1
ATOM 2638 O O . GLU B 1 13 ? 14.336 32.938 2.846 1 90.19 13 GLU B O 1
ATOM 2643 N N . THR B 1 14 ? 15.922 31.438 3.43 1 90.44 14 THR B N 1
ATOM 2644 C CA . THR B 1 14 ? 16.844 31.953 2.428 1 90.44 14 THR B CA 1
ATOM 2645 C C . THR B 1 14 ? 16.281 31.766 1.021 1 90.44 14 THR B C 1
ATOM 2647 O O . THR B 1 14 ? 16.391 32.656 0.177 1 90.44 14 THR B O 1
ATOM 2650 N N . GLU B 1 15 ? 15.711 30.672 0.846 1 89.62 15 GLU B N 1
ATOM 2651 C CA . GLU B 1 15 ? 15.125 30.391 -0.458 1 89.62 15 GLU B CA 1
ATOM 2652 C C . GLU B 1 15 ? 14.016 31.391 -0.792 1 89.62 15 GLU B C 1
ATOM 2654 O O . GLU B 1 15 ? 13.922 31.859 -1.926 1 89.62 15 GLU B O 1
ATOM 2659 N N . LEU B 1 16 ? 13.195 31.672 0.116 1 92.19 16 LEU B N 1
ATOM 2660 C CA . LEU B 1 16 ? 12.094 32.625 -0.08 1 92.19 16 LEU B CA 1
ATOM 2661 C C . LEU B 1 16 ? 12.625 34 -0.397 1 92.19 16 LEU B C 1
ATOM 2663 O O . LEU B 1 16 ? 12.141 34.656 -1.322 1 92.19 16 LEU B O 1
ATOM 2667 N N . GLN B 1 17 ? 13.625 34.406 0.349 1 93.12 17 GLN B N 1
ATOM 2668 C CA . GLN B 1 17 ? 14.203 35.75 0.172 1 93.12 17 GLN B CA 1
ATOM 2669 C C . GLN B 1 17 ? 14.867 35.875 -1.194 1 93.12 17 GLN B C 1
ATOM 2671 O O . GLN B 1 17 ? 14.805 36.938 -1.824 1 93.12 17 GLN B O 1
ATOM 2676 N N . GLN B 1 18 ? 15.461 34.781 -1.614 1 93.06 18 GLN B N 1
ATOM 2677 C CA . GLN B 1 18 ? 16.141 34.812 -2.902 1 93.06 18 GLN B CA 1
ATOM 2678 C C . GLN B 1 18 ? 15.148 34.781 -4.055 1 93.06 18 GLN B C 1
ATOM 2680 O O . GLN B 1 18 ? 15.312 35.5 -5.039 1 93.06 18 GLN B O 1
ATOM 2685 N N . ARG B 1 19 ? 14.18 34.031 -3.922 1 92.12 19 ARG B N 1
ATOM 2686 C CA . ARG B 1 19 ? 13.203 33.875 -4.988 1 92.12 19 ARG B CA 1
ATOM 2687 C C . ARG B 1 19 ? 12.344 35.125 -5.141 1 92.12 19 ARG B C 1
ATOM 2689 O O . ARG B 1 19 ? 11.938 35.469 -6.254 1 92.12 19 ARG B O 1
ATOM 2696 N N . PHE B 1 20 ? 12.055 35.719 -3.963 1 94.56 20 PHE B N 1
ATOM 2697 C CA . PHE B 1 20 ? 11.234 36.906 -3.957 1 94.56 20 PHE B CA 1
ATOM 2698 C C . PHE B 1 20 ? 12.016 38.094 -3.402 1 94.56 20 PHE B C 1
ATOM 2700 O O . PHE B 1 20 ? 11.633 38.656 -2.381 1 94.56 20 PHE B O 1
ATOM 2707 N N . SER B 1 21 ? 12.961 38.531 -4.086 1 93.06 21 SER B N 1
ATOM 2708 C CA . SER B 1 21 ? 13.938 39.531 -3.605 1 93.06 21 SER B CA 1
ATOM 2709 C C . SER B 1 21 ? 13.312 40.906 -3.441 1 93.06 21 SER B C 1
ATOM 2711 O O . SER B 1 21 ? 13.836 41.75 -2.711 1 93.06 21 SER B O 1
ATOM 2713 N N . ASP B 1 22 ? 12.219 41.062 -4.039 1 94.5 22 ASP B N 1
ATOM 2714 C CA . ASP B 1 22 ? 11.578 42.375 -3.988 1 94.5 22 ASP B CA 1
ATOM 2715 C C . ASP B 1 22 ? 10.742 42.5 -2.721 1 94.5 22 ASP B C 1
ATOM 2717 O O . ASP B 1 22 ? 10.289 43.625 -2.398 1 94.5 22 ASP B O 1
ATOM 2721 N N . LEU B 1 23 ? 10.602 41.5 -2.033 1 96.44 23 LEU B N 1
ATOM 2722 C CA . LEU B 1 23 ? 9.781 41.531 -0.828 1 96.44 23 LEU B CA 1
ATOM 2723 C C . LEU B 1 23 ? 10.648 41.625 0.42 1 96.44 23 LEU B C 1
ATOM 2725 O O . LEU B 1 23 ? 11.805 41.188 0.416 1 96.44 23 LEU B O 1
ATOM 2729 N N . ASP B 1 24 ? 10.117 42.219 1.468 1 96.88 24 ASP B N 1
ATOM 2730 C CA . ASP B 1 24 ? 10.789 42.312 2.762 1 96.88 24 ASP B CA 1
ATOM 2731 C C . ASP B 1 24 ? 10.352 41.188 3.693 1 96.88 24 ASP B C 1
ATOM 2733 O O . ASP B 1 24 ? 9.344 41.312 4.398 1 96.88 24 ASP B O 1
ATOM 2737 N N . PHE B 1 25 ? 11.148 40.188 3.742 1 96.06 25 PHE B N 1
ATOM 2738 C CA . PHE B 1 25 ? 10.836 39 4.566 1 96.06 25 PHE B CA 1
ATOM 2739 C C . PHE B 1 25 ? 11.445 39.156 5.957 1 96.06 25 PHE B C 1
ATOM 2741 O O . PHE B 1 25 ? 12.617 39.531 6.094 1 96.06 25 PHE B O 1
ATOM 2748 N N . LYS B 1 26 ? 10.664 38.875 6.949 1 95.56 26 LYS B N 1
ATOM 2749 C CA . LYS B 1 26 ? 11.125 38.719 8.328 1 95.56 26 LYS B CA 1
ATOM 2750 C C . LYS B 1 26 ? 10.633 37.438 8.938 1 95.56 26 LYS B C 1
ATOM 2752 O O . LYS B 1 26 ? 9.539 36.969 8.617 1 95.56 26 LYS B O 1
ATOM 2757 N N . PHE B 1 27 ? 11.477 36.875 9.781 1 95.25 27 PHE B N 1
ATOM 2758 C CA . PHE B 1 27 ? 11.117 35.594 10.367 1 95.25 27 PHE B CA 1
ATOM 2759 C C . PHE B 1 27 ? 11.258 35.625 11.883 1 95.25 27 PHE B C 1
ATOM 2761 O O . PHE B 1 27 ? 12.25 36.156 12.406 1 95.25 27 PHE B O 1
ATOM 2768 N N . TYR B 1 28 ? 10.219 35.188 12.523 1 94.69 28 TYR B N 1
ATOM 2769 C CA . TYR B 1 28 ? 10.203 35.094 13.977 1 94.69 28 TYR B CA 1
ATOM 2770 C C . TYR B 1 28 ? 9.727 33.719 14.445 1 94.69 28 TYR B C 1
ATOM 2772 O O . TYR B 1 28 ? 9.055 33 13.703 1 94.69 28 TYR B O 1
ATOM 2780 N N . LYS B 1 29 ? 10.062 33.312 15.633 1 91.88 29 LYS B N 1
ATOM 2781 C CA . LYS B 1 29 ? 9.633 32 16.156 1 91.88 29 LYS B CA 1
ATOM 2782 C C . LYS B 1 29 ? 8.148 32.031 16.516 1 91.88 29 LYS B C 1
ATOM 2784 O O . LYS B 1 29 ? 7.422 31.062 16.203 1 91.88 29 LYS B O 1
ATOM 2789 N N . LYS B 1 30 ? 7.75 33.125 17.203 1 94.5 30 LYS B N 1
ATOM 2790 C CA . LYS B 1 30 ? 6.367 33.25 17.641 1 94.5 30 LYS B CA 1
ATOM 2791 C C . LYS B 1 30 ? 5.82 34.656 17.328 1 94.5 30 LYS B C 1
ATOM 2793 O O . LYS B 1 30 ? 6.586 35.594 17.109 1 94.5 30 LYS B O 1
ATOM 2798 N N . ALA B 1 31 ? 4.504 34.656 17.344 1 95.19 31 ALA B N 1
ATOM 2799 C CA . ALA B 1 31 ? 3.818 35.906 17.031 1 95.19 31 ALA B CA 1
ATOM 2800 C C . ALA B 1 31 ? 4.172 37 18.047 1 95.19 31 ALA B C 1
ATOM 2802 O O . ALA B 1 31 ? 4.301 38.188 17.672 1 95.19 31 ALA B O 1
ATOM 2803 N N . SER B 1 32 ? 4.383 36.625 19.281 1 94.75 32 SER B N 1
ATOM 2804 C CA . SER B 1 32 ? 4.625 37.562 20.359 1 94.75 32 SER B CA 1
ATOM 2805 C C . SER B 1 32 ? 5.98 38.25 20.203 1 94.75 32 SER B C 1
ATOM 2807 O O . SER B 1 32 ? 6.246 39.25 20.828 1 94.75 32 SER B O 1
ATOM 2809 N N . GLU B 1 33 ? 6.789 37.688 19.359 1 95.56 33 GLU B N 1
ATOM 2810 C CA . GLU B 1 33 ? 8.148 38.188 19.203 1 95.56 33 GLU B CA 1
ATOM 2811 C C . GLU B 1 33 ? 8.203 39.25 18.109 1 95.56 33 GLU B C 1
ATOM 2813 O O . GLU B 1 33 ? 9.227 39.938 17.938 1 95.56 33 GLU B O 1
ATOM 2818 N N . ILE B 1 34 ? 7.207 39.406 17.375 1 96.5 34 ILE B N 1
ATOM 2819 C CA . ILE B 1 34 ? 7.203 40.344 16.266 1 96.5 34 ILE B CA 1
ATOM 2820 C C . ILE B 1 34 ? 7.207 41.781 16.812 1 96.5 34 ILE B C 1
ATOM 2822 O O . ILE B 1 34 ? 6.305 42.156 17.562 1 96.5 34 ILE B O 1
ATOM 2826 N N . PRO B 1 35 ? 8.156 42.562 16.453 1 97.06 35 PRO B N 1
ATOM 2827 C CA . PRO B 1 35 ? 8.18 43.969 16.922 1 97.06 35 PRO B CA 1
ATOM 2828 C C . PRO B 1 35 ? 7.027 44.781 16.359 1 97.06 35 PRO B C 1
ATOM 2830 O O . PRO B 1 35 ? 6.535 44.5 15.266 1 97.06 35 PRO B O 1
ATOM 2833 N N . GLU B 1 36 ? 6.734 45.812 17.109 1 96.75 36 GLU B N 1
ATOM 2834 C CA . GLU B 1 36 ? 5.621 46.688 16.734 1 96.75 36 GLU B CA 1
ATOM 2835 C C . GLU B 1 36 ? 5.844 47.281 15.352 1 96.75 36 GLU B C 1
ATOM 2837 O O . GLU B 1 36 ? 4.895 47.5 14.594 1 96.75 36 GLU B O 1
ATOM 2842 N N . SER B 1 37 ? 7.051 47.656 15.07 1 96.56 37 SER B N 1
ATOM 2843 C CA . SER B 1 37 ? 7.375 48.25 13.773 1 96.56 37 SER B CA 1
ATOM 2844 C C . SER B 1 37 ? 7.031 47.281 12.633 1 96.56 37 SER B C 1
ATOM 2846 O O . SER B 1 37 ? 6.508 47.719 11.594 1 96.56 37 SER B O 1
ATOM 2848 N N . ASP B 1 38 ? 7.273 46.031 12.852 1 97.44 38 ASP B N 1
ATOM 2849 C CA . ASP B 1 38 ? 6.984 45.031 11.812 1 97.44 38 ASP B CA 1
ATOM 2850 C C . ASP B 1 38 ? 5.488 44.75 11.742 1 97.44 38 ASP B C 1
ATOM 2852 O O . ASP B 1 38 ? 4.957 44.469 10.664 1 97.44 38 ASP B O 1
ATOM 2856 N N . LEU B 1 39 ? 4.859 44.781 12.867 1 97.75 39 LEU B N 1
ATOM 2857 C CA . LEU B 1 39 ? 3.416 44.562 12.883 1 97.75 39 LEU B CA 1
ATOM 2858 C C . LEU B 1 39 ? 2.695 45.656 12.102 1 97.75 39 LEU B C 1
ATOM 2860 O O . LEU B 1 39 ? 1.749 45.375 11.359 1 97.75 39 LEU B O 1
ATOM 2864 N N . ALA B 1 40 ? 3.178 46.844 12.273 1 96.31 40 ALA B N 1
ATOM 2865 C CA . ALA B 1 40 ? 2.539 48 11.664 1 96.31 40 ALA B CA 1
ATOM 2866 C C . ALA B 1 40 ? 2.617 47.938 10.141 1 96.31 40 ALA B C 1
ATOM 2868 O O . ALA B 1 40 ? 1.72 48.406 9.445 1 96.31 40 ALA B O 1
ATOM 2869 N N . ASP B 1 41 ? 3.645 47.281 9.641 1 96.75 41 ASP B N 1
ATOM 2870 C CA . ASP B 1 41 ? 3.861 47.25 8.203 1 96.75 41 ASP B CA 1
ATOM 2871 C C . ASP B 1 41 ? 3.6 45.844 7.641 1 96.75 41 ASP B C 1
ATOM 2873 O O . ASP B 1 41 ? 3.916 45.562 6.48 1 96.75 41 ASP B O 1
ATOM 2877 N N . LEU B 1 42 ? 3.033 45.031 8.359 1 97.94 42 LEU B N 1
ATOM 2878 C CA . LEU B 1 42 ? 2.857 43.625 7.984 1 97.94 42 LEU B CA 1
ATOM 2879 C C . LEU B 1 42 ? 1.768 43.469 6.93 1 97.94 42 LEU B C 1
ATOM 2881 O O . LEU B 1 42 ? 0.617 43.844 7.164 1 97.94 42 LEU B O 1
ATOM 2885 N N . ASP B 1 43 ? 2.104 42.906 5.766 1 97.88 43 ASP B N 1
ATOM 2886 C CA . ASP B 1 43 ? 1.141 42.688 4.688 1 97.88 43 ASP B CA 1
ATOM 2887 C C . ASP B 1 43 ? 0.663 41.25 4.625 1 97.88 43 ASP B C 1
ATOM 2889 O O . ASP B 1 43 ? -0.507 41 4.34 1 97.88 43 ASP B O 1
ATOM 2893 N N . ILE B 1 44 ? 1.607 40.344 4.805 1 98 44 ILE B N 1
ATOM 2894 C CA . ILE B 1 44 ? 1.314 38.906 4.707 1 98 44 ILE B CA 1
ATOM 2895 C C . ILE B 1 44 ? 1.902 38.188 5.91 1 98 44 ILE B C 1
ATOM 2897 O O . ILE B 1 44 ? 3.074 38.375 6.246 1 98 44 ILE B O 1
ATOM 2901 N N . LEU B 1 45 ? 1.117 37.438 6.559 1 97.75 45 LEU B N 1
ATOM 2902 C CA . LEU B 1 45 ? 1.546 36.594 7.668 1 97.75 45 LEU B CA 1
ATOM 2903 C C . LEU B 1 45 ? 1.504 35.125 7.27 1 97.75 45 LEU B C 1
ATOM 2905 O O . LEU B 1 45 ? 0.482 34.625 6.781 1 97.75 45 LEU B O 1
ATOM 2909 N N . VAL B 1 46 ? 2.641 34.406 7.43 1 96.19 46 VAL B N 1
ATOM 2910 C CA . VAL B 1 46 ? 2.715 33 7.047 1 96.19 46 VAL B CA 1
ATOM 2911 C C . VAL B 1 46 ? 3.15 32.156 8.25 1 96.19 46 VAL B C 1
ATOM 2913 O O . VAL B 1 46 ? 4.094 32.531 8.961 1 96.19 46 VAL B O 1
ATOM 2916 N N . GLY B 1 47 ? 2.391 31.078 8.5 1 92.81 47 GLY B N 1
ATOM 2917 C CA . GLY B 1 47 ? 2.768 30.188 9.586 1 92.81 47 GLY B CA 1
ATOM 2918 C C . GLY B 1 47 ? 1.59 29.75 10.438 1 92.81 47 GLY B C 1
ATOM 2919 O O . GLY B 1 47 ? 0.475 29.594 9.93 1 92.81 47 GLY B O 1
ATOM 2920 N N . TYR B 1 48 ? 1.954 29.406 11.641 1 91.06 48 TYR B N 1
ATOM 2921 C CA . TYR B 1 48 ? 0.985 28.969 12.641 1 91.06 48 TYR B CA 1
ATOM 2922 C C . TYR B 1 48 ? 1.4 29.422 14.039 1 91.06 48 TYR B C 1
ATOM 2924 O O . TYR B 1 48 ? 2.568 29.297 14.414 1 91.06 48 TYR B O 1
ATOM 2932 N N . ASP B 1 49 ? 0.42 30 14.734 1 92.06 49 ASP B N 1
ATOM 2933 C CA . ASP B 1 49 ? 0.651 30.406 16.109 1 92.06 49 ASP B CA 1
ATOM 2934 C C . ASP B 1 49 ? -0.668 30.609 16.859 1 92.06 49 ASP B C 1
ATOM 2936 O O . ASP B 1 49 ? -1.544 31.344 16.391 1 92.06 49 ASP B O 1
ATOM 2940 N N . GLY B 1 50 ? -0.818 29.969 17.984 1 88.19 50 GLY B N 1
ATOM 2941 C CA . GLY B 1 50 ? -2.031 30.047 18.781 1 88.19 50 GLY B CA 1
ATOM 2942 C C . GLY B 1 50 ? -2.309 31.438 19.312 1 88.19 50 GLY B C 1
ATOM 2943 O O . GLY B 1 50 ? -3.424 31.734 19.734 1 88.19 50 GLY B O 1
ATOM 2944 N N . GLY B 1 51 ? -1.386 32.312 19.172 1 89.62 51 GLY B N 1
ATOM 2945 C CA . GLY B 1 51 ? -1.508 33.688 19.672 1 89.62 51 GLY B CA 1
ATOM 2946 C C . GLY B 1 51 ? -2.109 34.625 18.672 1 89.62 51 GLY B C 1
ATOM 2947 O O . GLY B 1 51 ? -2.338 35.812 18.969 1 89.62 51 GLY B O 1
ATOM 2948 N N . ILE B 1 52 ? -2.367 34.156 17.516 1 94.56 52 ILE B N 1
ATOM 2949 C CA . ILE B 1 52 ? -2.977 35 16.5 1 94.56 52 ILE B CA 1
ATOM 2950 C C . ILE B 1 52 ? -4.469 35.156 16.781 1 94.56 52 ILE B C 1
ATOM 2952 O O . ILE B 1 52 ? -5.281 34.375 16.297 1 94.56 52 ILE B O 1
ATOM 2956 N N . ASN B 1 53 ? -4.797 36.094 17.562 1 95.19 53 ASN B N 1
ATOM 2957 C CA . ASN B 1 53 ? -6.164 36.438 17.922 1 95.19 53 ASN B CA 1
ATOM 2958 C C . ASN B 1 53 ? -6.531 37.844 17.453 1 95.19 53 ASN B C 1
ATOM 2960 O O . ASN B 1 53 ? -5.766 38.469 16.719 1 95.19 53 ASN B O 1
ATOM 2964 N N . GLU B 1 54 ? -7.723 38.25 17.844 1 95.88 54 GLU B N 1
ATOM 2965 C CA . GLU B 1 54 ? -8.195 39.562 17.375 1 95.88 54 GLU B CA 1
ATOM 2966 C C . GLU B 1 54 ? -7.281 40.688 17.844 1 95.88 54 GLU B C 1
ATOM 2968 O O . GLU B 1 54 ? -6.992 41.625 17.078 1 95.88 54 GLU B O 1
ATOM 2973 N N . ALA B 1 55 ? -6.875 40.594 19.078 1 96.5 55 ALA B N 1
ATOM 2974 C CA . ALA B 1 55 ? -5.98 41.594 19.625 1 96.5 55 ALA B CA 1
ATOM 2975 C C . ALA B 1 55 ? -4.703 41.719 18.797 1 96.5 55 ALA B C 1
ATOM 2977 O O . ALA B 1 55 ? -4.203 42.812 18.562 1 96.5 55 ALA B O 1
ATOM 2978 N N . PHE B 1 56 ? -4.184 40.656 18.422 1 97.25 56 PHE B N 1
ATOM 2979 C CA . PHE B 1 56 ? -2.992 40.625 17.578 1 97.25 56 PHE B CA 1
ATOM 2980 C C . PHE B 1 56 ? -3.264 41.281 16.234 1 97.25 56 PHE B C 1
ATOM 2982 O O . PHE B 1 56 ? -2.48 42.094 15.773 1 97.25 56 PHE B O 1
ATOM 2989 N N . LEU B 1 57 ? -4.359 40.906 15.578 1 97.56 57 LEU B N 1
ATOM 2990 C CA . LEU B 1 57 ? -4.672 41.375 14.227 1 97.56 57 LEU B CA 1
ATOM 2991 C C . LEU B 1 57 ? -4.918 42.875 14.211 1 97.56 57 LEU B C 1
ATOM 2993 O O . LEU B 1 57 ? -4.633 43.531 13.211 1 97.56 57 LEU B O 1
ATOM 2997 N N . ARG B 1 58 ? -5.426 43.406 15.32 1 96.94 58 ARG B N 1
ATOM 2998 C CA . ARG B 1 58 ? -5.668 44.844 15.43 1 96.94 58 ARG B CA 1
ATOM 2999 C C . ARG B 1 58 ? -4.363 45.625 15.352 1 96.94 58 ARG B C 1
ATOM 3001 O O . ARG B 1 58 ? -4.355 46.781 14.945 1 96.94 58 ARG B O 1
ATOM 3008 N N . ARG B 1 59 ? -3.336 44.938 15.672 1 97.12 59 ARG B N 1
ATOM 3009 C CA . ARG B 1 59 ? -2.023 45.562 15.633 1 97.12 59 ARG B CA 1
ATOM 3010 C C . ARG B 1 59 ? -1.403 45.469 14.25 1 97.12 59 ARG B C 1
ATOM 3012 O O . ARG B 1 59 ? -0.292 45.969 14.016 1 97.12 59 ARG B O 1
ATOM 3019 N N . CYS B 1 60 ? -2.066 44.875 13.328 1 97.81 60 CYS B N 1
ATOM 3020 C CA . CYS B 1 60 ? -1.6 44.688 11.961 1 97.81 60 CYS B CA 1
ATOM 3021 C C . CYS B 1 60 ? -2.535 45.375 10.969 1 97.81 60 CYS B C 1
ATOM 3023 O O . CYS B 1 60 ? -3.172 44.719 10.156 1 97.81 60 CYS B O 1
ATOM 3025 N N . PRO B 1 61 ? -2.504 46.656 10.922 1 96.56 61 PRO B N 1
ATOM 3026 C CA . PRO B 1 61 ? -3.504 47.375 10.141 1 96.56 61 PRO B CA 1
ATOM 3027 C C . PRO B 1 61 ? -3.354 47.156 8.633 1 96.56 61 PRO B C 1
ATOM 3029 O O . PRO B 1 61 ? -4.312 47.344 7.883 1 96.56 61 PRO B O 1
ATOM 3032 N N . ASN B 1 62 ? -2.268 46.75 8.125 1 97.25 62 ASN B N 1
ATOM 3033 C CA . ASN B 1 62 ? -2.039 46.625 6.691 1 97.25 62 ASN B CA 1
ATOM 3034 C C . ASN B 1 62 ? -2.162 45.156 6.242 1 97.25 62 ASN B C 1
ATOM 3036 O O . ASN B 1 62 ? -1.949 44.875 5.07 1 97.25 62 ASN B O 1
ATOM 3040 N N . LEU B 1 63 ? -2.445 44.25 7.105 1 98.06 63 LEU B N 1
ATOM 3041 C CA . LEU B 1 63 ? -2.457 42.844 6.812 1 98.06 63 LEU B CA 1
ATOM 3042 C C . LEU B 1 63 ? -3.477 42.5 5.723 1 98.06 63 LEU B C 1
ATOM 3044 O O . LEU B 1 63 ? -4.648 42.875 5.836 1 98.06 63 LEU B O 1
ATOM 3048 N N . LYS B 1 64 ? -3.018 41.812 4.723 1 97.31 64 LYS B N 1
ATOM 3049 C CA . LYS B 1 64 ? -3.863 41.531 3.572 1 97.31 64 LYS B CA 1
ATOM 3050 C C . LYS B 1 64 ? -4.137 40.031 3.465 1 97.31 64 LYS B C 1
ATOM 3052 O O . LYS B 1 64 ? -5.16 39.625 2.914 1 97.31 64 LYS B O 1
ATOM 3057 N N . TRP B 1 65 ? -3.195 39.219 3.922 1 97.75 65 TRP B N 1
ATOM 3058 C CA . TRP B 1 65 ? -3.273 37.781 3.688 1 97.75 65 TRP B CA 1
ATOM 3059 C C . TRP B 1 65 ? -2.615 37 4.824 1 97.75 65 TRP B C 1
ATOM 3061 O O . TRP B 1 65 ? -1.509 37.344 5.254 1 97.75 65 TRP B O 1
ATOM 3071 N N . ILE B 1 66 ? -3.334 36.094 5.348 1 97.25 66 ILE B N 1
ATOM 3072 C CA . ILE B 1 66 ? -2.805 35.094 6.289 1 97.25 66 ILE B CA 1
ATOM 3073 C C . ILE B 1 66 ? -2.688 33.75 5.605 1 97.25 66 ILE B C 1
ATOM 3075 O O . ILE B 1 66 ? -3.695 33.125 5.238 1 97.25 66 ILE B O 1
ATOM 3079 N N . ALA B 1 67 ? -1.499 33.281 5.406 1 96.44 67 ALA B N 1
ATOM 3080 C CA . ALA B 1 67 ? -1.229 31.906 4.965 1 96.44 67 ALA B CA 1
ATOM 3081 C C . ALA B 1 67 ? -1.053 30.969 6.152 1 96.44 67 ALA B C 1
ATOM 3083 O O . ALA B 1 67 ? 0.055 30.812 6.676 1 96.44 67 ALA B O 1
ATOM 3084 N N . TRP B 1 68 ? -2.1 30.281 6.48 1 93.44 68 TRP B N 1
ATOM 3085 C CA . TRP B 1 68 ? -2.205 29.516 7.719 1 93.44 68 TRP B CA 1
ATOM 3086 C C . TRP B 1 68 ? -1.687 28.094 7.531 1 93.44 68 TRP B C 1
ATOM 3088 O O . TRP B 1 68 ? -2.189 27.344 6.684 1 93.44 68 TRP B O 1
ATOM 3098 N N . PHE B 1 69 ? -0.673 27.703 8.32 1 90.56 69 PHE B N 1
ATOM 3099 C CA . PHE B 1 69 ? -0.023 26.422 8.164 1 90.56 69 PHE B CA 1
ATOM 3100 C C . PHE B 1 69 ? -0.715 25.359 9.016 1 90.56 69 PHE B C 1
ATOM 3102 O O . PHE B 1 69 ? -0.061 24.625 9.766 1 90.56 69 PHE B O 1
ATOM 3109 N N . ALA B 1 70 ? -2.004 25.266 8.914 1 84.06 70 ALA B N 1
ATOM 3110 C CA . ALA B 1 70 ? -2.861 24.234 9.492 1 84.06 70 ALA B CA 1
ATOM 3111 C C . ALA B 1 70 ? -4.133 24.062 8.664 1 84.06 70 ALA B C 1
ATOM 3113 O O . ALA B 1 70 ? -4.5 24.938 7.883 1 84.06 70 ALA B O 1
ATOM 3114 N N . THR B 1 71 ? -4.695 22.969 8.859 1 79.69 71 THR B N 1
ATOM 3115 C CA . THR B 1 71 ? -5.945 22.734 8.148 1 79.69 71 THR B CA 1
ATOM 3116 C C . THR B 1 71 ? -7.098 23.469 8.812 1 79.69 71 THR B C 1
ATOM 3118 O O . THR B 1 71 ? -7.859 24.172 8.148 1 79.69 71 THR B O 1
ATOM 3121 N N . GLY B 1 72 ? -7.223 23.281 10.078 1 76.25 72 GLY B N 1
ATOM 3122 C CA . GLY B 1 72 ? -8.281 23.922 10.844 1 76.25 72 GLY B CA 1
ATOM 3123 C C . GLY B 1 72 ? -8.023 25.406 11.078 1 76.25 72 GLY B C 1
ATOM 3124 O O . GLY B 1 72 ? -6.902 25.797 11.398 1 76.25 72 GLY B O 1
ATOM 3125 N N . VAL B 1 73 ? -9.062 26.25 10.922 1 85.81 73 VAL B N 1
ATOM 3126 C CA . VAL B 1 73 ? -8.898 27.688 11.102 1 85.81 73 VAL B CA 1
ATOM 3127 C C . VAL B 1 73 ? -9.766 28.172 12.258 1 85.81 73 VAL B C 1
ATOM 3129 O O . VAL B 1 73 ? -9.969 29.375 12.43 1 85.81 73 VAL B O 1
ATOM 3132 N N . ASN B 1 74 ? -10.148 27.219 13.055 1 76.31 74 ASN B N 1
ATOM 3133 C CA . ASN B 1 74 ? -11.133 27.5 14.094 1 76.31 74 ASN B CA 1
ATOM 3134 C C . ASN B 1 74 ? -10.555 28.391 15.195 1 76.31 74 ASN B C 1
ATOM 3136 O O . ASN B 1 74 ? -11.289 29.062 15.914 1 76.31 74 ASN B O 1
ATOM 3140 N N . THR B 1 75 ? -9.328 28.422 15.344 1 82.75 75 THR B N 1
ATOM 3141 C CA . THR B 1 75 ? -8.695 29.203 16.406 1 82.75 75 THR B CA 1
ATOM 3142 C C . THR B 1 75 ? -8.508 30.656 15.984 1 82.75 75 THR B C 1
ATOM 3144 O O . THR B 1 75 ? -8.156 31.5 16.797 1 82.75 75 THR B O 1
ATOM 3147 N N . LEU B 1 76 ? -8.711 30.906 14.773 1 91.75 76 LEU B N 1
ATOM 3148 C CA . LEU B 1 76 ? -8.531 32.25 14.25 1 91.75 76 LEU B CA 1
ATOM 3149 C C . LEU B 1 76 ? -9.805 33.094 14.422 1 91.75 76 LEU B C 1
ATOM 3151 O O . LEU B 1 76 ? -10.906 32.531 14.43 1 91.75 76 LEU B O 1
ATOM 3155 N N . PRO B 1 77 ? -9.633 34.312 14.625 1 93.75 77 PRO B N 1
ATOM 3156 C CA . PRO B 1 77 ? -10.805 35.188 14.664 1 93.75 77 PRO B CA 1
ATOM 3157 C C . PRO B 1 77 ? -11.406 35.438 13.281 1 93.75 77 PRO B C 1
ATOM 3159 O O . PRO B 1 77 ? -11.234 36.531 12.711 1 93.75 77 PRO B O 1
ATOM 3162 N N . LEU B 1 78 ? -12.156 34.562 12.805 1 93.75 78 LEU B N 1
ATOM 3163 C CA . LEU B 1 78 ? -12.625 34.5 11.422 1 93.75 78 LEU B CA 1
ATOM 3164 C C . LEU B 1 78 ? -13.531 35.688 11.102 1 93.75 78 LEU B C 1
ATOM 3166 O O . LEU B 1 78 ? -13.477 36.25 10 1 93.75 78 LEU B O 1
ATOM 3170 N N . ASP B 1 79 ? -14.375 36.094 12.047 1 93.12 79 ASP B N 1
ATOM 3171 C CA . ASP B 1 79 ? -15.234 37.25 11.828 1 93.12 79 ASP B CA 1
ATOM 3172 C C . ASP B 1 79 ? -14.414 38.5 11.547 1 93.12 79 ASP B C 1
ATOM 3174 O O . ASP B 1 79 ? -14.719 39.25 10.633 1 93.12 79 ASP B O 1
ATOM 3178 N N . TYR B 1 80 ? -13.438 38.688 12.352 1 95.69 80 TYR B N 1
ATOM 3179 C CA . TYR B 1 80 ? -12.57 39.812 12.164 1 95.69 80 TYR B CA 1
ATOM 3180 C C . TYR B 1 80 ? -11.883 39.781 10.805 1 95.69 80 TYR B C 1
ATOM 3182 O O . TYR B 1 80 ? -11.805 40.781 10.102 1 95.69 80 TYR B O 1
ATOM 3190 N N . ILE B 1 81 ? -11.336 38.625 10.445 1 96.56 81 ILE B N 1
ATOM 3191 C CA . ILE B 1 81 ? -10.641 38.406 9.18 1 96.56 81 ILE B CA 1
ATOM 3192 C C . ILE B 1 81 ? -11.57 38.75 8.023 1 96.56 81 ILE B C 1
ATOM 3194 O O . ILE B 1 81 ? -11.188 39.5 7.105 1 96.56 81 ILE B O 1
ATOM 3198 N N . ALA B 1 82 ? -12.773 38.312 8.086 1 94.69 82 ALA B N 1
ATOM 3199 C CA . ALA B 1 82 ? -13.766 38.562 7.051 1 94.69 82 ALA B CA 1
ATOM 3200 C C . ALA B 1 82 ? -14.125 40.062 6.984 1 94.69 82 ALA B C 1
ATOM 3202 O O . ALA B 1 82 ? -14.156 40.625 5.898 1 94.69 82 ALA B O 1
ATOM 3203 N N . ASP B 1 83 ? -14.367 40.594 8.141 1 95.38 83 ASP B N 1
ATOM 3204 C CA . ASP B 1 83 ? -14.828 42 8.242 1 95.38 83 ASP B CA 1
ATOM 3205 C C . ASP B 1 83 ? -13.758 42.969 7.734 1 95.38 83 ASP B C 1
ATOM 3207 O O . ASP B 1 83 ? -14.07 44.062 7.312 1 95.38 83 ASP B O 1
ATOM 3211 N N . HIS B 1 84 ? -12.594 42.594 7.742 1 96.19 84 HIS B N 1
ATOM 3212 C CA . HIS B 1 84 ? -11.5 43.5 7.371 1 96.19 84 HIS B CA 1
ATOM 3213 C C . HIS B 1 84 ? -10.93 43.125 6.004 1 96.19 84 HIS B C 1
ATOM 3215 O O . HIS B 1 84 ? -9.883 43.656 5.605 1 96.19 84 HIS B O 1
ATOM 3221 N N . GLY B 1 85 ? -11.516 42.094 5.371 1 94.69 85 GLY B N 1
ATOM 3222 C CA . GLY B 1 85 ? -11.133 41.719 4.016 1 94.69 85 GLY B CA 1
ATOM 3223 C C . GLY B 1 85 ? -9.781 41.031 3.943 1 94.69 85 GLY B C 1
ATOM 3224 O O . GLY B 1 85 ? -9.078 41.125 2.932 1 94.69 85 GLY B O 1
ATOM 3225 N N . ILE B 1 86 ? -9.312 40.469 4.984 1 96.44 86 ILE B N 1
ATOM 3226 C CA . ILE B 1 86 ? -8.055 39.719 5.008 1 96.44 86 ILE B CA 1
ATOM 3227 C C . ILE B 1 86 ? -8.25 38.375 4.34 1 96.44 86 ILE B C 1
ATOM 3229 O O . ILE B 1 86 ? -9.148 37.625 4.707 1 96.44 86 ILE B O 1
ATOM 3233 N N . LEU B 1 87 ? -7.426 38.062 3.35 1 96.44 87 LEU B N 1
ATOM 3234 C CA . LEU B 1 87 ? -7.469 36.781 2.695 1 96.44 87 LEU B CA 1
ATOM 3235 C C . LEU B 1 87 ? -6.883 35.688 3.598 1 96.44 87 LEU B C 1
ATOM 3237 O O . LEU B 1 87 ? -6.004 35.969 4.414 1 96.44 87 LEU B O 1
ATOM 3241 N N . LEU B 1 88 ? -7.391 34.531 3.455 1 96 88 LEU B N 1
ATOM 3242 C CA . LEU B 1 88 ? -6.973 33.406 4.309 1 96 88 LEU B CA 1
ATOM 3243 C C . LEU B 1 88 ? -6.797 32.125 3.496 1 96 88 LEU B C 1
ATOM 3245 O O . LEU B 1 88 ? -7.672 31.766 2.711 1 96 88 LEU B O 1
ATOM 3249 N N . THR B 1 89 ? -5.637 31.547 3.572 1 95.62 89 THR B N 1
ATOM 3250 C CA . THR B 1 89 ? -5.406 30.203 3.037 1 95.62 89 THR B CA 1
ATOM 3251 C C . THR B 1 89 ? -4.988 29.234 4.145 1 95.62 89 THR B C 1
ATOM 3253 O O . THR B 1 89 ? -4.5 29.672 5.195 1 95.62 89 THR B O 1
ATOM 3256 N N . ASN B 1 90 ? -5.289 27.969 3.949 1 92.56 90 ASN B N 1
ATOM 3257 C CA . ASN B 1 90 ? -4.891 26.984 4.945 1 92.56 90 ASN B CA 1
ATOM 3258 C C . ASN B 1 90 ? -4.168 25.797 4.301 1 92.56 90 ASN B C 1
ATOM 3260 O O . ASN B 1 90 ? -3.738 25.891 3.15 1 92.56 90 ASN B O 1
ATOM 3264 N N . GLY B 1 91 ? -3.836 24.828 5.125 1 91.38 91 GLY B N 1
ATOM 3265 C CA . GLY B 1 91 ? -3.035 23.703 4.664 1 91.38 91 GLY B CA 1
ATOM 3266 C C . GLY B 1 91 ? -3.867 22.484 4.32 1 91.38 91 GLY B C 1
ATOM 3267 O O . GLY B 1 91 ? -3.398 21.359 4.449 1 91.38 91 GLY B O 1
ATOM 3268 N N . LYS B 1 92 ? -5.07 22.719 3.863 1 86 92 LYS B N 1
ATOM 3269 C CA . LYS B 1 92 ? -5.949 21.609 3.506 1 86 92 LYS B CA 1
ATOM 3270 C C . LYS B 1 92 ? -5.281 20.672 2.5 1 86 92 LYS B C 1
ATOM 3272 O O . LYS B 1 92 ? -4.68 21.141 1.526 1 86 92 LYS B O 1
ATOM 3277 N N . GLY B 1 93 ? -5.316 19.391 2.795 1 89.62 93 GLY B N 1
ATOM 3278 C CA . GLY B 1 93 ? -4.816 18.391 1.855 1 89.62 93 GLY B CA 1
ATOM 3279 C C . GLY B 1 93 ? -3.393 17.953 2.145 1 89.62 93 GLY B C 1
ATOM 3280 O O . GLY B 1 93 ? -2.941 16.922 1.655 1 89.62 93 GLY B O 1
ATOM 3281 N N . VAL B 1 94 ? -2.686 18.766 2.885 1 91.5 94 VAL B N 1
ATOM 3282 C CA . VAL B 1 94 ? -1.271 18.5 3.119 1 91.5 94 VAL B CA 1
ATOM 3283 C C . VAL B 1 94 ? -1.118 17.219 3.953 1 91.5 94 VAL B C 1
ATOM 3285 O O . VAL B 1 94 ? -0.355 16.328 3.592 1 91.5 94 VAL B O 1
ATOM 3288 N N . GLN B 1 95 ? -1.908 17.078 4.949 1 90.81 95 GLN B N 1
ATOM 3289 C CA . GLN B 1 95 ? -1.81 15.922 5.832 1 90.81 95 GLN B CA 1
ATOM 3290 C C . GLN B 1 95 ? -2.307 14.656 5.141 1 90.81 95 GLN B C 1
ATOM 3292 O O . GLN B 1 95 ? -1.865 13.555 5.465 1 90.81 95 GLN B O 1
ATOM 3297 N N . ALA B 1 96 ? -3.221 14.844 4.191 1 94.44 96 ALA B N 1
ATOM 3298 C CA . ALA B 1 96 ? -3.826 13.719 3.49 1 94.44 96 ALA B CA 1
ATOM 3299 C C . ALA B 1 96 ? -2.771 12.906 2.744 1 94.44 96 ALA B C 1
ATOM 3301 O O . ALA B 1 96 ? -2.947 11.703 2.521 1 94.44 96 ALA B O 1
ATOM 3302 N N . LYS B 1 97 ? -1.688 13.609 2.383 1 95.44 97 LYS B N 1
ATOM 3303 C CA . LYS B 1 97 ? -0.649 12.938 1.606 1 95.44 97 LYS B CA 1
ATOM 3304 C C . LYS B 1 97 ? -0.025 11.797 2.398 1 95.44 97 LYS B C 1
ATOM 3306 O O . LYS B 1 97 ? 0.019 10.656 1.925 1 95.44 97 LYS B O 1
ATOM 3311 N N . GLN B 1 98 ? 0.336 12.055 3.621 1 96.19 98 GLN B N 1
ATOM 3312 C CA . GLN B 1 98 ? 0.929 11.016 4.457 1 96.19 98 GLN B CA 1
ATOM 3313 C C . GLN B 1 98 ? -0.139 10.07 5.004 1 96.19 98 GLN B C 1
ATOM 3315 O O . GLN B 1 98 ? 0.057 8.859 5.039 1 96.19 98 GLN B O 1
ATOM 3320 N N . LEU B 1 99 ? -1.218 10.562 5.398 1 97.25 99 LEU B N 1
ATOM 3321 C CA . LEU B 1 99 ? -2.266 9.789 6.051 1 97.25 99 LEU B CA 1
ATOM 3322 C C . LEU B 1 99 ? -2.799 8.703 5.121 1 97.25 99 LEU B C 1
ATOM 3324 O O . LEU B 1 99 ? -3.064 7.582 5.555 1 97.25 99 LEU B O 1
ATOM 3328 N N . SER B 1 100 ? -2.959 9.047 3.889 1 98.19 100 SER B N 1
ATOM 3329 C CA . SER B 1 100 ? -3.486 8.078 2.936 1 98.19 100 SER B CA 1
ATOM 3330 C C . SER B 1 100 ? -2.535 6.898 2.762 1 98.19 100 SER B C 1
ATOM 3332 O O . SER B 1 100 ? -2.973 5.754 2.623 1 98.19 100 SER B O 1
ATOM 3334 N N . GLU B 1 101 ? -1.246 7.152 2.773 1 98.5 101 GLU B N 1
ATOM 3335 C CA . GLU B 1 101 ? -0.272 6.066 2.682 1 98.5 101 GLU B CA 1
ATOM 3336 C C . GLU B 1 101 ? -0.323 5.176 3.918 1 98.5 101 GLU B C 1
ATOM 3338 O O . GLU B 1 101 ? -0.208 3.951 3.811 1 98.5 101 GLU B O 1
ATOM 3343 N N . TYR B 1 102 ? -0.51 5.82 5.094 1 98.69 102 TYR B N 1
ATOM 3344 C CA . TYR B 1 102 ? -0.629 5.043 6.324 1 98.69 102 TYR B CA 1
ATOM 3345 C C . TYR B 1 102 ? -1.846 4.125 6.27 1 98.69 102 TYR B C 1
ATOM 3347 O O . TYR B 1 102 ? -1.781 2.973 6.707 1 98.69 102 TYR B O 1
ATOM 3355 N N . ILE B 1 103 ? -2.926 4.617 5.762 1 98.88 103 ILE B N 1
ATOM 3356 C CA . ILE B 1 103 ? -4.141 3.812 5.699 1 98.88 103 ILE B CA 1
ATOM 3357 C C . ILE B 1 103 ? -3.891 2.572 4.844 1 98.88 103 ILE B C 1
ATOM 3359 O O . ILE B 1 103 ? -4.242 1.457 5.238 1 98.88 103 ILE B O 1
ATOM 3363 N N . LEU B 1 104 ? -3.242 2.727 3.701 1 98.88 104 LEU B N 1
ATOM 3364 C CA . LEU B 1 104 ? -2.918 1.575 2.867 1 98.88 104 LEU B CA 1
ATOM 3365 C C . LEU B 1 104 ? -1.914 0.664 3.566 1 98.88 104 LEU B C 1
ATOM 3367 O O . LEU B 1 104 ? -1.969 -0.559 3.416 1 98.88 104 LEU B O 1
ATOM 3371 N N . ALA B 1 105 ? -0.978 1.279 4.316 1 98.81 105 ALA B N 1
ATOM 3372 C CA . ALA B 1 105 ? -0.042 0.475 5.098 1 98.81 105 ALA B CA 1
ATOM 3373 C C . ALA B 1 105 ? -0.782 -0.417 6.09 1 98.81 105 ALA B C 1
ATOM 3375 O O . ALA B 1 105 ? -0.468 -1.603 6.223 1 98.81 105 ALA B O 1
ATOM 3376 N N . PHE B 1 106 ? -1.799 0.171 6.723 1 98.94 106 PHE B N 1
ATOM 3377 C CA . PHE B 1 106 ? -2.586 -0.586 7.691 1 98.94 106 PHE B CA 1
ATOM 3378 C C . PHE B 1 106 ? -3.305 -1.747 7.012 1 98.94 106 PHE B C 1
ATOM 3380 O O . PHE B 1 106 ? -3.238 -2.885 7.484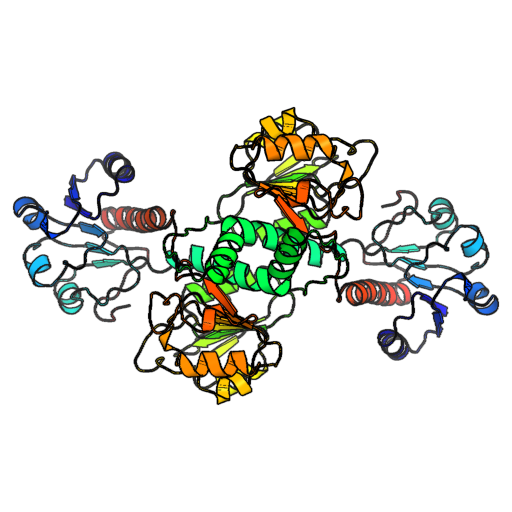 1 98.94 106 PHE B O 1
ATOM 3387 N N . ILE B 1 107 ? -3.932 -1.472 5.91 1 98.94 107 ILE B N 1
ATOM 3388 C CA . ILE B 1 107 ? -4.707 -2.479 5.195 1 98.94 107 ILE B CA 1
ATOM 3389 C C . ILE B 1 107 ? -3.787 -3.611 4.742 1 98.94 107 ILE B C 1
ATOM 3391 O O . ILE B 1 107 ? -4.066 -4.785 4.996 1 98.94 107 ILE B O 1
ATOM 3395 N N . LEU B 1 108 ? -2.689 -3.283 4.141 1 98.88 108 LEU B N 1
ATOM 3396 C CA . LEU B 1 108 ? -1.772 -4.285 3.607 1 98.88 108 LEU B CA 1
ATOM 3397 C C . LEU B 1 108 ? -1.085 -5.047 4.734 1 98.88 108 LEU B C 1
ATOM 3399 O O . LEU B 1 108 ? -0.834 -6.25 4.613 1 98.88 108 LEU B O 1
ATOM 3403 N N . ASP B 1 109 ? -0.745 -4.316 5.82 1 98.81 109 ASP B N 1
ATOM 3404 C CA . ASP B 1 109 ? -0.154 -4.965 6.984 1 98.81 109 ASP B CA 1
ATOM 3405 C C . ASP B 1 109 ? -1.059 -6.078 7.512 1 98.81 109 ASP B C 1
ATOM 3407 O O . ASP B 1 109 ? -0.587 -7.176 7.82 1 98.81 109 ASP B O 1
ATOM 3411 N N . ASP B 1 110 ? -2.309 -5.801 7.535 1 98.69 110 ASP B N 1
ATOM 3412 C CA . ASP B 1 110 ? -3.301 -6.75 8.023 1 98.69 110 ASP B CA 1
ATOM 3413 C C . ASP B 1 110 ? -3.523 -7.879 7.02 1 98.69 110 ASP B C 1
ATOM 3415 O O . ASP B 1 110 ? -3.379 -9.055 7.359 1 98.69 110 ASP B O 1
ATOM 3419 N N . TYR B 1 111 ? -3.807 -7.555 5.793 1 98.56 111 TYR B N 1
ATOM 3420 C CA . TYR B 1 111 ? -4.219 -8.5 4.766 1 98.56 111 TYR B CA 1
ATOM 3421 C C . TYR B 1 111 ? -3.066 -9.422 4.375 1 98.56 111 TYR B C 1
ATOM 3423 O O . TYR B 1 111 ? -3.285 -10.539 3.91 1 98.56 111 TYR B O 1
ATOM 3431 N N . LYS B 1 112 ? -1.83 -8.969 4.555 1 98.62 112 LYS B N 1
ATOM 3432 C CA . LYS B 1 112 ? -0.67 -9.781 4.199 1 98.62 112 LYS B CA 1
ATOM 3433 C C . LYS B 1 112 ? -0.071 -10.453 5.43 1 98.62 112 LYS B C 1
ATOM 3435 O O . LYS B 1 112 ? 0.956 -11.133 5.34 1 98.62 112 LYS B O 1
ATOM 3440 N N . LYS B 1 113 ? -0.646 -10.211 6.605 1 98.31 113 LYS B N 1
ATOM 3441 C CA . LYS B 1 113 ? -0.271 -10.867 7.855 1 98.31 113 LYS B CA 1
ATOM 3442 C C . LYS B 1 113 ? 1.185 -10.578 8.211 1 98.31 113 LYS B C 1
ATOM 3444 O O . LYS B 1 113 ? 1.938 -11.492 8.562 1 98.31 113 LYS B O 1
ATOM 3449 N N . MET B 1 114 ? 1.582 -9.312 8.078 1 98.5 114 MET B N 1
ATOM 3450 C CA . MET B 1 114 ? 2.961 -8.898 8.312 1 98.5 114 MET B CA 1
ATOM 3451 C C . MET B 1 114 ? 3.359 -9.125 9.766 1 98.5 114 MET B C 1
ATOM 3453 O O . MET B 1 114 ? 4.48 -9.547 10.047 1 98.5 114 MET B O 1
ATOM 3457 N N . LYS B 1 115 ? 2.471 -8.914 10.703 1 97.62 115 LYS B N 1
ATOM 3458 C CA . LYS B 1 115 ? 2.75 -9.125 12.117 1 97.62 115 LYS B CA 1
ATOM 3459 C C . LYS B 1 115 ? 3.045 -10.602 12.406 1 97.62 115 LYS B C 1
ATOM 3461 O O . LYS B 1 115 ? 3.955 -10.914 13.172 1 97.62 115 LYS B O 1
ATOM 3466 N N . LEU B 1 116 ? 2.225 -11.445 11.773 1 98.06 116 LEU B N 1
ATOM 3467 C CA . LEU B 1 116 ? 2.436 -12.875 11.953 1 98.06 116 LEU B CA 1
ATOM 3468 C C . LEU B 1 116 ? 3.814 -13.289 11.453 1 98.06 116 LEU B C 1
ATOM 3470 O O . LEU B 1 116 ? 4.527 -14.039 12.125 1 98.06 116 LEU B O 1
ATOM 3474 N N . SER B 1 117 ? 4.188 -12.82 10.305 1 98.38 117 SER B N 1
ATOM 3475 C CA . SER B 1 117 ? 5.512 -13.117 9.766 1 98.38 117 SER B CA 1
ATOM 3476 C C . SER B 1 117 ? 6.609 -12.594 10.688 1 98.38 117 SER B C 1
ATOM 3478 O O . SER B 1 117 ? 7.625 -13.273 10.898 1 98.38 117 SER B O 1
ATOM 3480 N N . TYR B 1 118 ? 6.41 -11.375 11.234 1 97.88 118 TYR B N 1
ATOM 3481 C CA . TYR B 1 118 ? 7.379 -10.773 12.148 1 97.88 118 TYR B CA 1
ATOM 3482 C C . TYR B 1 118 ? 7.52 -11.609 13.414 1 97.88 118 TYR B C 1
ATOM 3484 O O . TYR B 1 118 ? 8.633 -11.883 13.867 1 97.88 118 TYR B O 1
ATOM 3492 N N . ASP B 1 119 ? 6.426 -12.023 13.969 1 97.94 119 ASP B N 1
ATOM 3493 C CA . ASP B 1 119 ? 6.445 -12.891 15.148 1 97.94 119 ASP B CA 1
ATOM 3494 C C . ASP B 1 119 ? 7.152 -14.211 14.844 1 97.94 119 ASP B C 1
ATOM 3496 O O . ASP B 1 119 ? 7.961 -14.68 15.648 1 97.94 119 ASP B O 1
ATOM 3500 N N . ASN B 1 120 ? 6.812 -14.82 13.734 1 98.44 120 ASN B N 1
ATOM 3501 C CA . ASN B 1 120 ? 7.461 -16.062 13.32 1 98.44 120 ASN B CA 1
ATOM 3502 C C . ASN B 1 120 ? 8.977 -15.883 13.195 1 98.44 120 ASN B C 1
ATOM 3504 O O . ASN B 1 120 ? 9.742 -16.734 13.633 1 98.44 120 ASN B O 1
ATOM 3508 N N . GLN B 1 121 ? 9.406 -14.75 12.555 1 98.12 121 GLN B N 1
ATOM 3509 C CA . GLN B 1 121 ? 10.828 -14.453 12.438 1 98.12 121 GLN B CA 1
ATOM 3510 C C . GLN B 1 121 ? 11.5 -14.414 13.805 1 98.12 121 GLN B C 1
ATOM 3512 O O . GLN B 1 121 ? 12.555 -15.016 14 1 98.12 121 GLN B O 1
ATOM 3517 N N . ARG B 1 122 ? 10.922 -13.773 14.773 1 97.38 122 ARG B N 1
ATOM 3518 C CA . ARG B 1 122 ? 11.469 -13.633 16.125 1 97.38 122 ARG B CA 1
ATOM 3519 C C . ARG B 1 122 ? 11.547 -14.984 16.828 1 97.38 122 ARG B C 1
ATOM 3521 O O . ARG B 1 122 ? 12.398 -15.195 17.688 1 97.38 122 ARG B O 1
ATOM 3528 N N . GLN B 1 123 ? 10.695 -15.852 16.422 1 98.06 123 GLN B N 1
ATOM 3529 C CA . GLN B 1 123 ? 10.648 -17.172 17.031 1 98.06 123 GLN B CA 1
ATOM 3530 C C . GLN B 1 123 ? 11.398 -18.188 16.172 1 98.06 123 GLN B C 1
ATOM 3532 O O . GLN B 1 123 ? 11.398 -19.391 16.484 1 98.06 123 GLN B O 1
ATOM 3537 N N . HIS B 1 124 ? 12 -17.781 15.07 1 98.25 124 HIS B N 1
ATOM 3538 C CA . HIS B 1 124 ? 12.781 -18.609 14.156 1 98.25 124 HIS B CA 1
ATOM 3539 C C . HIS B 1 124 ? 11.922 -19.703 13.531 1 98.25 124 HIS B C 1
ATOM 3541 O O . HIS B 1 124 ? 12.336 -20.859 13.453 1 98.25 124 HIS B O 1
ATOM 3547 N N . ILE B 1 125 ? 10.703 -19.328 13.148 1 98.12 125 ILE B N 1
ATOM 3548 C CA . ILE B 1 125 ? 9.75 -20.25 12.523 1 98.12 125 ILE B CA 1
ATOM 3549 C C . ILE B 1 125 ? 9.609 -19.922 11.039 1 98.12 125 ILE B C 1
ATOM 3551 O O . ILE B 1 125 ? 9.32 -18.766 10.68 1 98.12 125 ILE B O 1
ATOM 3555 N N . TYR B 1 126 ? 9.852 -20.859 10.219 1 98 126 TYR B N 1
ATOM 3556 C CA . TYR B 1 126 ? 9.648 -20.75 8.781 1 98 126 TYR B CA 1
ATOM 3557 C C . TYR B 1 126 ? 8.305 -21.344 8.375 1 98 126 TYR B C 1
ATOM 3559 O O . TYR B 1 126 ? 8.211 -22.531 8.062 1 98 126 TYR B O 1
ATOM 3567 N N . ASP B 1 127 ? 7.23 -20.562 8.312 1 97.44 127 ASP B N 1
ATOM 3568 C CA . ASP B 1 127 ? 5.879 -21.031 8.023 1 97.44 127 ASP B CA 1
ATOM 3569 C C . ASP B 1 127 ? 5.469 -20.656 6.598 1 97.44 127 ASP B C 1
ATOM 3571 O O . ASP B 1 127 ? 4.93 -19.562 6.363 1 97.44 127 ASP B O 1
ATOM 3575 N N . SER B 1 128 ? 5.602 -21.531 5.719 1 96.44 128 SER B N 1
ATOM 3576 C CA . SER B 1 128 ? 5.355 -21.281 4.301 1 96.44 128 SER B CA 1
ATOM 3577 C C . SER B 1 128 ? 3.875 -21.422 3.967 1 96.44 128 SER B C 1
ATOM 3579 O O . SER B 1 128 ? 3.484 -21.328 2.803 1 96.44 128 SER B O 1
ATOM 3581 N N . LYS B 1 129 ? 3.012 -21.609 4.934 1 95.38 129 LYS B N 1
ATOM 3582 C CA . LYS B 1 129 ? 1.592 -21.844 4.68 1 95.38 129 LYS B CA 1
ATOM 3583 C C . LYS B 1 129 ? 0.798 -20.547 4.797 1 95.38 129 LYS B C 1
ATOM 3585 O O . LYS B 1 129 ? -0.366 -20.484 4.395 1 95.38 129 LYS B O 1
ATOM 3590 N N . ILE B 1 130 ? 1.438 -19.547 5.395 1 97.25 130 ILE B N 1
ATOM 3591 C CA . ILE B 1 130 ? 0.752 -18.266 5.539 1 97.25 130 ILE B CA 1
ATOM 3592 C C . ILE B 1 130 ? 0.279 -17.781 4.176 1 97.25 130 ILE B C 1
ATOM 3594 O O . ILE B 1 130 ? 1.029 -17.828 3.197 1 97.25 130 ILE B O 1
ATOM 3598 N N . THR B 1 131 ? -0.968 -17.359 4.09 1 97.06 131 THR B N 1
ATOM 3599 C CA . THR B 1 131 ? -1.532 -16.875 2.832 1 97.06 131 THR B CA 1
ATOM 3600 C C . THR B 1 131 ? -2.232 -15.539 3.033 1 97.06 131 THR B C 1
ATOM 3602 O O . THR B 1 131 ? -3.207 -15.453 3.781 1 97.06 131 THR B O 1
ATOM 3605 N N . GLY B 1 132 ? -1.747 -14.547 2.406 1 96.75 132 GLY B N 1
ATOM 3606 C CA . GLY B 1 132 ? -2.389 -13.242 2.436 1 96.75 132 GLY B CA 1
ATOM 3607 C C . GLY B 1 132 ? -3.621 -13.164 1.558 1 96.75 132 GLY B C 1
ATOM 3608 O O . GLY B 1 132 ? -3.822 -14.008 0.681 1 96.75 132 GLY B O 1
ATOM 3609 N N . LYS B 1 133 ? -4.398 -12.211 1.775 1 96.75 133 LYS B N 1
ATOM 3610 C CA . LYS B 1 133 ? -5.598 -11.953 0.984 1 96.75 133 LYS B CA 1
ATOM 3611 C C . LYS B 1 133 ? -5.383 -10.781 0.029 1 96.75 133 LYS B C 1
ATOM 3613 O O . LYS B 1 133 ? -4.777 -9.773 0.399 1 96.75 133 LYS B O 1
ATOM 3618 N N . ARG B 1 134 ? -5.91 -10.836 -1.141 1 96.81 134 ARG B N 1
ATOM 3619 C CA . ARG B 1 134 ? -5.793 -9.758 -2.115 1 96.81 134 ARG B CA 1
ATOM 3620 C C . ARG B 1 134 ? -6.762 -8.625 -1.796 1 96.81 134 ARG B C 1
ATOM 3622 O O . ARG B 1 134 ? -7.867 -8.867 -1.302 1 96.81 134 ARG B O 1
ATOM 3629 N N . LEU B 1 135 ? -6.414 -7.418 -2.168 1 98.06 135 LEU B N 1
ATOM 3630 C CA . LEU B 1 135 ? -7.25 -6.246 -1.945 1 98.06 135 LEU B CA 1
ATOM 3631 C C . LEU B 1 135 ? -8.297 -6.105 -3.049 1 98.06 135 LEU B C 1
ATOM 3633 O O . LEU B 1 135 ? -9.359 -5.523 -2.832 1 98.06 135 LEU B O 1
ATOM 3637 N N . SER B 1 136 ? -7.945 -6.621 -4.191 1 96.19 136 SER B N 1
ATOM 3638 C CA . SER B 1 136 ? -8.836 -6.484 -5.34 1 96.19 136 SER B CA 1
ATOM 3639 C C . SER B 1 136 ? -10.234 -7.012 -5.02 1 96.19 136 SER B C 1
ATOM 3641 O O . SER B 1 136 ? -10.383 -8.109 -4.484 1 96.19 136 SER B O 1
ATOM 3643 N N . GLY B 1 137 ? -11.203 -6.172 -5.27 1 96.5 137 GLY B N 1
ATOM 3644 C CA . GLY B 1 137 ? -12.594 -6.566 -5.094 1 96.5 137 GLY B CA 1
ATOM 3645 C C . GLY B 1 137 ? -13.117 -6.301 -3.693 1 96.5 137 GLY B C 1
ATOM 3646 O O . GLY B 1 137 ? -14.32 -6.375 -3.449 1 96.5 137 GLY B O 1
ATOM 3647 N N . GLN B 1 138 ? -12.219 -6.051 -2.723 1 98.25 138 GLN B N 1
ATOM 3648 C CA . GLN B 1 138 ? -12.656 -5.711 -1.372 1 98.25 138 GLN B CA 1
ATOM 3649 C C . GLN B 1 138 ? -13.375 -4.363 -1.35 1 98.25 138 GLN B C 1
ATOM 3651 O O . GLN B 1 138 ? -13.023 -3.455 -2.105 1 98.25 138 GLN B O 1
ATOM 3656 N N . THR B 1 139 ? -14.328 -4.215 -0.475 1 98.81 139 THR B N 1
ATOM 3657 C CA . THR B 1 139 ? -15.102 -2.984 -0.355 1 98.81 139 THR B CA 1
ATOM 3658 C C . THR B 1 139 ? -14.656 -2.18 0.862 1 98.81 139 THR B C 1
ATOM 3660 O O . THR B 1 139 ? -14.617 -2.701 1.978 1 98.81 139 THR B O 1
ATOM 3663 N N . VAL B 1 140 ? -14.344 -0.945 0.603 1 98.88 140 VAL B N 1
ATOM 3664 C CA . VAL B 1 140 ? -13.969 -0.014 1.663 1 98.88 140 VAL B CA 1
ATOM 3665 C C . VAL B 1 140 ? -15.094 0.997 1.88 1 98.88 140 VAL B C 1
ATOM 3667 O O . VAL B 1 140 ? -15.602 1.585 0.921 1 98.88 140 VAL B O 1
ATOM 3670 N N . LEU B 1 141 ? -15.492 1.129 3.125 1 98.88 141 LEU B N 1
ATOM 3671 C CA . LEU B 1 141 ? -16.438 2.174 3.518 1 98.88 141 LEU B CA 1
ATOM 3672 C C . LEU B 1 141 ? -15.719 3.283 4.285 1 98.88 141 LEU B C 1
ATOM 3674 O O . LEU B 1 141 ? -15.172 3.041 5.363 1 98.88 141 LEU B O 1
ATOM 3678 N N . PHE B 1 142 ? -15.766 4.477 3.727 1 98.75 142 PHE B N 1
ATOM 3679 C CA . PHE B 1 142 ? -15.195 5.648 4.383 1 98.75 142 PHE B CA 1
ATOM 3680 C C . PHE B 1 142 ? -16.266 6.422 5.137 1 98.75 142 PHE B C 1
ATOM 3682 O O . PHE B 1 142 ? -17.281 6.836 4.551 1 98.75 142 PHE B O 1
ATOM 3689 N N . LEU B 1 143 ? -16.078 6.562 6.441 1 98.25 143 LEU B N 1
ATOM 3690 C CA . LEU B 1 143 ? -16.844 7.559 7.176 1 98.25 143 LEU B CA 1
ATOM 3691 C C . LEU B 1 143 ? -16.219 8.938 7.047 1 98.25 143 LEU B C 1
ATOM 3693 O O . LEU B 1 143 ? -15.219 9.234 7.715 1 98.25 143 LEU B O 1
ATOM 3697 N N . GLY B 1 144 ? -16.766 9.75 6.246 1 96.38 144 GLY B N 1
ATOM 3698 C CA . GLY B 1 144 ? -16.172 11.008 5.816 1 96.38 144 GLY B CA 1
ATOM 3699 C C . GLY B 1 144 ? -15.539 10.938 4.438 1 96.38 144 GLY B C 1
ATOM 3700 O O . GLY B 1 144 ? -14.906 9.938 4.094 1 96.38 144 GLY B O 1
ATOM 3701 N N . THR B 1 145 ? -15.789 11.969 3.621 1 96.38 145 THR B N 1
ATOM 3702 C CA . THR B 1 145 ? -15.242 11.977 2.268 1 96.38 145 THR B CA 1
ATOM 3703 C C . THR B 1 145 ? -14.375 13.211 2.043 1 96.38 145 THR B C 1
ATOM 3705 O O . THR B 1 145 ? -14.352 13.766 0.945 1 96.38 145 THR B O 1
ATOM 3708 N N . GLY B 1 146 ? -13.711 13.656 3.111 1 92.88 146 GLY B N 1
ATOM 3709 C CA . GLY B 1 146 ? -12.797 14.789 3.012 1 92.88 146 GLY B CA 1
ATOM 3710 C C . GLY B 1 146 ? -11.5 14.445 2.297 1 92.88 146 GLY B C 1
ATOM 3711 O O . GLY B 1 146 ? -11.438 13.461 1.559 1 92.88 146 GLY B O 1
ATOM 3712 N N . ALA B 1 147 ? -10.5 15.258 2.469 1 92.25 147 ALA B N 1
ATOM 3713 C CA . ALA B 1 147 ? -9.234 15.172 1.74 1 92.25 147 ALA B CA 1
ATOM 3714 C C . ALA B 1 147 ? -8.547 13.836 2.002 1 92.25 147 ALA B C 1
ATOM 3716 O O . ALA B 1 147 ? -8.016 13.211 1.078 1 92.25 147 ALA B O 1
ATOM 3717 N N . ILE B 1 148 ? -8.586 13.398 3.234 1 95 148 ILE B N 1
ATOM 3718 C CA . ILE B 1 148 ? -7.91 12.164 3.615 1 95 148 ILE B CA 1
ATOM 3719 C C . ILE B 1 148 ? -8.562 10.977 2.91 1 95 148 ILE B C 1
ATOM 3721 O O . ILE B 1 148 ? -7.887 10.172 2.275 1 95 148 ILE B O 1
ATOM 3725 N N . ALA B 1 149 ? -9.883 10.922 2.996 1 97.38 149 ALA B N 1
ATOM 3726 C CA . ALA B 1 149 ? -10.641 9.828 2.377 1 97.38 149 ALA B CA 1
ATOM 3727 C C . ALA B 1 149 ? -10.484 9.852 0.859 1 97.38 149 ALA B C 1
ATOM 3729 O O . ALA B 1 149 ? -10.266 8.812 0.236 1 97.38 149 ALA B O 1
ATOM 3730 N N . THR B 1 150 ? -10.586 10.992 0.306 1 97.12 150 THR B N 1
ATOM 3731 C CA . THR B 1 150 ? -10.516 11.141 -1.145 1 97.12 150 THR B CA 1
ATOM 3732 C C . THR B 1 150 ? -9.156 10.688 -1.669 1 97.12 150 THR B C 1
ATOM 3734 O O . THR B 1 150 ? -9.078 9.938 -2.645 1 97.12 150 THR B O 1
ATOM 3737 N N . ARG B 1 151 ? -8.125 11.133 -1.033 1 97.19 151 ARG B N 1
ATOM 3738 C CA . ARG B 1 151 ? -6.793 10.727 -1.464 1 97.19 151 ARG B CA 1
ATOM 3739 C C . ARG B 1 151 ? -6.586 9.227 -1.268 1 97.19 151 ARG B C 1
ATOM 3741 O O . ARG B 1 151 ? -5.984 8.562 -2.111 1 97.19 151 ARG B O 1
ATOM 3748 N N . THR B 1 152 ? -7.066 8.68 -0.172 1 98.56 152 THR B N 1
ATOM 3749 C CA . THR B 1 152 ? -6.961 7.25 0.072 1 98.56 152 THR B CA 1
ATOM 3750 C C . THR B 1 152 ? -7.723 6.461 -0.993 1 98.56 152 THR B C 1
ATOM 3752 O O . THR B 1 152 ? -7.234 5.438 -1.479 1 98.56 152 THR B O 1
ATOM 3755 N N . ALA B 1 153 ? -8.891 6.984 -1.291 1 98.5 153 ALA B N 1
ATOM 3756 C CA . ALA B 1 153 ? -9.703 6.344 -2.322 1 98.5 153 ALA B CA 1
ATOM 3757 C C . ALA B 1 153 ? -8.953 6.277 -3.648 1 98.5 153 ALA B C 1
ATOM 3759 O O . ALA B 1 153 ? -8.992 5.258 -4.344 1 98.5 153 ALA B O 1
ATOM 3760 N N . LYS B 1 154 ? -8.281 7.305 -3.986 1 97.44 154 LYS B N 1
ATOM 3761 C CA . LYS B 1 154 ? -7.484 7.332 -5.211 1 97.44 154 LYS B CA 1
ATOM 3762 C C . LYS B 1 154 ? -6.422 6.234 -5.203 1 97.44 154 LYS B C 1
ATOM 3764 O O . LYS B 1 154 ? -6.266 5.508 -6.188 1 97.44 154 LYS B O 1
ATOM 3769 N N . LEU B 1 155 ? -5.719 6.105 -4.148 1 98.25 155 LEU B N 1
ATOM 3770 C CA . LEU B 1 155 ? -4.711 5.055 -4.027 1 98.25 155 LEU B CA 1
ATOM 3771 C C . LEU B 1 155 ? -5.352 3.674 -4.086 1 98.25 155 LEU B C 1
ATOM 3773 O O . LEU B 1 155 ? -4.855 2.785 -4.781 1 98.25 155 LEU B O 1
ATOM 3777 N N . ALA B 1 156 ? -6.449 3.523 -3.367 1 98.56 156 ALA B N 1
ATOM 3778 C CA . ALA B 1 156 ? -7.133 2.236 -3.264 1 98.56 156 ALA B CA 1
ATOM 3779 C C . ALA B 1 156 ? -7.691 1.801 -4.613 1 98.56 156 ALA B C 1
ATOM 3781 O O . ALA B 1 156 ? -7.789 0.604 -4.898 1 98.56 156 ALA B O 1
ATOM 3782 N N . LYS B 1 157 ? -8.039 2.744 -5.41 1 97.62 157 LYS B N 1
ATOM 3783 C CA . LYS B 1 157 ? -8.555 2.453 -6.746 1 97.62 157 LYS B CA 1
ATOM 3784 C C . LYS B 1 157 ? -7.52 1.697 -7.578 1 97.62 157 LYS B C 1
ATOM 3786 O O . LYS B 1 157 ? -7.871 0.802 -8.352 1 97.62 157 LYS B O 1
ATOM 3791 N N . ALA B 1 158 ? -6.293 2.012 -7.445 1 96.88 158 ALA B N 1
ATOM 3792 C CA . ALA B 1 158 ? -5.215 1.33 -8.164 1 96.88 158 ALA B CA 1
ATOM 3793 C C . ALA B 1 158 ? -5.156 -0.148 -7.785 1 96.88 158 ALA B C 1
ATOM 3795 O O . ALA B 1 158 ? -4.68 -0.975 -8.57 1 96.88 158 ALA B O 1
ATOM 3796 N N . PHE B 1 159 ? -5.66 -0.506 -6.633 1 98.06 159 PHE B N 1
ATOM 3797 C CA . PHE B 1 159 ? -5.688 -1.891 -6.176 1 98.06 159 PHE B CA 1
ATOM 3798 C C . PHE B 1 159 ? -6.996 -2.564 -6.562 1 98.06 159 PHE B C 1
ATOM 3800 O O . PHE B 1 159 ? -7.277 -3.686 -6.129 1 98.06 159 PHE B O 1
ATOM 3807 N N . ASN B 1 160 ? -7.852 -1.862 -7.266 1 97.38 160 ASN B N 1
ATOM 3808 C CA . ASN B 1 160 ? -9.133 -2.367 -7.758 1 97.38 160 ASN B CA 1
ATOM 3809 C C . ASN B 1 160 ? -10.094 -2.66 -6.613 1 97.38 160 ASN B C 1
ATOM 3811 O O . ASN B 1 160 ? -10.773 -3.689 -6.617 1 97.38 160 ASN B O 1
ATOM 3815 N N . MET B 1 161 ? -10.125 -1.822 -5.598 1 98.38 161 MET B N 1
ATOM 3816 C CA . MET B 1 161 ? -11.078 -1.932 -4.496 1 98.38 161 MET B CA 1
ATOM 3817 C C . MET B 1 161 ? -12.359 -1.177 -4.812 1 98.38 161 MET B C 1
ATOM 3819 O O . MET B 1 161 ? -12.367 -0.264 -5.641 1 98.38 161 MET B O 1
ATOM 3823 N N . ASN B 1 162 ? -13.469 -1.621 -4.219 1 98.69 162 ASN B N 1
ATOM 3824 C CA . ASN B 1 162 ? -14.734 -0.897 -4.281 1 98.69 162 ASN B CA 1
ATOM 3825 C C . ASN B 1 162 ? -14.82 0.166 -3.189 1 98.69 162 ASN B C 1
ATOM 3827 O O . ASN B 1 162 ? -14.633 -0.134 -2.008 1 98.69 162 ASN B O 1
ATOM 3831 N N . LEU B 1 163 ? -15.125 1.405 -3.588 1 98.81 163 LEU B N 1
ATOM 3832 C CA . LEU B 1 163 ? -14.984 2.531 -2.668 1 98.81 163 LEU B CA 1
ATOM 3833 C C . LEU B 1 163 ? -16.344 3.195 -2.42 1 98.81 163 LEU B C 1
ATOM 3835 O O . LEU B 1 163 ? -16.938 3.762 -3.34 1 98.81 163 LEU B O 1
ATOM 3839 N N . ILE B 1 164 ? -16.797 3.15 -1.188 1 98.69 164 ILE B N 1
ATOM 3840 C CA . ILE B 1 164 ? -18.047 3.771 -0.764 1 98.69 164 ILE B CA 1
ATOM 3841 C C . ILE B 1 164 ? -17.75 4.84 0.29 1 98.69 164 ILE B C 1
ATOM 3843 O O . ILE B 1 164 ? -16.938 4.633 1.188 1 98.69 164 ILE B O 1
ATOM 3847 N N . GLY B 1 165 ? -18.359 5.984 0.17 1 98.44 165 GLY B N 1
ATOM 3848 C CA . GLY B 1 165 ? -18.203 7.051 1.147 1 98.44 165 GLY B CA 1
ATOM 3849 C C . GLY B 1 165 ? -19.516 7.484 1.775 1 98.44 165 GLY B C 1
ATOM 3850 O O . GLY B 1 165 ? -20.578 7.375 1.152 1 98.44 165 GLY B O 1
ATOM 3851 N N . LEU B 1 166 ? -19.422 7.926 3.029 1 97.94 166 LEU B N 1
ATOM 3852 C CA . LEU B 1 166 ? -20.516 8.602 3.719 1 97.94 166 LEU B CA 1
ATOM 3853 C C . LEU B 1 166 ? -20.141 10.047 4.047 1 97.94 166 LEU B C 1
ATOM 3855 O O . LEU B 1 166 ? -19.047 10.305 4.555 1 97.94 166 LEU B O 1
ATOM 3859 N N . SER B 1 167 ? -20.984 10.938 3.738 1 95.25 167 SER B N 1
ATOM 3860 C CA . SER B 1 167 ? -20.766 12.344 4.066 1 95.25 167 SER B CA 1
ATOM 3861 C C . SER B 1 167 ? -22.078 13.023 4.449 1 95.25 167 SER B C 1
ATOM 3863 O O . SER B 1 167 ? -23.156 12.43 4.352 1 95.25 167 SER B O 1
ATOM 3865 N N . LYS B 1 168 ? -21.969 14.242 4.961 1 90.81 168 LYS B N 1
ATOM 3866 C CA . LYS B 1 168 ? -23.156 15 5.332 1 90.81 168 LYS B CA 1
ATOM 3867 C C . LYS B 1 168 ? -24.016 15.297 4.109 1 90.81 168 LYS B C 1
ATOM 3869 O O . LYS B 1 168 ? -25.25 15.141 4.148 1 90.81 168 LYS B O 1
ATOM 3874 N N . SER B 1 169 ? -23.406 15.641 3.008 1 90.31 169 SER B N 1
ATOM 3875 C CA . SER B 1 169 ? -24.141 16.094 1.819 1 90.31 169 SER B CA 1
ATOM 3876 C C . SER B 1 169 ? -24.516 14.906 0.928 1 90.31 169 SER B C 1
ATOM 3878 O O . SER B 1 169 ? -25.484 14.977 0.18 1 90.31 169 SER B O 1
ATOM 3880 N N . GLY B 1 170 ? -23.656 13.883 0.887 1 91.56 170 GLY B N 1
ATOM 3881 C CA . GLY B 1 170 ? -23.828 12.773 -0.029 1 91.56 170 GLY B CA 1
ATOM 3882 C C . GLY B 1 170 ? -23.406 13.094 -1.45 1 91.56 170 GLY B C 1
ATOM 3883 O O . GLY B 1 170 ? -23.766 12.375 -2.387 1 91.56 170 GLY B O 1
ATOM 3884 N N . GLN B 1 171 ? -22.719 14.18 -1.528 1 92.75 171 GLN B N 1
ATOM 3885 C CA . GLN B 1 171 ? -22.328 14.617 -2.861 1 92.75 171 GLN B CA 1
ATOM 3886 C C . GLN B 1 171 ? -21.281 13.672 -3.465 1 92.75 171 GLN B C 1
ATOM 3888 O O . GLN B 1 171 ? -20.328 13.297 -2.799 1 92.75 171 GLN B O 1
ATOM 3893 N N . ASN B 1 172 ? -21.469 13.414 -4.738 1 94.06 172 ASN B N 1
ATOM 3894 C CA . ASN B 1 172 ? -20.578 12.5 -5.441 1 94.06 172 ASN B CA 1
ATOM 3895 C C . ASN B 1 172 ? -19.188 13.109 -5.645 1 94.06 172 ASN B C 1
ATOM 3897 O O . ASN B 1 172 ? -19.062 14.328 -5.773 1 94.06 172 ASN B O 1
ATOM 3901 N N . LYS B 1 173 ? -18.266 12.289 -5.605 1 95.12 173 LYS B N 1
ATOM 3902 C CA . LYS B 1 173 ? -16.875 12.578 -5.953 1 95.12 173 LYS B CA 1
ATOM 3903 C C . LYS B 1 173 ? -16.297 11.492 -6.863 1 95.12 173 LYS B C 1
ATOM 3905 O O . LYS B 1 173 ? -16.609 10.312 -6.699 1 95.12 173 LYS B O 1
ATOM 3910 N N . ASP B 1 174 ? -15.391 11.812 -7.754 1 95.5 174 ASP B N 1
ATOM 3911 C CA . ASP B 1 174 ? -14.898 10.93 -8.805 1 95.5 174 ASP B CA 1
ATOM 3912 C C . ASP B 1 174 ? -14.141 9.742 -8.211 1 95.5 174 ASP B C 1
ATOM 3914 O O . ASP B 1 174 ? -14.117 8.664 -8.805 1 95.5 174 ASP B O 1
ATOM 3918 N N . GLU B 1 175 ? -13.586 9.906 -7.102 1 96.81 175 GLU B N 1
ATOM 3919 C CA . GLU B 1 175 ? -12.695 8.898 -6.543 1 96.81 175 GLU B CA 1
ATOM 3920 C C . GLU B 1 175 ? -13.492 7.758 -5.906 1 96.81 175 GLU B C 1
ATOM 3922 O O . GLU B 1 175 ? -12.945 6.688 -5.637 1 96.81 175 GLU B O 1
ATOM 3927 N N . PHE B 1 176 ? -14.758 8.008 -5.703 1 98.25 176 PHE B N 1
ATOM 3928 C CA . PHE B 1 176 ? -15.594 7 -5.062 1 98.25 176 PHE B CA 1
ATOM 3929 C C . PHE B 1 176 ? -16.547 6.363 -6.074 1 98.25 176 PHE B C 1
ATOM 3931 O O . PHE B 1 176 ? -16.938 7.004 -7.051 1 98.25 176 PHE B O 1
ATOM 3938 N N . ASP B 1 177 ? -16.875 5.113 -5.816 1 98.25 177 ASP B N 1
ATOM 3939 C CA . ASP B 1 177 ? -17.875 4.445 -6.645 1 98.25 177 ASP B CA 1
ATOM 3940 C C . ASP B 1 177 ? -19.297 4.895 -6.273 1 98.25 177 ASP B C 1
ATOM 3942 O O . ASP B 1 177 ? -20.156 5.031 -7.145 1 98.25 177 ASP B O 1
ATOM 3946 N N . GLU B 1 178 ? -19.516 5.094 -4.957 1 97.81 178 GLU B N 1
ATOM 3947 C CA . GLU B 1 178 ? -20.781 5.562 -4.406 1 97.81 178 GLU B CA 1
ATOM 3948 C C . GLU B 1 178 ? -20.562 6.441 -3.178 1 97.81 178 GLU B C 1
ATOM 3950 O O . GLU B 1 178 ? -19.625 6.215 -2.408 1 97.81 178 GLU B O 1
ATOM 3955 N N . ILE B 1 179 ? -21.422 7.414 -3.023 1 97.88 179 ILE B N 1
ATOM 3956 C CA . ILE B 1 179 ? -21.438 8.211 -1.803 1 97.88 179 ILE B CA 1
ATOM 3957 C C . ILE B 1 179 ? -22.875 8.359 -1.309 1 97.88 179 ILE B C 1
ATOM 3959 O O . ILE B 1 179 ? -23.797 8.633 -2.098 1 97.88 179 ILE B O 1
ATOM 3963 N N . TYR B 1 180 ? -23.078 8.156 -0.034 1 97.5 180 TYR B N 1
ATOM 3964 C CA . TYR B 1 180 ? -24.375 8.328 0.619 1 97.5 180 TYR B CA 1
ATOM 3965 C C . TYR B 1 180 ? -24.266 9.328 1.771 1 97.5 180 TYR B C 1
ATOM 3967 O O . TYR B 1 180 ? -23.172 9.758 2.129 1 97.5 180 TYR B O 1
ATOM 3975 N N . THR B 1 181 ? -25.406 9.703 2.258 1 96.44 181 THR B N 1
ATOM 3976 C CA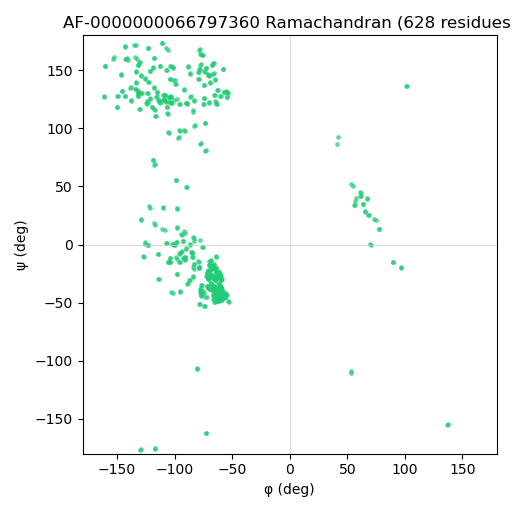 . THR B 1 181 ? -25.422 10.531 3.457 1 96.44 181 THR B CA 1
ATOM 3977 C C . THR B 1 181 ? -25.156 9.688 4.703 1 96.44 181 THR B C 1
ATOM 3979 O O . THR B 1 181 ? -25.281 8.469 4.668 1 96.44 181 THR B O 1
ATOM 3982 N N . ILE B 1 182 ? -24.828 10.328 5.758 1 93 182 ILE B N 1
ATOM 3983 C CA . ILE B 1 182 ? -24.438 9.664 7 1 93 182 ILE B CA 1
ATOM 3984 C C . ILE B 1 182 ? -25.625 8.867 7.543 1 93 182 ILE B C 1
ATOM 3986 O O . ILE B 1 182 ? -25.438 7.898 8.289 1 93 182 ILE B O 1
ATOM 3990 N N . GLU B 1 183 ? -26.828 9.164 7.152 1 94.44 183 GLU B N 1
ATOM 3991 C CA . GLU B 1 183 ? -28.031 8.453 7.578 1 94.44 183 GLU B CA 1
ATOM 3992 C C . GLU B 1 183 ? -28.031 7.012 7.062 1 94.44 183 GLU B C 1
ATOM 3994 O O . GLU B 1 183 ? -28.75 6.16 7.59 1 94.44 183 GLU B O 1
ATOM 3999 N N . SER B 1 184 ? -27.203 6.742 6.082 1 97.38 184 SER B N 1
ATOM 4000 C CA . SER B 1 184 ? -27.156 5.418 5.469 1 97.38 184 SER B CA 1
ATOM 4001 C C . SER B 1 184 ? -26.109 4.535 6.16 1 97.38 184 SER B C 1
ATOM 4003 O O . SER B 1 184 ? -25.766 3.467 5.656 1 97.38 184 SER B O 1
ATOM 4005 N N . LEU B 1 185 ? -25.609 4.941 7.25 1 97.62 185 LEU B N 1
ATOM 4006 C CA . LEU B 1 185 ? -24.547 4.246 7.969 1 97.62 185 LEU B CA 1
ATOM 4007 C C . LEU B 1 185 ? -24.922 2.793 8.234 1 97.62 185 LEU B C 1
ATOM 4009 O O . LEU B 1 185 ? -24.203 1.873 7.844 1 97.62 185 LEU B O 1
ATOM 4013 N N . GLU B 1 186 ? -26.109 2.502 8.742 1 98.06 186 GLU B N 1
ATOM 4014 C CA . GLU B 1 186 ? -26.531 1.159 9.133 1 98.06 186 GLU B CA 1
ATOM 4015 C C . GLU B 1 186 ? -26.703 0.26 7.914 1 98.06 186 GLU B C 1
ATOM 4017 O O . GLU B 1 186 ? -26.406 -0.933 7.965 1 98.06 186 GLU B O 1
ATOM 4022 N N . SER B 1 187 ? -27.125 0.841 6.836 1 97.94 187 SER B N 1
ATOM 4023 C CA . SER B 1 187 ? -27.406 0.038 5.648 1 97.94 187 SER B CA 1
ATOM 4024 C C . SER B 1 187 ? -26.125 -0.236 4.859 1 97.94 187 SER B C 1
ATOM 4026 O O . SER B 1 187 ? -26.094 -1.142 4.023 1 97.94 187 SER B O 1
ATOM 4028 N N . THR B 1 188 ? -25.078 0.491 5.094 1 98.25 188 THR B N 1
ATOM 4029 C CA . THR B 1 188 ? -23.844 0.357 4.305 1 98.25 188 THR B CA 1
ATOM 4030 C C . THR B 1 188 ? -22.828 -0.521 5.027 1 98.25 188 THR B C 1
ATOM 4032 O O . THR B 1 188 ? -22.031 -1.206 4.391 1 98.25 188 THR B O 1
ATOM 4035 N N . LEU B 1 189 ? -22.875 -0.622 6.32 1 98.56 189 LEU B N 1
ATOM 4036 C CA . LEU B 1 189 ? -21.875 -1.297 7.148 1 98.56 189 LEU B CA 1
ATOM 4037 C C . LEU B 1 189 ? -21.781 -2.771 6.773 1 98.56 189 LEU B C 1
ATOM 4039 O O . LEU B 1 189 ? -20.672 -3.293 6.605 1 98.56 189 LEU B O 1
ATOM 4043 N N . PRO B 1 190 ? -22.922 -3.469 6.484 1 98.06 190 PRO B N 1
ATOM 4044 C CA . PRO B 1 190 ? -22.844 -4.906 6.203 1 98.06 190 PRO B CA 1
ATOM 4045 C C . PRO B 1 190 ? -22.141 -5.207 4.879 1 98.06 190 PRO B C 1
ATOM 4047 O O . PRO B 1 190 ? -21.766 -6.352 4.625 1 98.06 190 PRO B O 1
ATOM 4050 N N . ASN B 1 191 ? -21.953 -4.234 4.066 1 96.94 191 ASN B N 1
ATOM 4051 C CA . ASN B 1 191 ? -21.406 -4.449 2.729 1 96.94 191 ASN B CA 1
ATOM 4052 C C . ASN B 1 191 ? -19.906 -4.219 2.693 1 96.94 191 ASN B C 1
ATOM 4054 O O . ASN B 1 191 ? -19.25 -4.512 1.69 1 96.94 191 ASN B O 1
ATOM 4058 N N . ALA B 1 192 ? -19.359 -3.752 3.746 1 98.62 192 ALA B N 1
ATOM 4059 C CA . ALA B 1 192 ? -17.969 -3.324 3.742 1 98.62 192 ALA B CA 1
ATOM 4060 C C . ALA B 1 192 ? -17.062 -4.398 4.336 1 98.62 192 ALA B C 1
ATOM 4062 O O . ALA B 1 192 ? -17.422 -5.062 5.309 1 98.62 192 ALA B O 1
ATOM 4063 N N . ASP B 1 193 ? -15.93 -4.617 3.723 1 98.75 193 ASP B N 1
ATOM 4064 C CA . ASP B 1 193 ? -14.883 -5.473 4.273 1 98.75 193 ASP B CA 1
ATOM 4065 C C . ASP B 1 193 ? -13.961 -4.688 5.199 1 98.75 193 ASP B C 1
ATOM 4067 O O . ASP B 1 193 ? -13.391 -5.246 6.141 1 98.75 193 ASP B O 1
ATOM 4071 N N . ILE B 1 194 ? -13.789 -3.387 4.91 1 98.94 194 ILE B N 1
ATOM 4072 C CA . ILE B 1 194 ? -12.945 -2.455 5.656 1 98.94 194 ILE B CA 1
ATOM 4073 C C . ILE B 1 194 ? -13.727 -1.17 5.934 1 98.94 194 ILE B C 1
ATOM 4075 O O . ILE B 1 194 ? -14.344 -0.604 5.031 1 98.94 194 ILE B O 1
ATOM 4079 N N . ILE B 1 195 ? -13.75 -0.703 7.184 1 98.88 195 ILE B N 1
ATOM 4080 C CA . ILE B 1 195 ? -14.375 0.555 7.574 1 98.88 195 ILE B CA 1
ATOM 4081 C C . ILE B 1 195 ? -13.305 1.528 8.07 1 98.88 195 ILE B C 1
ATOM 4083 O O . ILE B 1 195 ? -12.539 1.202 8.977 1 98.88 195 ILE B O 1
ATOM 4087 N N . ILE B 1 196 ? -13.266 2.691 7.465 1 98.88 196 ILE B N 1
ATOM 4088 C CA . ILE B 1 196 ? -12.258 3.693 7.809 1 98.88 196 ILE B CA 1
ATOM 4089 C C . ILE B 1 196 ? -12.945 4.961 8.312 1 98.88 196 ILE B C 1
ATOM 4091 O O . ILE B 1 196 ? -13.688 5.605 7.57 1 98.88 196 ILE B O 1
ATOM 4095 N N . ASN B 1 197 ? -12.672 5.305 9.531 1 98.31 197 ASN B N 1
ATOM 4096 C CA . ASN B 1 197 ? -13.172 6.57 10.062 1 98.31 197 ASN B CA 1
ATOM 4097 C C . ASN B 1 197 ? -12.188 7.707 9.828 1 98.31 197 ASN B C 1
ATOM 4099 O O . ASN B 1 197 ? -11.047 7.656 10.289 1 98.31 197 ASN B O 1
ATOM 4103 N N . ALA B 1 198 ? -12.625 8.703 9.156 1 95.94 198 ALA B N 1
ATOM 4104 C CA . ALA B 1 198 ? -11.836 9.906 8.906 1 95.94 198 ALA B CA 1
ATOM 4105 C C . ALA B 1 198 ? -12.625 11.164 9.273 1 95.94 198 ALA B C 1
ATOM 4107 O O . ALA B 1 198 ? -12.336 12.25 8.773 1 95.94 198 ALA B O 1
ATOM 4108 N N . LEU B 1 199 ? -13.625 11.008 10.141 1 93.25 199 LEU B N 1
ATOM 4109 C CA . LEU B 1 199 ? -14.492 12.117 10.523 1 93.25 199 LEU B CA 1
ATOM 4110 C C . LEU B 1 199 ? -13.82 13 11.562 1 93.25 199 LEU B C 1
ATOM 4112 O O . LEU B 1 199 ? -13.109 12.508 12.438 1 93.25 199 LEU B O 1
ATOM 4116 N N . PRO B 1 200 ? -14.141 14.234 11.492 1 86.19 200 PRO B N 1
ATOM 4117 C CA . PRO B 1 200 ? -13.703 15.117 12.578 1 86.19 200 PRO B CA 1
ATOM 4118 C C . PRO B 1 200 ? -14.562 14.984 13.836 1 86.19 200 PRO B C 1
ATOM 4120 O O . PRO B 1 200 ? -15.602 14.328 13.805 1 86.19 200 PRO B O 1
ATOM 4123 N N . GLU B 1 201 ? -14.055 15.562 14.875 1 86.38 201 GLU B N 1
ATOM 4124 C CA . GLU B 1 201 ? -14.844 15.594 16.109 1 86.38 201 GLU B CA 1
ATOM 4125 C C . GLU B 1 201 ? -15.828 16.766 16.094 1 86.38 201 GLU B C 1
ATOM 4127 O O . GLU B 1 201 ? -15.43 17.922 15.984 1 86.38 201 GLU B O 1
ATOM 4132 N N . THR B 1 202 ? -17.031 16.484 16.094 1 84.94 202 THR B N 1
ATOM 4133 C CA . THR B 1 202 ? -18.125 17.422 16.25 1 84.94 202 THR B CA 1
ATOM 4134 C C . THR B 1 202 ? -19.172 16.875 17.219 1 84.94 202 THR B C 1
ATOM 4136 O O . THR B 1 202 ? -19.078 15.734 17.656 1 84.94 202 THR B O 1
ATOM 4139 N N . GLN B 1 203 ? -20.109 17.734 17.547 1 89.06 203 GLN B N 1
ATOM 4140 C CA . GLN B 1 203 ? -21.172 17.266 18.422 1 89.06 203 GLN B CA 1
ATOM 4141 C C . GLN B 1 203 ? -21.922 16.094 17.797 1 89.06 203 GLN B C 1
ATOM 4143 O O . GLN B 1 203 ? -22.344 15.172 18.5 1 89.06 203 GLN B O 1
ATOM 4148 N N . GLU B 1 204 ? -21.938 16.078 16.516 1 90.38 204 GLU B N 1
ATOM 4149 C CA . GLU B 1 204 ? -22.688 15.047 15.789 1 90.38 204 GLU B CA 1
ATOM 4150 C C . GLU B 1 204 ? -21.859 13.773 15.648 1 90.38 204 GLU B C 1
ATOM 4152 O O . GLU B 1 204 ? -22.422 12.695 15.414 1 90.38 204 GLU B O 1
ATOM 4157 N N . THR B 1 205 ? -20.547 13.836 15.789 1 93.25 205 THR B N 1
ATOM 4158 C CA . THR B 1 205 ? -19.719 12.672 15.484 1 93.25 205 THR B CA 1
ATOM 4159 C C . THR B 1 205 ? -19.25 12.008 16.766 1 93.25 205 THR B C 1
ATOM 4161 O O . THR B 1 205 ? -18.781 10.859 16.75 1 93.25 205 THR B O 1
ATOM 4164 N N . ILE B 1 206 ? -19.375 12.695 17.875 1 95.06 206 ILE B N 1
ATOM 4165 C CA . ILE B 1 206 ? -18.969 12.125 19.156 1 95.06 206 ILE B CA 1
ATOM 4166 C C . ILE B 1 206 ? -19.828 10.906 19.469 1 95.06 206 ILE B C 1
ATOM 4168 O O . ILE B 1 206 ? -21.047 11.008 19.531 1 95.06 206 ILE B O 1
ATOM 4172 N N . HIS B 1 207 ? -19.156 9.766 19.625 1 97.38 207 HIS B N 1
ATOM 4173 C CA . HIS B 1 207 ? -19.812 8.492 19.938 1 97.38 207 HIS B CA 1
ATOM 4174 C C . HIS B 1 207 ? -20.875 8.141 18.906 1 97.38 207 HIS B C 1
ATOM 4176 O O . HIS B 1 207 ? -21.938 7.645 19.25 1 97.38 207 HIS B O 1
ATOM 4182 N N . LEU B 1 208 ? -20.562 8.531 17.703 1 96.44 208 LEU B N 1
ATOM 4183 C CA . LEU B 1 208 ? -21.438 8.203 16.578 1 96.44 208 LEU B CA 1
ATOM 4184 C C . LEU B 1 208 ? -21.625 6.695 16.453 1 96.44 208 LEU B C 1
ATOM 4186 O O . LEU B 1 208 ? -22.734 6.215 16.219 1 96.44 208 LEU B O 1
ATOM 4190 N N . LEU B 1 209 ? -20.547 5.926 16.578 1 98.06 209 LEU B N 1
ATOM 4191 C CA . LEU B 1 209 ? -20.625 4.473 16.484 1 98.06 209 LEU B CA 1
ATOM 4192 C C . LEU B 1 209 ? -21.031 3.857 17.812 1 98.06 209 LEU B C 1
ATOM 4194 O O . LEU B 1 209 ? -20.406 4.102 18.844 1 98.06 209 LEU B O 1
ATOM 4198 N N . LYS B 1 210 ? -22.031 3.143 17.719 1 98 210 LYS B N 1
ATOM 4199 C CA . LYS B 1 210 ? -22.594 2.408 18.859 1 98 210 LYS B CA 1
ATOM 4200 C C . LYS B 1 210 ? -22.391 0.905 18.688 1 98 210 LYS B C 1
ATOM 4202 O O . LYS B 1 210 ? -21.922 0.45 17.641 1 98 210 LYS B O 1
ATOM 4207 N N . LYS B 1 211 ? -22.734 0.175 19.703 1 97.75 211 LYS B N 1
ATOM 4208 C CA . LYS B 1 211 ? -22.547 -1.272 19.688 1 97.75 211 LYS B CA 1
ATOM 4209 C C . LYS B 1 211 ? -23.219 -1.904 18.469 1 97.75 211 LYS B C 1
ATOM 4211 O O . LYS B 1 211 ? -22.641 -2.76 17.812 1 97.75 211 LYS B O 1
ATOM 4216 N N . LYS B 1 212 ? -24.406 -1.492 18.141 1 98 212 LYS B N 1
ATOM 4217 C CA . LYS B 1 212 ? -25.172 -2.051 17.031 1 98 212 LYS B CA 1
ATOM 4218 C C . LYS B 1 212 ? -24.438 -1.889 15.711 1 98 212 LYS B C 1
ATOM 4220 O O . LYS B 1 212 ? -24.531 -2.74 14.828 1 98 212 LYS B O 1
ATOM 4225 N N . HIS B 1 213 ? -23.766 -0.798 15.57 1 98.62 213 HIS B N 1
ATOM 4226 C CA . HIS B 1 213 ? -23.031 -0.555 14.328 1 98.62 213 HIS B CA 1
ATOM 4227 C C . HIS B 1 213 ? -21.922 -1.596 14.125 1 98.62 213 HIS B C 1
ATOM 4229 O O . HIS B 1 213 ? -21.734 -2.08 13.008 1 98.62 213 HIS B O 1
ATOM 4235 N N . PHE B 1 214 ? -21.219 -1.964 15.164 1 98.5 214 PHE B N 1
ATOM 4236 C CA . PHE B 1 214 ? -20.188 -2.998 15.078 1 98.5 214 PHE B CA 1
ATOM 4237 C C . PHE B 1 214 ? -20.828 -4.359 14.805 1 98.5 214 PHE B C 1
ATOM 4239 O O . PHE B 1 214 ? -20.266 -5.172 14.062 1 98.5 214 PH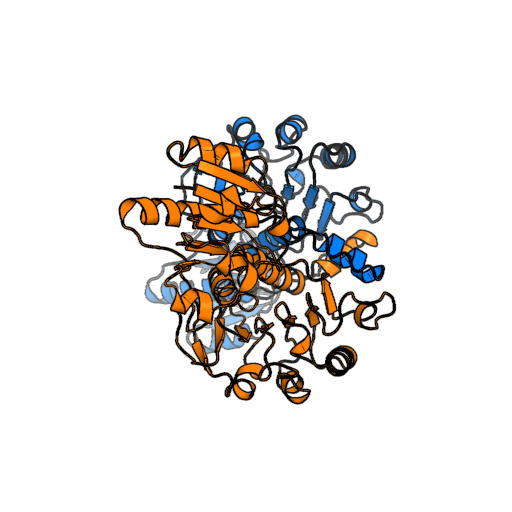E B O 1
ATOM 4246 N N . GLU B 1 215 ? -21.969 -4.582 15.344 1 98.25 215 GLU B N 1
ATOM 4247 C CA . GLU B 1 215 ? -22.672 -5.844 15.141 1 98.25 215 GLU B CA 1
ATOM 4248 C C . GLU B 1 215 ? -23.141 -5.996 13.695 1 98.25 215 GLU B C 1
ATOM 4250 O O . GLU B 1 215 ? -23.328 -7.113 13.211 1 98.25 215 GLU B O 1
ATOM 4255 N N . LEU B 1 216 ? -23.344 -4.902 13.055 1 98.44 216 LEU B N 1
ATOM 4256 C CA . LEU B 1 216 ? -23.781 -4.91 11.664 1 98.44 216 LEU B CA 1
ATOM 4257 C C . LEU B 1 216 ? -22.609 -5.184 10.719 1 98.44 216 LEU B C 1
ATOM 4259 O O . LEU B 1 216 ? -22.812 -5.543 9.562 1 98.44 216 LEU B O 1
ATOM 4263 N N . MET B 1 217 ? -21.375 -4.961 11.172 1 98.31 217 MET B N 1
ATOM 4264 C CA . MET B 1 217 ? -20.203 -5.215 10.344 1 98.31 217 MET B CA 1
ATOM 4265 C C . MET B 1 217 ? -20.031 -6.707 10.086 1 98.31 217 MET B C 1
ATOM 4267 O O . MET B 1 217 ? -20.531 -7.535 10.852 1 98.31 217 MET B O 1
ATOM 4271 N N . LYS B 1 218 ? -19.359 -7.043 8.953 1 97.31 218 LYS B N 1
ATOM 4272 C CA . LYS B 1 218 ? -18.984 -8.43 8.719 1 97.31 218 LYS B CA 1
ATOM 4273 C C . LYS B 1 218 ? -18.109 -8.969 9.852 1 97.31 218 LYS B C 1
ATOM 4275 O O . LYS B 1 218 ? -17.312 -8.227 10.422 1 97.31 218 LYS B O 1
ATOM 4280 N N . ASP B 1 219 ? -18.141 -10.188 10.109 1 95.44 219 ASP B N 1
ATOM 4281 C CA . ASP B 1 219 ? -17.312 -10.82 11.141 1 95.44 219 ASP B CA 1
ATOM 4282 C C . ASP B 1 219 ? -15.828 -10.625 10.859 1 95.44 219 ASP B C 1
ATOM 4284 O O . ASP B 1 219 ? -15.031 -10.438 11.789 1 95.44 219 ASP B O 1
ATOM 4288 N N . GLU B 1 220 ? -15.523 -10.539 9.578 1 96.56 220 GLU B N 1
ATOM 4289 C CA . GLU B 1 220 ? -14.117 -10.461 9.188 1 96.56 220 GLU B CA 1
ATOM 4290 C C . GLU B 1 220 ? -13.695 -9.023 8.93 1 96.56 220 GLU B C 1
ATOM 4292 O O . GLU B 1 220 ? -12.609 -8.773 8.391 1 96.56 220 GLU B O 1
ATOM 4297 N N . ALA B 1 221 ? -14.477 -8.07 9.352 1 97.31 221 ALA B N 1
ATOM 4298 C CA . ALA B 1 221 ? -14.258 -6.668 9 1 97.31 221 ALA B CA 1
ATOM 4299 C C . ALA B 1 221 ? -13.008 -6.117 9.695 1 97.31 221 ALA B C 1
ATOM 4301 O O . ALA B 1 221 ? -12.695 -6.52 10.82 1 97.31 221 ALA B O 1
ATOM 4302 N N . LEU B 1 222 ? -12.344 -5.27 9.023 1 98.81 222 LEU B N 1
ATOM 4303 C CA . LEU B 1 222 ? -11.258 -4.457 9.562 1 98.81 222 LEU B CA 1
ATOM 4304 C C . LEU B 1 222 ? -11.727 -3.031 9.828 1 98.81 222 LEU B C 1
ATOM 4306 O O . LEU B 1 222 ? -12.25 -2.365 8.938 1 98.81 222 LEU B O 1
ATOM 4310 N N . PHE B 1 223 ? -11.594 -2.6 11.078 1 98.88 223 PHE B N 1
ATOM 4311 C CA . PHE B 1 223 ? -11.938 -1.229 11.438 1 98.88 223 PHE B CA 1
ATOM 4312 C C . PHE B 1 223 ? -10.68 -0.381 11.609 1 98.88 223 PHE B C 1
ATOM 4314 O O . PHE B 1 223 ? -9.758 -0.764 12.336 1 98.88 223 PHE B O 1
ATOM 4321 N N . ILE B 1 224 ? -10.625 0.761 10.93 1 98.94 224 ILE B N 1
ATOM 4322 C CA . ILE B 1 224 ? -9.484 1.669 11.008 1 98.94 224 ILE B CA 1
ATOM 4323 C C . ILE B 1 224 ? -9.953 3.041 11.492 1 98.94 224 ILE B C 1
ATOM 4325 O O . ILE B 1 224 ? -10.859 3.639 10.898 1 98.94 224 ILE B O 1
ATOM 4329 N N . ASN B 1 225 ? -9.32 3.516 12.547 1 98.38 225 ASN B N 1
ATOM 4330 C CA . ASN B 1 225 ? -9.633 4.859 13.016 1 98.38 225 ASN B CA 1
ATOM 4331 C C . ASN B 1 225 ? -8.422 5.785 12.914 1 98.38 225 ASN B C 1
ATOM 4333 O O . ASN B 1 225 ? -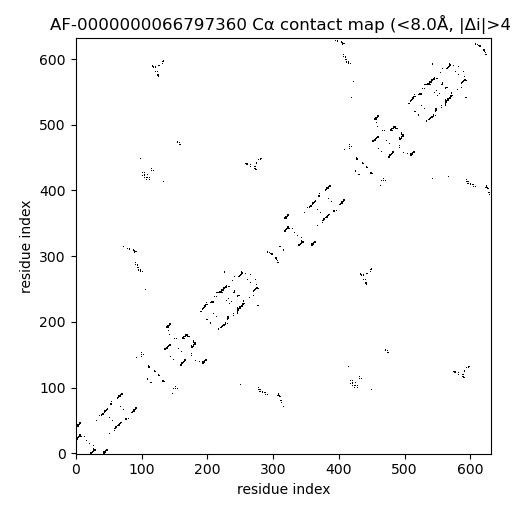7.469 5.656 13.68 1 98.38 225 ASN B O 1
ATOM 4337 N N . ILE B 1 226 ? -8.445 6.75 12.023 1 96.56 226 ILE B N 1
ATOM 4338 C CA . ILE B 1 226 ? -7.387 7.738 11.859 1 96.56 226 ILE B CA 1
ATOM 4339 C C . ILE B 1 226 ? -7.961 9.141 12.016 1 96.56 226 ILE B C 1
ATOM 4341 O O . ILE B 1 226 ? -7.262 10.133 11.797 1 96.56 226 ILE B O 1
ATOM 4345 N N . GLY B 1 227 ? -9.227 9.234 12.25 1 93.12 227 GLY B N 1
ATOM 4346 C CA . GLY B 1 227 ? -9.867 10.516 12.508 1 93.12 227 GLY B CA 1
ATOM 4347 C C . GLY B 1 227 ? -9.695 10.992 13.938 1 93.12 227 GLY B C 1
ATOM 4348 O O . GLY B 1 227 ? -8.594 11.398 14.328 1 93.12 227 GLY B O 1
ATOM 4349 N N . ARG B 1 228 ? -10.836 10.883 14.648 1 91.94 228 ARG B N 1
ATOM 4350 C CA . ARG B 1 228 ? -10.797 11.242 16.062 1 91.94 228 ARG B CA 1
ATOM 4351 C C . ARG B 1 228 ? -11.234 10.07 16.938 1 91.94 228 ARG B C 1
ATOM 4353 O O . ARG B 1 228 ? -12.172 9.344 16.594 1 91.94 228 ARG B O 1
ATOM 4360 N N . GLY B 1 229 ? -10.562 9.891 18.047 1 94 229 GLY B N 1
ATOM 4361 C CA . GLY B 1 229 ? -10.852 8.781 18.938 1 94 229 GLY B CA 1
ATOM 4362 C C . GLY B 1 229 ? -12.234 8.844 19.562 1 94 229 GLY B C 1
ATOM 4363 O O . GLY B 1 229 ? -12.797 7.816 19.938 1 94 229 GLY B O 1
ATOM 4364 N N . SER B 1 230 ? -12.812 10.07 19.562 1 93.38 230 SER B N 1
ATOM 4365 C CA . SER B 1 230 ? -14.086 10.305 20.234 1 93.38 230 SER B CA 1
ATOM 4366 C C . SER B 1 230 ? -15.25 9.742 19.438 1 93.38 230 SER B C 1
ATOM 4368 O O . SER B 1 230 ? -16.391 9.742 19.906 1 93.38 230 SER B O 1
ATOM 4370 N N . ILE B 1 231 ? -15 9.172 18.266 1 95.75 231 ILE B N 1
ATOM 4371 C CA . ILE B 1 231 ? -16.078 8.656 17.422 1 95.75 231 ILE B CA 1
ATOM 4372 C C . ILE B 1 231 ? -16.734 7.457 18.094 1 95.75 231 ILE B C 1
ATOM 4374 O O . ILE B 1 231 ? -17.891 7.148 17.828 1 95.75 231 ILE B O 1
ATOM 4378 N N . VAL B 1 232 ? -15.93 6.754 18.922 1 97.25 232 VAL B N 1
ATOM 4379 C CA . VAL B 1 232 ? -16.391 5.582 19.672 1 97.25 232 VAL B CA 1
ATOM 4380 C C . VAL B 1 232 ? -15.961 5.703 21.125 1 97.25 232 VAL B C 1
ATOM 4382 O O . VAL B 1 232 ? -14.828 6.078 21.422 1 97.25 232 VAL B O 1
ATOM 4385 N N . LYS B 1 233 ? -16.891 5.461 22.031 1 96.75 233 LYS B N 1
ATOM 4386 C CA . LYS B 1 233 ? -16.516 5.363 23.438 1 96.75 233 LYS B CA 1
ATOM 4387 C C . LYS B 1 233 ? -15.461 4.281 23.641 1 96.75 233 LYS B C 1
ATOM 4389 O O . LYS B 1 233 ? -15.594 3.164 23.141 1 96.75 233 LYS B O 1
ATOM 4394 N N . GLU B 1 234 ? -14.477 4.668 24.328 1 96.25 234 GLU B N 1
ATOM 4395 C CA . GLU B 1 234 ? -13.336 3.773 24.516 1 96.25 234 GLU B CA 1
ATOM 4396 C C . GLU B 1 234 ? -13.781 2.443 25.125 1 96.25 234 GLU B C 1
ATOM 4398 O O . GLU B 1 234 ? -13.336 1.379 24.688 1 96.25 234 GLU B O 1
ATOM 4403 N N . ALA B 1 235 ? -14.625 2.49 26.125 1 96.88 235 ALA B N 1
ATOM 4404 C CA . ALA B 1 235 ? -15.117 1.28 26.766 1 96.88 235 ALA B CA 1
ATOM 4405 C C . ALA B 1 235 ? -15.836 0.375 25.766 1 96.88 235 ALA B C 1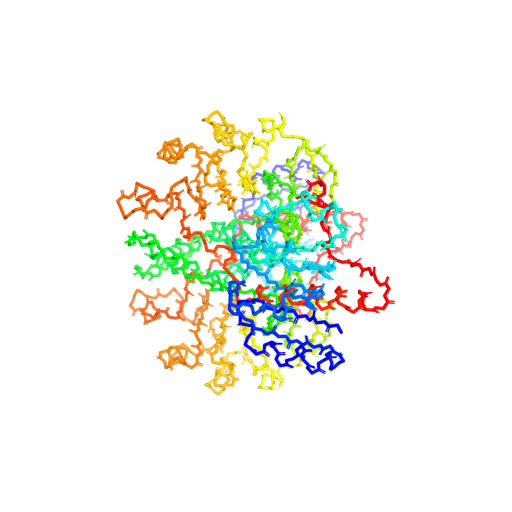
ATOM 4407 O O . ALA B 1 235 ? -15.703 -0.85 25.828 1 96.88 235 ALA B O 1
ATOM 4408 N N . LEU B 1 236 ? -16.578 0.908 24.953 1 97.81 236 LEU B N 1
ATOM 4409 C CA . LEU B 1 236 ? -17.281 0.143 23.922 1 97.81 236 LEU B CA 1
ATOM 4410 C C . LEU B 1 236 ? -16.281 -0.504 22.953 1 97.81 236 LEU B C 1
ATOM 4412 O O . LEU B 1 236 ? -16.453 -1.671 22.594 1 97.81 236 LEU B O 1
ATOM 4416 N N . LEU B 1 237 ? -15.312 0.245 22.547 1 97.5 237 LEU B N 1
ATOM 4417 C CA . LEU B 1 237 ? -14.297 -0.27 21.641 1 97.5 237 LEU B CA 1
ATOM 4418 C C . LEU B 1 237 ? -13.602 -1.491 22.234 1 97.5 237 LEU B C 1
ATOM 4420 O O . LEU B 1 237 ? -13.422 -2.5 21.547 1 97.5 237 LEU B O 1
ATOM 4424 N N . ILE B 1 238 ? -13.266 -1.382 23.453 1 97.62 238 ILE B N 1
ATOM 4425 C CA . ILE B 1 238 ? -12.633 -2.486 24.172 1 97.62 238 ILE B CA 1
ATOM 4426 C C . ILE B 1 238 ? -13.57 -3.686 24.203 1 97.62 238 ILE B C 1
ATOM 4428 O O . ILE B 1 238 ? -13.164 -4.816 23.938 1 97.62 238 ILE B O 1
ATOM 4432 N N . GLU B 1 239 ? -14.789 -3.432 24.484 1 97.44 239 GLU B N 1
ATOM 4433 C CA . GLU B 1 239 ? -15.797 -4.488 24.562 1 97.44 239 GLU B CA 1
ATOM 4434 C C . GLU B 1 239 ? -15.938 -5.23 23.234 1 97.44 239 GLU B C 1
ATOM 4436 O O . GLU B 1 239 ? -15.898 -6.461 23.203 1 97.44 239 GLU B O 1
ATOM 4441 N N . VAL B 1 240 ? -16.047 -4.562 22.156 1 97.19 240 VAL B N 1
ATOM 4442 C CA . VAL B 1 240 ? -16.312 -5.176 20.859 1 97.19 240 VAL B CA 1
ATOM 4443 C C . VAL B 1 240 ? -15.086 -5.949 20.391 1 97.19 240 VAL B C 1
ATOM 4445 O O . VAL B 1 240 ? -15.203 -6.969 19.703 1 97.19 240 VAL B O 1
ATOM 4448 N N . LEU B 1 241 ? -13.906 -5.543 20.766 1 97.69 241 LEU B N 1
ATOM 4449 C CA . LEU B 1 241 ? -12.672 -6.234 20.406 1 97.69 241 LEU B CA 1
ATOM 4450 C C . LEU B 1 241 ? -12.492 -7.48 21.266 1 97.69 241 LEU B C 1
ATOM 4452 O O . LEU B 1 241 ? -12.172 -8.555 20.75 1 97.69 241 LEU B O 1
ATOM 4456 N N . LYS B 1 242 ? -12.766 -7.367 22.516 1 97 242 LYS B N 1
ATOM 4457 C CA . LYS B 1 242 ? -12.625 -8.5 23.438 1 97 242 LYS B CA 1
ATOM 4458 C C . LYS B 1 242 ? -13.602 -9.617 23.078 1 97 242 LYS B C 1
ATOM 4460 O O . LYS B 1 242 ? -13.258 -10.797 23.141 1 97 242 LYS B O 1
ATOM 4465 N N . SER B 1 243 ? -14.797 -9.227 22.672 1 96.56 243 SER B N 1
ATOM 4466 C CA . SER B 1 243 ? -15.828 -10.203 22.328 1 96.56 243 SER B CA 1
ATOM 4467 C C . SER B 1 243 ? -15.695 -10.648 20.891 1 96.56 243 SER B C 1
ATOM 4469 O O . SER B 1 243 ? -16.484 -11.469 20.406 1 96.56 243 SER B O 1
ATOM 4471 N N . LYS B 1 244 ? -14.797 -10.039 20.109 1 96.94 244 LYS B N 1
ATOM 4472 C CA . LYS B 1 244 ? -14.492 -10.391 18.719 1 96.94 244 LYS B CA 1
ATOM 4473 C C . LYS B 1 244 ? -15.711 -10.18 17.828 1 96.94 244 LYS B C 1
ATOM 4475 O O . LYS B 1 244 ? -15.992 -11.008 16.953 1 96.94 244 LYS B O 1
ATOM 4480 N N . VAL B 1 245 ? -16.422 -9.164 18.203 1 96.31 245 VAL B N 1
ATOM 4481 C CA . VAL B 1 245 ? -17.516 -8.75 17.328 1 96.31 245 VAL B CA 1
ATOM 4482 C C . VAL B 1 245 ? -16.953 -8.359 15.969 1 96.31 245 VAL B C 1
ATOM 4484 O O . VAL B 1 245 ? -17.594 -8.594 14.938 1 96.31 245 VAL B O 1
ATOM 4487 N N . ILE B 1 246 ? -15.75 -7.746 15.922 1 95.81 246 ILE B N 1
ATOM 4488 C CA . ILE B 1 246 ? -15 -7.5 14.695 1 95.81 246 ILE B CA 1
ATOM 4489 C C . ILE B 1 246 ? -13.664 -8.242 14.75 1 95.81 246 ILE B C 1
ATOM 4491 O O . ILE B 1 246 ? -13.188 -8.586 15.836 1 95.81 246 ILE B O 1
ATOM 4495 N N . ARG B 1 247 ? -13.086 -8.43 13.602 1 97.69 247 ARG B N 1
ATOM 4496 C CA . ARG B 1 247 ? -11.898 -9.273 13.516 1 97.69 247 ARG B CA 1
ATOM 4497 C C . ARG B 1 247 ? -10.664 -8.539 14.023 1 97.69 247 ARG B C 1
ATOM 4499 O O . ARG B 1 247 ? -9.867 -9.102 14.773 1 97.69 247 ARG B O 1
ATOM 4506 N N . HIS B 1 248 ? -10.531 -7.289 13.609 1 98.62 248 HIS B N 1
ATOM 4507 C CA . HIS B 1 248 ? -9.32 -6.543 13.93 1 98.62 248 HIS B CA 1
ATOM 4508 C C . HIS B 1 248 ? -9.555 -5.039 13.805 1 98.62 248 HIS B C 1
ATOM 4510 O O . HIS B 1 248 ? -10.438 -4.605 13.055 1 98.62 248 HIS B O 1
ATOM 4516 N N . ALA B 1 249 ? -8.773 -4.227 14.547 1 98.75 249 ALA B N 1
ATOM 4517 C CA . ALA B 1 249 ? -8.812 -2.771 14.422 1 98.75 249 ALA B CA 1
ATOM 4518 C C . ALA B 1 249 ? -7.398 -2.189 14.352 1 98.75 249 ALA B C 1
ATOM 4520 O O . ALA B 1 249 ? -6.484 -2.684 15.016 1 98.75 249 ALA B O 1
ATOM 4521 N N . TYR B 1 250 ? -7.195 -1.221 13.516 1 98.88 250 TYR B N 1
ATOM 4522 C CA . TYR B 1 250 ? -6.051 -0.322 13.562 1 98.88 250 TYR B CA 1
ATOM 4523 C C . TYR B 1 250 ? -6.445 1.043 14.109 1 98.88 250 TYR B C 1
ATOM 4525 O O . TYR B 1 250 ? -7.324 1.709 13.562 1 98.88 250 TYR B O 1
ATOM 4533 N N . LEU B 1 251 ? -5.793 1.46 15.18 1 98.56 251 LEU B N 1
ATOM 4534 C CA . LEU B 1 251 ? -6.148 2.693 15.875 1 98.56 251 LEU B CA 1
ATOM 4535 C C . LEU B 1 251 ? -4.945 3.627 15.977 1 98.56 251 LEU B C 1
ATOM 4537 O O . LEU B 1 251 ? -3.928 3.271 16.578 1 98.56 251 LEU B O 1
ATOM 4541 N N . ASP B 1 252 ? -5.102 4.812 15.422 1 98.25 252 ASP B N 1
ATOM 4542 C CA . ASP B 1 252 ? -4.062 5.828 15.555 1 98.25 252 ASP B CA 1
ATOM 4543 C C . ASP B 1 252 ? -4.477 6.914 16.547 1 98.25 252 ASP B C 1
ATOM 4545 O O . ASP B 1 252 ? -3.641 7.691 17.016 1 98.25 252 ASP B O 1
ATOM 4549 N N . VAL B 1 253 ? -5.77 6.957 16.875 1 96 253 VAL B N 1
ATOM 4550 C CA . VAL B 1 253 ? -6.312 7.98 17.75 1 96 253 VAL B CA 1
ATOM 4551 C C . VAL B 1 253 ? -7.18 7.328 18.828 1 96 253 VAL B C 1
ATOM 4553 O O . VAL B 1 253 ? -7.707 6.234 18.625 1 96 253 VAL B O 1
ATOM 4556 N N . PHE B 1 254 ? -7.293 7.988 19.906 1 96 254 PHE B N 1
ATOM 4557 C CA . PHE B 1 254 ? -7.984 7.469 21.078 1 96 254 PHE B CA 1
ATOM 4558 C C . PHE B 1 254 ? -8.773 8.57 21.766 1 96 254 PHE B C 1
ATOM 4560 O O . PHE B 1 254 ? -8.523 9.758 21.547 1 96 254 PHE B O 1
ATOM 4567 N N . GLU B 1 255 ? -9.711 8.203 22.562 1 93.06 255 GLU B N 1
ATOM 4568 C CA . GLU B 1 255 ? -10.523 9.188 23.266 1 93.06 255 GLU B CA 1
ATOM 4569 C C . GLU B 1 255 ? -9.664 10.023 24.219 1 93.06 255 GLU B C 1
ATOM 4571 O O . GLU B 1 255 ? -9.875 11.227 24.359 1 93.06 255 GLU B O 1
ATOM 4576 N N . ASN B 1 256 ? -8.742 9.305 24.844 1 91.5 256 ASN B N 1
ATOM 4577 C CA . ASN B 1 256 ? -7.785 9.953 25.75 1 91.5 256 ASN B CA 1
ATOM 4578 C C . ASN B 1 256 ? -6.344 9.672 25.328 1 91.5 256 ASN B C 1
ATOM 4580 O O . ASN B 1 256 ? -5.941 8.508 25.234 1 91.5 256 ASN B O 1
ATOM 4584 N N . GLU B 1 257 ? -5.605 10.703 25.094 1 93.56 257 GLU B N 1
ATOM 4585 C CA . GLU B 1 257 ? -4.215 10.562 24.672 1 93.56 257 GLU B CA 1
ATOM 4586 C C . GLU B 1 257 ? -3.277 11.344 25.594 1 93.56 257 GLU B C 1
ATOM 4588 O O . GLU B 1 257 ? -3.646 12.406 26.109 1 93.56 257 GLU B O 1
ATOM 4593 N N . PRO B 1 258 ? -2.143 10.844 25.875 1 96 258 PRO B N 1
ATOM 4594 C CA . PRO B 1 258 ? -1.565 9.586 25.391 1 96 258 PRO B CA 1
ATOM 4595 C C . PRO B 1 258 ? -2.146 8.359 26.109 1 96 258 PRO B C 1
ATOM 4597 O O . PRO B 1 258 ? -2.627 8.469 27.234 1 96 258 PRO B O 1
ATOM 4600 N N . LEU B 1 259 ? -2.086 7.223 25.391 1 96.19 259 LEU B N 1
ATOM 4601 C CA . LEU B 1 259 ? -2.51 5.984 26.047 1 96.19 259 LEU B CA 1
ATOM 4602 C C . LEU B 1 259 ? -1.579 5.633 27.203 1 96.19 259 LEU B C 1
ATOM 4604 O O . LEU B 1 259 ? -0.357 5.613 27.031 1 96.19 259 LEU B O 1
ATOM 4608 N N . LYS B 1 260 ? -2.156 5.387 28.312 1 96.25 260 LYS B N 1
ATOM 4609 C CA . LYS B 1 260 ? -1.362 5.008 29.484 1 96.25 260 LYS B CA 1
ATOM 4610 C C . LYS B 1 260 ? -0.82 3.588 29.344 1 96.25 260 LYS B C 1
ATOM 4612 O O . LYS B 1 260 ? -1.454 2.734 28.719 1 96.25 260 LYS B O 1
ATOM 4617 N N . PRO B 1 261 ? 0.271 3.307 29.953 1 97 261 PRO B N 1
ATOM 4618 C CA . PRO B 1 261 ? 0.903 1.992 29.812 1 97 261 PRO B CA 1
ATOM 4619 C C . PRO B 1 261 ? 0.002 0.855 30.297 1 97 261 PRO B C 1
ATOM 4621 O O . PRO B 1 261 ? 0.12 -0.274 29.812 1 97 261 PRO B O 1
ATOM 4624 N N . ASN B 1 262 ? -0.883 1.121 31.156 1 97.12 262 ASN B N 1
ATOM 4625 C CA . ASN B 1 262 ? -1.742 0.068 31.688 1 97.12 262 ASN B CA 1
ATOM 4626 C C . ASN B 1 262 ? -3.055 -0.028 30.922 1 97.12 262 ASN B C 1
ATOM 4628 O O . ASN B 1 262 ? -3.967 -0.752 31.328 1 97.12 262 ASN B O 1
ATOM 4632 N N . HIS B 1 263 ? -3.096 0.648 29.922 1 97.31 263 HIS B N 1
ATOM 4633 C CA . HIS B 1 263 ? -4.332 0.645 29.156 1 97.31 263 HIS B CA 1
ATOM 4634 C C . HIS B 1 263 ? -4.613 -0.734 28.562 1 97.31 263 HIS B C 1
ATOM 4636 O O . HIS B 1 263 ? -3.721 -1.359 27.984 1 97.31 263 HIS B O 1
ATOM 4642 N N . GLU B 1 264 ? -5.84 -1.182 28.531 1 96.69 264 GLU B N 1
ATOM 4643 C CA . GLU B 1 264 ? -6.25 -2.533 28.156 1 96.69 264 GLU B CA 1
ATOM 4644 C C . GLU B 1 264 ? -6.027 -2.801 26.672 1 96.69 264 GLU B C 1
ATOM 4646 O O . GLU B 1 264 ? -5.785 -3.941 26.281 1 96.69 264 GLU B O 1
ATOM 4651 N N . LEU B 1 265 ? -6.047 -1.824 25.891 1 97.56 265 LEU B N 1
ATOM 4652 C CA . LEU B 1 265 ? -5.91 -1.985 24.438 1 97.56 265 LEU B CA 1
ATOM 4653 C C . LEU B 1 265 ? -4.551 -2.58 24.078 1 97.56 265 LEU B C 1
ATOM 4655 O O . LEU B 1 265 ? -4.422 -3.295 23.094 1 97.56 265 LEU B O 1
ATOM 4659 N N . TYR B 1 266 ? -3.568 -2.322 24.906 1 97.5 266 TYR B N 1
ATOM 4660 C CA . TYR B 1 266 ? -2.225 -2.826 24.641 1 97.5 266 TYR B CA 1
ATOM 4661 C C . TYR B 1 266 ? -2.186 -4.348 24.734 1 97.5 266 TYR B C 1
ATOM 4663 O O . TYR B 1 266 ? -1.286 -4.984 24.188 1 97.5 266 TYR B O 1
ATOM 4671 N N . GLU B 1 267 ? -3.148 -4.922 25.391 1 95.88 267 GLU B N 1
ATOM 4672 C CA . GLU B 1 267 ? -3.096 -6.344 25.703 1 95.88 267 GLU B CA 1
ATOM 4673 C C . GLU B 1 267 ? -3.906 -7.164 24.703 1 95.88 267 GLU B C 1
ATOM 4675 O O . GLU B 1 267 ? -3.854 -8.398 24.703 1 95.88 267 GLU B O 1
ATOM 4680 N N . LEU B 1 268 ? -4.672 -6.512 23.938 1 97.06 268 LEU B N 1
ATOM 4681 C CA . LEU B 1 268 ? -5.52 -7.223 22.984 1 97.06 268 LEU B CA 1
ATOM 4682 C C . LEU B 1 268 ? -4.719 -7.652 21.75 1 97.06 268 LEU B C 1
ATOM 4684 O O . LEU B 1 268 ? -3.881 -6.898 21.266 1 97.06 268 LEU B O 1
ATOM 4688 N N . ASP B 1 269 ? -4.965 -8.797 21.203 1 95.81 269 ASP B N 1
ATOM 4689 C CA . ASP B 1 269 ? -4.199 -9.336 20.094 1 95.81 269 ASP B CA 1
ATOM 4690 C C . ASP B 1 269 ? -4.82 -8.938 18.75 1 95.81 269 ASP B C 1
ATOM 4692 O O . ASP B 1 269 ? -4.203 -9.109 17.703 1 95.81 269 ASP B O 1
ATOM 4696 N N . ASN B 1 270 ? -6.043 -8.422 18.797 1 98 270 ASN B N 1
ATOM 4697 C CA . ASN B 1 270 ? -6.746 -8.078 17.562 1 98 270 ASN B CA 1
ATOM 4698 C C . ASN B 1 270 ? -6.883 -6.57 17.391 1 98 270 ASN B C 1
ATOM 4700 O O . ASN B 1 270 ? -7.887 -6.09 16.859 1 98 270 ASN B O 1
ATOM 4704 N N . VAL B 1 271 ? -5.914 -5.828 17.891 1 98.25 271 VAL B N 1
ATOM 4705 C CA . VAL B 1 271 ? -5.816 -4.391 17.656 1 98.25 271 VAL B CA 1
ATOM 4706 C C . VAL B 1 271 ? -4.367 -4.008 17.375 1 98.25 271 VAL B C 1
ATOM 4708 O O . VAL B 1 271 ? -3.447 -4.539 18.016 1 98.25 271 VAL B O 1
ATOM 4711 N N . THR B 1 272 ? -4.129 -3.234 16.438 1 98.69 272 THR B N 1
ATOM 4712 C CA . THR B 1 272 ? -2.832 -2.625 16.156 1 98.69 272 THR B CA 1
ATOM 4713 C C . THR B 1 272 ? -2.863 -1.128 16.453 1 98.69 272 THR B C 1
ATOM 4715 O O . THR B 1 272 ? -3.756 -0.416 15.984 1 98.69 272 THR B O 1
ATOM 4718 N N . ILE B 1 273 ? -1.894 -0.697 17.219 1 98.38 273 ILE B N 1
ATOM 4719 C CA . ILE B 1 273 ? -1.908 0.667 17.734 1 98.38 273 ILE B CA 1
ATOM 4720 C C . ILE B 1 273 ? -0.728 1.448 17.172 1 98.38 273 ILE B C 1
ATOM 4722 O O . ILE B 1 273 ? 0.406 0.963 17.172 1 98.38 273 ILE B O 1
ATOM 4726 N N . THR B 1 274 ? -1.003 2.564 16.609 1 98.25 274 THR B N 1
ATOM 4727 C CA . THR B 1 274 ? -0.014 3.613 16.391 1 98.25 274 THR B CA 1
ATOM 4728 C C . THR B 1 274 ? -0.319 4.836 17.25 1 98.25 274 THR B C 1
ATOM 4730 O O . THR B 1 274 ? -1.458 5.031 17.672 1 98.25 274 THR B O 1
ATOM 4733 N N . ALA B 1 275 ? 0.56 5.602 17.594 1 97.75 275 ALA B N 1
ATOM 4734 C CA . ALA B 1 275 ? 0.496 6.625 18.625 1 97.75 275 ALA B CA 1
ATOM 4735 C C . ALA B 1 275 ? 0.244 8.008 18.031 1 97.75 275 ALA B C 1
ATOM 4737 O O . ALA B 1 275 ? 0.977 8.953 18.312 1 97.75 275 ALA B O 1
ATOM 4738 N N . HIS B 1 276 ? -0.877 8.055 17.266 1 96.88 276 HIS B N 1
ATOM 4739 C CA . HIS B 1 276 ? -1.255 9.32 16.656 1 96.88 276 HIS B CA 1
ATOM 4740 C C . HIS B 1 276 ? -0.11 9.891 15.812 1 96.88 276 HIS B C 1
ATOM 4742 O O . HIS B 1 276 ? 0.234 11.062 15.945 1 96.88 276 HIS B O 1
ATOM 4748 N N . ILE B 1 277 ? 0.432 9.086 14.953 1 97.25 277 ILE B N 1
ATOM 4749 C CA . ILE B 1 277 ? 1.651 9.445 14.234 1 97.25 277 ILE B CA 1
ATOM 4750 C C . ILE B 1 277 ? 1.353 9.578 12.742 1 97.25 277 ILE B C 1
ATOM 4752 O O . ILE B 1 277 ? 2.225 9.961 11.961 1 97.25 277 ILE B O 1
ATOM 4756 N N . THR B 1 278 ? 0.166 9.211 12.297 1 96.69 278 THR B N 1
ATOM 4757 C CA . THR B 1 278 ? -0.123 9.102 10.867 1 96.69 278 THR B CA 1
ATOM 4758 C C . THR B 1 278 ? -0.061 10.469 10.195 1 96.69 278 THR B C 1
ATOM 4760 O O . THR B 1 278 ? 0.079 10.562 8.977 1 96.69 278 THR B O 1
ATOM 4763 N N . GLY B 1 279 ? -0.172 11.539 10.953 1 91.44 279 GLY B N 1
ATOM 4764 C CA . GLY B 1 279 ? -0.086 12.891 10.422 1 91.44 279 GLY B CA 1
ATOM 4765 C C . GLY B 1 279 ? 1.324 13.445 10.438 1 91.44 279 GLY B C 1
ATOM 4766 O O . GLY B 1 279 ? 1.589 14.492 9.844 1 91.44 279 GLY B O 1
ATOM 4767 N N . ASN B 1 280 ? 2.258 12.727 11.172 1 92.94 280 ASN B N 1
ATOM 4768 C CA . ASN B 1 280 ? 3.648 13.172 11.18 1 92.94 280 ASN B CA 1
ATOM 4769 C C . ASN B 1 280 ? 4.281 13.062 9.797 1 92.94 280 ASN B C 1
ATOM 4771 O O . ASN B 1 280 ? 4.289 11.984 9.195 1 92.94 280 ASN B O 1
ATOM 4775 N N . ASP B 1 281 ? 4.773 14.18 9.328 1 93.12 281 ASP B N 1
ATOM 4776 C CA . ASP B 1 281 ? 5.316 14.234 7.977 1 93.12 281 ASP B CA 1
ATOM 4777 C C . ASP B 1 281 ? 6.438 15.266 7.875 1 93.12 281 ASP B C 1
ATOM 4779 O O . ASP B 1 281 ? 6.191 16.469 8 1 93.12 281 ASP B O 1
ATOM 4783 N N . TYR B 1 282 ? 7.605 14.758 7.535 1 89.25 282 TYR B N 1
ATOM 4784 C CA . TYR B 1 282 ? 8.75 15.656 7.43 1 89.25 282 TYR B CA 1
ATOM 4785 C C . TYR B 1 282 ? 8.594 16.609 6.246 1 89.25 282 TYR B C 1
ATOM 4787 O O . TYR B 1 282 ? 9.188 17.688 6.223 1 89.25 282 TYR B O 1
ATOM 4795 N N . GLU B 1 283 ? 7.781 16.219 5.359 1 90.88 283 GLU B N 1
ATOM 47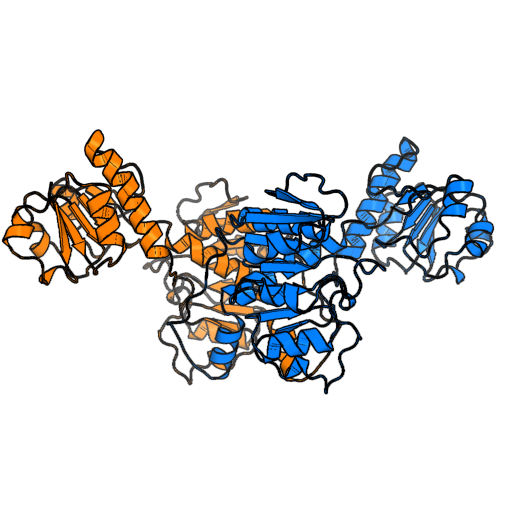96 C CA . GLU B 1 283 ? 7.652 16.969 4.121 1 90.88 283 GLU B CA 1
ATOM 4797 C C . GLU B 1 283 ? 6.508 17.984 4.207 1 90.88 283 GLU B C 1
ATOM 4799 O O . GLU B 1 283 ? 6.324 18.797 3.305 1 90.88 283 GLU B O 1
ATOM 4804 N N . ALA B 1 284 ? 5.734 17.969 5.266 1 88.06 284 ALA B N 1
ATOM 4805 C CA . ALA B 1 284 ? 4.535 18.781 5.387 1 88.06 284 ALA B CA 1
ATOM 4806 C C . ALA B 1 284 ? 4.875 20.266 5.262 1 88.06 284 ALA B C 1
ATOM 4808 O O . ALA B 1 284 ? 4.168 21.016 4.586 1 88.06 284 ALA B O 1
ATOM 4809 N N . LYS B 1 285 ? 5.938 20.688 5.883 1 85.31 285 LYS B N 1
ATOM 4810 C CA . LYS B 1 285 ? 6.344 22.094 5.859 1 85.31 285 LYS B CA 1
ATOM 4811 C C . LYS B 1 285 ? 6.617 22.562 4.43 1 85.31 285 LYS B C 1
ATOM 4813 O O . LYS B 1 285 ? 6.246 23.672 4.055 1 85.31 285 LYS B O 1
ATOM 4818 N N . TYR B 1 286 ? 7.188 21.719 3.668 1 89.31 286 TYR B N 1
ATOM 4819 C CA . TYR B 1 286 ? 7.508 22.062 2.287 1 89.31 286 TYR B CA 1
ATOM 4820 C C . TYR B 1 286 ? 6.242 22.125 1.437 1 89.31 286 TYR B C 1
ATOM 4822 O O . TYR B 1 286 ? 6.125 22.984 0.554 1 89.31 286 TYR B O 1
ATOM 4830 N N . ASP B 1 287 ? 5.352 21.266 1.751 1 92.44 287 ASP B N 1
ATOM 4831 C CA . ASP B 1 287 ? 4.07 21.297 1.058 1 92.44 287 ASP B CA 1
ATOM 4832 C C . ASP B 1 287 ? 3.324 22.609 1.354 1 92.44 287 ASP B C 1
ATOM 4834 O O . ASP B 1 287 ? 2.762 23.219 0.449 1 92.44 287 ASP B O 1
ATOM 4838 N N . LEU B 1 288 ? 3.338 22.938 2.545 1 91.56 288 LEU B N 1
ATOM 4839 C CA . LEU B 1 288 ? 2.691 24.172 2.961 1 91.56 288 LEU B CA 1
ATOM 4840 C C . LEU B 1 288 ? 3.355 25.375 2.305 1 91.56 288 LEU B C 1
ATOM 4842 O O . LEU B 1 288 ? 2.672 26.297 1.849 1 91.56 288 LEU B O 1
ATOM 4846 N N . LEU B 1 289 ? 4.641 25.344 2.246 1 91.25 289 LEU B N 1
ATOM 4847 C CA . LEU B 1 289 ? 5.395 26.422 1.621 1 91.25 289 LEU B CA 1
ATOM 4848 C C . LEU B 1 289 ? 5.086 26.516 0.13 1 91.25 289 LEU B C 1
ATOM 4850 O O . LEU B 1 289 ? 5.027 27.609 -0.433 1 91.25 289 LEU B O 1
ATOM 4854 N N . ASP B 1 290 ? 4.934 25.391 -0.436 1 92.69 290 ASP B N 1
ATOM 4855 C CA . ASP B 1 290 ? 4.586 25.391 -1.854 1 92.69 290 ASP B CA 1
ATOM 4856 C C . ASP B 1 290 ? 3.227 26.047 -2.092 1 92.69 290 ASP B C 1
ATOM 4858 O O . ASP B 1 290 ? 3.064 26.828 -3.033 1 92.69 290 ASP B O 1
ATOM 4862 N N . ILE B 1 291 ? 2.314 25.703 -1.3 1 93.31 291 ILE B N 1
ATOM 4863 C CA . ILE B 1 291 ? 1.004 26.344 -1.379 1 93.31 291 ILE B CA 1
ATOM 4864 C C . ILE B 1 291 ? 1.156 27.859 -1.231 1 93.31 291 ILE B C 1
ATOM 4866 O O . ILE B 1 291 ? 0.584 28.625 -2.01 1 93.31 291 ILE B O 1
ATOM 4870 N N . PHE B 1 292 ? 1.992 28.281 -0.277 1 94.75 292 PHE B N 1
ATOM 4871 C CA . PHE B 1 292 ? 2.236 29.703 -0.031 1 94.75 292 PHE B CA 1
ATOM 4872 C C . PHE B 1 292 ? 2.879 30.359 -1.247 1 94.75 292 PHE B C 1
ATOM 4874 O O . PHE B 1 292 ? 2.398 31.391 -1.729 1 94.75 292 PHE B O 1
ATOM 4881 N N . LYS B 1 293 ? 3.842 29.688 -1.772 1 94.75 293 LYS B N 1
ATOM 4882 C CA . LYS B 1 293 ? 4.578 30.25 -2.902 1 94.75 293 LYS B CA 1
ATOM 4883 C C . LYS B 1 293 ? 3.684 30.375 -4.129 1 94.75 293 LYS B C 1
ATOM 4885 O O . LYS B 1 293 ? 3.715 31.391 -4.82 1 94.75 293 LYS B O 1
ATOM 4890 N N . ASN B 1 294 ? 2.957 29.375 -4.391 1 94.31 294 ASN B N 1
ATOM 4891 C CA . ASN B 1 294 ? 2.047 29.406 -5.531 1 94.31 294 ASN B CA 1
ATOM 4892 C C . ASN B 1 294 ? 1.04 30.547 -5.402 1 94.31 294 ASN B C 1
ATOM 4894 O O . ASN B 1 294 ? 0.815 31.297 -6.359 1 94.31 294 ASN B O 1
ATOM 4898 N N . ASN B 1 295 ? 0.498 30.672 -4.266 1 96.25 295 ASN B N 1
ATOM 4899 C CA . ASN B 1 295 ? -0.447 31.75 -4.008 1 96.25 295 ASN B CA 1
ATOM 4900 C C . ASN B 1 295 ? 0.236 33.125 -4.066 1 96.25 295 ASN B C 1
ATOM 4902 O O . ASN B 1 295 ? -0.351 34.094 -4.543 1 96.25 295 ASN B O 1
ATOM 4906 N N . LEU B 1 296 ? 1.493 33.188 -3.537 1 95.69 296 LEU B N 1
ATOM 4907 C CA . LEU B 1 296 ? 2.225 34.438 -3.484 1 95.69 296 LEU B CA 1
ATOM 4908 C C . LEU B 1 296 ? 2.453 35 -4.887 1 95.69 296 LEU B C 1
ATOM 4910 O O . LEU B 1 296 ? 2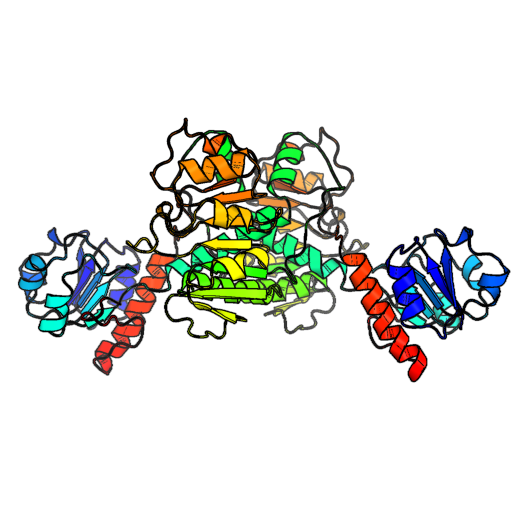.266 36.188 -5.125 1 95.69 296 LEU B O 1
ATOM 4914 N N . VAL B 1 297 ? 2.787 34.125 -5.734 1 95.12 297 VAL B N 1
ATOM 4915 C CA . VAL B 1 297 ? 3.002 34.531 -7.121 1 95.12 297 VAL B CA 1
ATOM 4916 C C . VAL B 1 297 ? 1.721 35.156 -7.688 1 95.12 297 VAL B C 1
ATOM 4918 O O . VAL B 1 297 ? 1.75 36.219 -8.289 1 95.12 297 VAL B O 1
ATOM 4921 N N . ASN B 1 298 ? 0.658 34.469 -7.469 1 94.94 298 ASN B N 1
ATOM 4922 C CA . ASN B 1 298 ? -0.623 34.969 -7.969 1 94.94 298 ASN B CA 1
ATOM 4923 C C . ASN B 1 298 ? -1.059 36.25 -7.234 1 94.94 298 ASN B C 1
ATOM 4925 O O . ASN B 1 298 ? -1.633 37.156 -7.844 1 94.94 298 ASN B O 1
ATOM 4929 N N . PHE B 1 299 ? -0.828 36.281 -6 1 95.19 299 PHE B N 1
ATOM 4930 C CA . PHE B 1 299 ? -1.174 37.438 -5.18 1 95.19 299 PHE B CA 1
ATOM 4931 C C . PHE B 1 299 ? -0.446 38.688 -5.664 1 95.19 299 PHE B C 1
ATOM 4933 O O . PHE B 1 299 ? -1.045 39.75 -5.77 1 95.19 299 PHE B O 1
ATOM 4940 N N . LEU B 1 300 ? 0.771 38.562 -5.961 1 94.25 300 LEU B N 1
ATOM 4941 C CA . LEU B 1 300 ? 1.599 39.688 -6.387 1 94.25 300 LEU B CA 1
ATOM 4942 C C . LEU B 1 300 ? 1.215 40.156 -7.789 1 94.25 300 LEU B C 1
ATOM 4944 O O . LEU B 1 300 ? 1.315 41.344 -8.109 1 94.25 300 LEU B O 1
ATOM 4948 N N . ASN B 1 301 ? 0.707 39.219 -8.562 1 92.06 301 ASN B N 1
ATOM 4949 C CA . ASN B 1 301 ? 0.42 39.531 -9.961 1 92.06 301 ASN B CA 1
ATOM 4950 C C . ASN B 1 301 ? -1.04 39.938 -10.156 1 92.06 301 ASN B C 1
ATOM 4952 O O . ASN B 1 301 ? -1.341 40.844 -10.922 1 92.06 301 ASN B O 1
ATOM 4956 N N . LYS B 1 302 ? -1.946 39.25 -9.484 1 91.19 302 LYS B N 1
ATOM 4957 C CA . LYS B 1 302 ? -3.369 39.406 -9.766 1 91.19 302 LYS B CA 1
ATOM 4958 C C . LYS B 1 302 ? -4.145 39.75 -8.492 1 91.19 302 LYS B C 1
ATOM 4960 O O . LYS B 1 302 ? -5.375 39.812 -8.508 1 91.19 302 LYS B O 1
ATOM 4965 N N . ASN B 1 303 ? -3.52 39.844 -7.504 1 86.88 303 ASN B N 1
ATOM 4966 C CA . ASN B 1 303 ? -4.133 40.125 -6.211 1 86.88 303 ASN B CA 1
ATOM 4967 C C . ASN B 1 303 ? -5.18 39.094 -5.848 1 86.88 303 ASN B C 1
ATOM 4969 O O . ASN B 1 303 ? -6.27 39.406 -5.387 1 86.88 303 ASN B O 1
ATOM 4973 N N . GLY B 1 304 ? -4.824 37.844 -6.18 1 88.38 304 GLY B N 1
ATOM 4974 C CA . GLY B 1 304 ? -5.719 36.719 -5.91 1 88.38 304 GLY B CA 1
ATOM 4975 C C . GLY B 1 304 ? -4.992 35.469 -5.484 1 88.38 304 GLY B C 1
ATOM 4976 O O . GLY B 1 304 ? -3.764 35.406 -5.574 1 88.38 304 GLY B O 1
ATOM 4977 N N . LEU B 1 305 ? -5.793 34.625 -4.852 1 92.25 305 LEU B N 1
ATOM 4978 C CA . LEU B 1 305 ? -5.273 33.344 -4.402 1 92.25 305 LEU B CA 1
ATOM 4979 C C . LEU B 1 305 ? -5.742 32.219 -5.32 1 92.25 305 LEU B C 1
ATOM 4981 O O . LEU B 1 305 ? -6.793 32.312 -5.953 1 92.25 305 LEU B O 1
ATOM 4985 N N . ILE B 1 306 ? -5 31.172 -5.398 1 88.31 306 ILE B N 1
ATOM 4986 C CA . ILE B 1 306 ? -5.34 30.141 -6.387 1 88.31 306 ILE B CA 1
ATOM 4987 C C . ILE B 1 306 ? -5.457 28.781 -5.703 1 88.31 306 ILE B C 1
ATOM 4989 O O . ILE B 1 306 ? -5.906 27.812 -6.312 1 88.31 306 ILE B O 1
ATOM 4993 N N . GLU B 1 307 ? -5.055 28.688 -4.488 1 90.19 307 GLU B N 1
ATOM 4994 C CA . GLU B 1 307 ? -5.062 27.391 -3.816 1 90.19 307 GLU B CA 1
ATOM 4995 C C . GLU B 1 307 ? -5.445 27.531 -2.346 1 90.19 307 GLU B C 1
ATOM 4997 O O . GLU B 1 307 ? -4.914 28.391 -1.641 1 90.19 307 GLU B O 1
ATOM 5002 N N . ASN B 1 308 ? -6.453 26.75 -1.879 1 91.88 308 ASN B N 1
ATOM 5003 C CA . ASN B 1 308 ? -6.812 26.562 -0.48 1 91.88 308 ASN B CA 1
ATOM 5004 C C . ASN B 1 308 ? -7.32 27.844 0.158 1 91.88 308 ASN B C 1
ATOM 5006 O O . ASN B 1 308 ? -7.031 28.125 1.324 1 91.88 308 ASN B O 1
ATOM 5010 N N . GLU B 1 309 ? -7.875 28.688 -0.621 1 93 309 GLU B N 1
ATOM 5011 C CA . GLU B 1 309 ? -8.508 29.875 -0.043 1 93 309 GLU B CA 1
ATOM 5012 C C . GLU B 1 309 ? -9.664 29.484 0.872 1 93 309 GLU B C 1
ATOM 5014 O O . GLU B 1 309 ? -10.461 28.609 0.534 1 93 309 GLU B O 1
ATOM 5019 N N . VAL B 1 310 ? -9.695 30.078 2.041 1 91 310 VAL B N 1
ATOM 5020 C CA . VAL B 1 310 ? -10.727 29.797 3.031 1 91 310 VAL B CA 1
ATOM 5021 C C . VAL B 1 310 ? -11.727 30.938 3.088 1 91 310 VAL B C 1
ATOM 5023 O O . VAL B 1 310 ? -11.336 32.125 3.141 1 91 310 VAL B O 1
ATOM 5026 N N . ASP B 1 311 ? -12.992 30.625 2.953 1 86.25 311 ASP B N 1
ATOM 5027 C CA . ASP B 1 311 ? -14.023 31.625 3.229 1 86.25 311 ASP B CA 1
ATOM 5028 C C . ASP B 1 311 ? -14.172 31.859 4.73 1 86.25 311 ASP B C 1
ATOM 5030 O O . ASP B 1 311 ? -14.797 31.062 5.426 1 86.25 311 ASP B O 1
ATOM 5034 N N . ALA B 1 312 ? -13.68 32.906 5.16 1 81.25 312 ALA B N 1
ATOM 5035 C CA . ALA B 1 312 ? -13.625 33.188 6.594 1 81.25 312 ALA B CA 1
ATOM 5036 C C . ALA B 1 312 ? -15.023 33.25 7.195 1 81.25 312 ALA B C 1
ATOM 5038 O O . ALA B 1 312 ? -15.203 33 8.391 1 81.25 312 ALA B O 1
ATOM 5039 N N . LYS B 1 313 ? -15.977 33.594 6.426 1 74 313 LYS B N 1
ATOM 5040 C CA . LYS B 1 313 ? -17.344 33.625 6.918 1 74 313 LYS B CA 1
ATOM 5041 C C . LYS B 1 313 ? -17.891 32.219 7.125 1 74 313 LYS B C 1
ATOM 5043 O O . LYS B 1 313 ? -18.672 31.969 8.039 1 74 313 LYS B O 1
ATOM 5048 N N . LYS B 1 314 ? -17.281 31.297 6.379 1 65.56 314 LYS B N 1
ATOM 5049 C CA . LYS B 1 314 ? -17.781 29.922 6.426 1 65.56 314 LYS B CA 1
ATOM 5050 C C . LYS B 1 314 ? -16.859 29.047 7.258 1 65.56 314 LYS B C 1
ATOM 5052 O O . LYS B 1 314 ? -17.281 27.984 7.738 1 65.56 314 LYS B O 1
ATOM 5057 N N . GLY B 1 315 ? -15.789 29.562 7.547 1 59.56 315 GLY B N 1
ATOM 5058 C CA . GLY B 1 315 ? -14.812 28.844 8.336 1 59.56 315 GLY B CA 1
ATOM 5059 C C . GLY B 1 315 ? -14.18 27.672 7.594 1 59.56 315 GLY B C 1
ATOM 5060 O O . GLY B 1 315 ? -13.594 26.781 8.203 1 59.56 315 GLY B O 1
ATOM 5061 N N . TYR B 1 316 ? -14.555 27.422 6.336 1 59.88 316 TYR B N 1
ATOM 5062 C CA . TYR B 1 316 ? -13.938 26.375 5.543 1 59.88 316 TYR B CA 1
ATOM 5063 C C . TYR B 1 316 ? -13.734 26.812 4.102 1 59.88 316 TYR B C 1
ATOM 5065 O O . TYR B 1 316 ? -14.391 27.75 3.639 1 59.88 316 TYR B O 1
#

Nearest PDB structures (foldseek):
  8hpg-assembly1_A  TM=7.766E-01  e=1.418E-25  Lactobacillus sp. CGMCC 9967
  5mh6-assembly1_A  TM=7.942E-01  e=1.907E-24  Haloferax mediterranei ATCC 33500
  3evt-assembly1_A-2  TM=6.051E-01  e=2.570E-27  Lactiplantibacillus plantarum
  4zqb-assembly1_B  TM=7.659E-01  e=1.247E-22  Cereibacter sphaeroides 2.4.1
  5vg6-assembly2_B  TM=7.686E-01  e=2.456E-22  Xanthobacter autotrophicus Py2

InterPro domains:
  IPR006139 D-isomer specific 2-hydroxyacid dehydrogenase, catalytic domain [PF00389] (12-302)
  IPR006140 D-isomer specific 2-hydroxyacid dehydrogenase, NAD-binding domain [PF02826] (105-277)
  IPR036291 NAD(P)-binding domain superfamily [SSF51735] (100-277)

pLDDT: mean 94.61, std 5.71, range [59.56, 98.94]